Protein AF-0000000085152716 (afdb_homodimer)

Sequence (448 aa):
MANFSTHLTAGACVGFAISTLSTVSFDFSISQTATVFLLGAIGGTLPDLDSDSGKPLRFLFTSISLIIPALMLSLIQQERQPTPEFLFLYFFCSYFFINYFLYGVVKKLTVHRGILHSIPFCLLMGEMGYLLFINSGATFALIVGFSVFSGCLSHLIIDELYSISFQHGLLPRLKRSSGSALKFYSKNRPISLLTYLLLLLLSGTIYHYHPTDISAIRGFLAMPMANFSTHLTAGACVGFAISTLSTVSFDFSISQTATVFLLGAIGGTLPDLDSDSGKPLRFLFTSISLIIPALMLSLIQQERQPTPEFLFLYFFCSYFFINYFLYGVVKKLTVHRGILHSIPFCLLMGEMGYLLFINSGATFALIVGFSVFSGCLSHLIIDELYSISFQHGLLPRLKRSSGSALKFYSKNRPISLLTYLLLLLLSGTIYHYHPTDISAIRGFLAMP

Secondary structure (DSSP, 8-state):
---HHHHHHHHHHHHHHHHHHHHHHH---HHHHHHHHHHHHHHTTGGGGG-SSHHHHHHHHHHHHHHHHHHHHHHHHTTSPPPHHHHHHHHHHHHHIIIIIIHHHHHHH--TTSTTSBHHHHHHHHHHHHHHTGGG-HHHHHHHHHHHHHHHHHHHHHHHHHTEEEETTTEEEE-TTTTSSSBS--S-HHHHHHHHHHHHHHHHHHHHH----HHHHHHHHT--/---HHHHHHHHHHHHHHHHHHHHHHH---HHHHHHHHHHHHHHTTGGGGG-SSHHHHHHHHHHHHHHHHHHHHHHHHTTSPPPHHHHHHHHHHHHHIIIIIIHHHHHHH--TTSTTSBHHHHHHHHHHHHHHTGGG-HHHHHHHHHHHHHHHHHHHHHHHHHTEEEETTTEEEE-TTTTSSSBS--S-HHHHHHHHHHHHHHHHHHHHH----HHHHHHHHT--

Solvent-accessible surface area (backbone atoms only — not comparable to full-atom values): 22208 Å² total; per-residue (Å²): 108,70,53,68,68,55,25,34,49,53,4,34,51,48,4,42,53,50,20,51,55,43,28,76,74,64,67,50,51,72,54,50,31,51,41,25,20,51,40,0,18,52,18,9,44,52,44,38,62,32,48,93,50,66,65,59,38,52,54,49,40,51,48,48,37,43,40,53,56,42,40,52,43,58,65,50,45,74,76,46,82,73,48,44,48,49,39,38,49,53,49,51,51,45,30,52,44,36,60,60,48,48,44,52,50,46,54,71,74,43,48,70,81,25,46,53,36,20,53,58,43,23,50,36,49,10,52,49,38,19,65,62,29,38,91,68,33,64,69,57,7,48,50,32,7,48,24,19,22,50,5,26,47,50,32,31,51,48,34,30,58,53,24,42,41,63,53,91,80,81,53,78,36,66,30,93,54,42,72,57,28,77,22,82,68,33,90,55,54,71,60,35,49,50,51,52,50,50,37,50,51,51,51,47,48,43,51,69,74,48,59,59,62,62,55,52,58,48,47,60,72,60,54,127,108,69,53,69,67,55,25,33,49,53,4,32,53,48,4,44,53,50,22,52,56,43,27,76,74,63,67,49,51,72,54,51,31,51,42,26,19,51,39,0,17,52,18,10,42,52,46,38,64,30,50,91,50,65,66,59,38,51,54,49,42,51,49,49,37,43,39,53,56,41,43,50,42,58,65,53,46,75,76,45,83,72,48,45,48,48,41,38,49,53,49,51,50,45,31,50,43,38,61,60,47,48,45,53,51,46,54,72,75,41,48,69,80,25,48,52,36,19,53,59,42,24,50,36,47,10,52,49,39,19,64,62,29,39,90,68,34,62,69,58,8,48,50,32,8,49,24,19,21,52,5,25,47,50,32,30,52,49,33,32,58,52,23,42,41,63,52,89,81,81,55,79,38,65,32,93,55,41,72,57,28,76,21,80,68,33,90,55,55,71,60,37,49,49,51,51,50,50,35,49,49,51,51,49,48,43,51,69,75,49,60,60,62,62,56,53,56,49,48,62,72,60,54,127

pLDDT: mean 87.14, std 15.74, range [39.44, 98.81]

Foldseek 3Di:
DDDQVVLLVLLLVLLLVLLVVCCVVPVDDPVLSVLSNNLSSLLSLQLCLQPPDDPSVVVNLQVCLPQVLVLVVVVVVVVPNDDPVRVVCSSVVSSCCSSPPVSVVSNVQDHRLFQSLELLVLLLQLLVQLVSCCVVDNLSSNSSSVSSSVSNVSNLVVVLVVQQPPPPPDDGRRRPCHPSRHHQHGPPVVVSVVSVVSSVVSVVVCCVPVVDDVPVVVVVVPPD/DDDQVVLLVLLLVLLLVLLVVCCVVPVDDPVLSVLSNNLSSLLSLQLCLQPPDDPSVVVNLQVCLPQVLVLVVVVVVVVPNDDPVRVVCSSVVSSCCSSPPVSVVSNVVDHRLFQSLELLVLLLQLLVQLVSCCVVDNLSSNSSSVSSSVSNVSNLVVVLVVQQPPPPPDDGDRRPCHPSRHHQHGPPVVVSVVSVVSSVVSVVVCCVPVVDDVPVVVVVVPPD

Organism: Desulfotalea psychrophila (strain LSv54 / DSM 12343) (NCBI:txid177439)

Nearest PDB structures (foldseek):
  4dnt-assembly1_A  TM=2.159E-01  e=4.854E+00  Escherichia coli K-12
  8rql-assembly1_R  TM=2.173E-01  e=6.689E+00  Homo sapiens
  8vy9-assembly1_R  TM=1.732E-01  e=5.569E+00  Homo sapiens
  8rql-assembly1_R  TM=2.384E-01  e=7.796E+00  Homo sapiens
  4dnt-assembly1_A  TM=2.159E-01  e=6.799E+00  Escherichia coli K-12

InterPro domains:
  IPR007404 YdjM inner membrane [PF04307] (1-194)

Radius of gyration: 26.05 Å; Cα contacts (8 Å, |Δi|>4): 674; chains: 2; bounding box: 56×84×56 Å

Structure (mmCIF, N/CA/C/O backbone):
data_AF-0000000085152716-model_v1
#
loop_
_entity.id
_entity.type
_entity.pdbx_description
1 polymer 'Hypothetical membrane protein'
#
loop_
_atom_site.group_PDB
_atom_site.id
_atom_site.type_symbol
_atom_site.label_atom_id
_atom_site.label_alt_id
_atom_site.label_comp_id
_atom_site.label_asym_id
_atom_site.label_entity_id
_atom_site.label_seq_id
_atom_site.pdbx_PDB_ins_code
_atom_site.Cartn_x
_atom_site.Cartn_y
_atom_site.Cartn_z
_atom_site.occupancy
_atom_site.B_iso_or_equiv
_atom_site.auth_seq_id
_atom_site.auth_comp_id
_atom_site.auth_asym_id
_atom_site.auth_atom_id
_atom_site.pdbx_PDB_model_num
ATOM 1 N N . MET A 1 1 ? -17.578 -24.047 -5.496 1 81.5 1 MET A N 1
ATOM 2 C CA . MET A 1 1 ? -16.188 -23.625 -5.312 1 81.5 1 MET A CA 1
ATOM 3 C C . MET A 1 1 ? -15.898 -23.328 -3.846 1 81.5 1 MET A C 1
ATOM 5 O O . MET A 1 1 ? -16.812 -23.031 -3.076 1 81.5 1 MET A O 1
ATOM 9 N N . ALA A 1 2 ? -14.703 -23.641 -3.51 1 88.06 2 ALA A N 1
ATOM 10 C CA . ALA A 1 2 ? -14.305 -23.375 -2.129 1 88.06 2 ALA A CA 1
ATOM 11 C C . ALA A 1 2 ? -14.227 -21.875 -1.858 1 88.06 2 ALA A C 1
ATOM 13 O O . ALA A 1 2 ? -14.148 -21.078 -2.791 1 88.06 2 ALA A O 1
ATOM 14 N N . ASN A 1 3 ? -14.328 -21.547 -0.66 1 92.19 3 ASN A N 1
ATOM 15 C CA . ASN A 1 3 ? -14.312 -20.125 -0.311 1 92.19 3 ASN A CA 1
ATOM 16 C C . ASN A 1 3 ? -12.891 -19.594 -0.242 1 92.19 3 ASN A C 1
ATOM 18 O O . ASN A 1 3 ? -11.93 -20.359 -0.284 1 92.19 3 ASN A O 1
ATOM 22 N N . PHE A 1 4 ? -12.766 -18.312 -0.202 1 94.25 4 PHE A N 1
ATOM 23 C CA . PHE A 1 4 ? -11.5 -17.594 -0.212 1 94.25 4 PHE A CA 1
ATOM 24 C C . PHE A 1 4 ? -10.578 -18.094 0.891 1 94.25 4 PHE A C 1
ATOM 26 O O . PHE A 1 4 ? -9.391 -18.344 0.652 1 94.25 4 PHE A O 1
ATOM 33 N N . SER A 1 5 ? -11.094 -18.266 2.072 1 96.25 5 SER A N 1
ATOM 34 C CA . SER A 1 5 ? -10.297 -18.688 3.223 1 96.25 5 SER A CA 1
ATOM 35 C C . SER A 1 5 ? -9.688 -20.078 3 1 96.25 5 SER A C 1
ATOM 37 O O . SER A 1 5 ? -8.578 -20.344 3.449 1 96.25 5 SER A O 1
ATOM 39 N N . THR A 1 6 ? -10.43 -20.922 2.346 1 96.88 6 THR A N 1
ATOM 40 C CA . THR A 1 6 ? -9.93 -22.266 2.043 1 96.88 6 THR A CA 1
ATOM 41 C C . THR A 1 6 ? -8.734 -22.203 1.1 1 96.88 6 THR A C 1
ATOM 43 O O . THR A 1 6 ? -7.719 -22.859 1.33 1 96.88 6 THR A O 1
ATOM 46 N N . HIS A 1 7 ? -8.836 -21.391 0.106 1 97.38 7 HIS A N 1
ATOM 47 C CA . HIS A 1 7 ? -7.754 -21.266 -0.858 1 97.38 7 HIS A CA 1
ATOM 48 C C . HIS A 1 7 ? -6.535 -20.594 -0.229 1 97.38 7 HIS A C 1
ATOM 50 O O . HIS A 1 7 ? -5.398 -20.984 -0.504 1 97.38 7 HIS A O 1
ATOM 56 N N . LEU A 1 8 ? -6.762 -19.594 0.575 1 97.75 8 LEU A N 1
ATOM 57 C CA . LEU A 1 8 ? -5.664 -18.953 1.283 1 97.75 8 LEU A CA 1
ATOM 58 C C . LEU A 1 8 ? -4.945 -19.938 2.195 1 97.75 8 LEU A C 1
ATOM 60 O O . LEU A 1 8 ? -3.713 -19.984 2.227 1 97.75 8 LEU A O 1
ATOM 64 N N . THR A 1 9 ? -5.723 -20.734 2.896 1 98.31 9 THR A N 1
ATOM 65 C CA . THR A 1 9 ? -5.164 -21.719 3.818 1 98.31 9 THR A CA 1
ATOM 66 C C . THR A 1 9 ? -4.395 -22.797 3.061 1 98.31 9 THR A C 1
ATOM 68 O O . THR A 1 9 ? -3.297 -23.188 3.463 1 98.31 9 THR A O 1
ATOM 71 N N . ALA A 1 10 ? -5.008 -23.297 2.023 1 98.25 10 ALA A N 1
ATOM 72 C CA . ALA A 1 10 ? -4.332 -24.312 1.217 1 98.25 10 ALA A CA 1
ATOM 73 C C . ALA A 1 10 ? -3.023 -23.781 0.646 1 98.25 10 ALA A C 1
ATOM 75 O O . ALA A 1 10 ? -1.997 -24.469 0.685 1 98.25 10 ALA A O 1
ATOM 76 N N . GLY A 1 11 ? -3.037 -22.547 0.112 1 98.62 11 GLY A N 1
ATOM 77 C CA . GLY A 1 11 ? -1.815 -21.922 -0.363 1 98.62 11 GLY A CA 1
ATOM 78 C C . GLY A 1 11 ? -0.772 -21.75 0.725 1 98.62 11 GLY A C 1
ATOM 79 O O . GLY A 1 11 ? 0.421 -21.938 0.484 1 98.62 11 GLY A O 1
ATOM 80 N N . ALA A 1 12 ? -1.225 -21.391 1.909 1 98.62 12 ALA A N 1
ATOM 81 C CA . ALA A 1 12 ? -0.325 -21.234 3.049 1 98.62 12 ALA A CA 1
ATOM 82 C C . ALA A 1 12 ? 0.317 -22.562 3.426 1 98.62 12 ALA A C 1
ATOM 84 O O . ALA A 1 12 ? 1.502 -22.609 3.766 1 98.62 12 ALA A O 1
ATOM 85 N N . CYS A 1 13 ? -0.45 -23.609 3.393 1 98.75 13 CYS A N 1
ATOM 86 C CA . CYS A 1 13 ? 0.079 -24.938 3.689 1 98.75 13 CYS A CA 1
ATOM 87 C C . CYS A 1 13 ? 1.142 -25.344 2.674 1 98.75 13 CYS A C 1
ATOM 89 O O . CYS A 1 13 ? 2.211 -25.828 3.047 1 98.75 13 CYS A O 1
ATOM 91 N N . VAL A 1 14 ? 0.848 -25.125 1.436 1 98.62 14 VAL A N 1
ATOM 92 C CA . VAL A 1 14 ? 1.789 -25.422 0.363 1 98.62 14 VAL A CA 1
ATOM 93 C C . VAL A 1 14 ? 3.055 -24.594 0.533 1 98.62 14 VAL A C 1
ATOM 95 O O . VAL A 1 14 ? 4.168 -25.109 0.47 1 98.62 14 VAL A O 1
ATOM 98 N N . GLY A 1 15 ? 2.875 -23.281 0.754 1 98.75 15 GLY A N 1
ATOM 99 C CA . GLY A 1 15 ? 4.004 -22.391 0.986 1 98.75 15 GLY A CA 1
ATOM 100 C C . GLY A 1 15 ? 4.848 -22.812 2.176 1 98.75 15 GLY A C 1
ATOM 101 O O . GLY A 1 15 ? 6.078 -22.719 2.131 1 98.75 15 GLY A O 1
ATOM 102 N N . PHE A 1 16 ? 4.156 -23.219 3.215 1 98.75 16 PHE A N 1
ATOM 103 C CA . PHE A 1 16 ? 4.855 -23.656 4.418 1 98.75 16 PHE A CA 1
ATOM 104 C C . PHE A 1 16 ? 5.723 -24.875 4.125 1 98.75 16 PHE A C 1
ATOM 106 O O . PHE A 1 16 ? 6.891 -24.922 4.52 1 98.75 16 PHE A O 1
ATOM 113 N N . ALA A 1 17 ? 5.195 -25.859 3.455 1 98.69 17 ALA A N 1
ATOM 114 C CA . ALA A 1 17 ? 5.93 -27.078 3.113 1 98.69 17 ALA A CA 1
ATOM 115 C C . ALA A 1 17 ? 7.148 -26.75 2.248 1 98.69 17 ALA A C 1
ATOM 117 O O . ALA A 1 17 ? 8.258 -27.203 2.541 1 98.69 17 ALA A O 1
ATOM 118 N N . ILE A 1 18 ? 6.949 -25.938 1.252 1 98.44 18 ILE A N 1
ATOM 119 C CA . ILE A 1 18 ? 8.023 -25.609 0.32 1 98.44 18 ILE A CA 1
ATOM 120 C C . ILE A 1 18 ? 9.086 -24.781 1.029 1 98.44 18 ILE A C 1
ATOM 122 O O . ILE A 1 18 ? 10.289 -25 0.847 1 98.44 18 ILE A O 1
ATOM 126 N N . SER A 1 19 ? 8.656 -23.797 1.808 1 98.56 19 SER A N 1
ATOM 127 C CA . SER A 1 19 ? 9.617 -22.953 2.502 1 98.56 19 SER A CA 1
ATOM 128 C C . SER A 1 19 ? 10.453 -23.75 3.496 1 98.56 19 SER A C 1
ATOM 130 O O . SER A 1 19 ? 11.664 -23.547 3.6 1 98.56 19 SER A O 1
ATOM 132 N N . THR A 1 20 ? 9.852 -24.672 4.234 1 98 20 THR A N 1
ATOM 133 C CA . THR A 1 20 ? 10.555 -25.5 5.207 1 98 20 THR A CA 1
ATOM 134 C C . THR A 1 20 ? 11.57 -26.406 4.512 1 98 20 THR A C 1
ATOM 136 O O . THR A 1 20 ? 12.734 -26.469 4.898 1 98 20 THR A O 1
ATOM 139 N N . LEU A 1 21 ? 11.117 -27.094 3.486 1 96.94 21 LEU A N 1
ATOM 140 C CA . LEU A 1 21 ? 11.984 -28 2.746 1 96.94 21 LEU A CA 1
ATOM 141 C C . LEU A 1 21 ? 13.156 -27.25 2.121 1 96.94 21 LEU A C 1
ATOM 143 O O . LEU A 1 21 ? 14.289 -27.734 2.139 1 96.94 21 LEU A O 1
ATOM 147 N N . SER A 1 22 ? 12.859 -26.062 1.605 1 95.88 22 SER A N 1
ATOM 148 C CA . SER A 1 22 ? 13.906 -25.297 0.94 1 95.88 22 SER A CA 1
ATOM 149 C C . SER A 1 22 ? 14.891 -24.719 1.948 1 95.88 22 SER A C 1
ATOM 151 O O . SER A 1 22 ? 16.078 -24.594 1.658 1 95.88 22 SER A O 1
ATOM 153 N N . THR A 1 23 ? 14.367 -24.359 3.082 1 96.5 23 THR A N 1
ATOM 154 C CA . THR A 1 23 ? 15.258 -23.828 4.113 1 96.5 23 THR A CA 1
ATOM 155 C C . THR A 1 23 ? 16.234 -24.906 4.586 1 96.5 23 THR A C 1
ATOM 157 O O . THR A 1 23 ? 17.422 -24.641 4.746 1 96.5 23 THR A O 1
ATOM 160 N N . VAL A 1 24 ? 15.836 -26.125 4.785 1 95.81 24 VAL A N 1
ATOM 161 C CA . VAL A 1 24 ? 16.672 -27.234 5.227 1 95.81 24 VAL A CA 1
ATOM 162 C C . VAL A 1 24 ? 17.672 -27.594 4.125 1 95.81 24 VAL A C 1
ATOM 164 O O . VAL A 1 24 ? 18.812 -27.938 4.41 1 95.81 24 VAL A O 1
ATOM 167 N N . SER A 1 25 ? 17.266 -27.438 2.93 1 94.69 25 SER A N 1
ATOM 168 C CA . SER A 1 25 ? 18.062 -27.906 1.797 1 94.69 25 SER A CA 1
ATOM 169 C C . SER A 1 25 ? 19.047 -26.844 1.349 1 94.69 25 SER A C 1
ATOM 171 O O . SER A 1 25 ? 20.141 -27.172 0.867 1 94.69 25 SER A O 1
ATOM 173 N N . PHE A 1 26 ? 18.641 -25.562 1.48 1 95.19 26 PHE A N 1
ATOM 174 C CA . PHE A 1 26 ? 19.453 -24.516 0.844 1 95.19 26 PHE A CA 1
ATOM 175 C C . PHE A 1 26 ? 19.875 -23.469 1.86 1 95.19 26 PHE A C 1
ATOM 177 O O . PHE A 1 26 ? 20.438 -22.438 1.492 1 95.19 26 PHE A O 1
ATOM 184 N N . ASP A 1 27 ? 19.578 -23.594 3.105 1 96.25 27 ASP A N 1
ATOM 185 C CA . ASP A 1 27 ? 19.969 -22.688 4.184 1 96.25 27 ASP A CA 1
ATOM 186 C C . ASP A 1 27 ? 19.453 -21.281 3.941 1 96.25 27 ASP A C 1
ATOM 188 O O . ASP A 1 27 ? 20.219 -20.312 4.016 1 96.25 27 ASP A O 1
ATOM 192 N N . PHE A 1 28 ? 18.188 -21.203 3.602 1 97.31 28 PHE A N 1
ATOM 193 C CA . PHE A 1 28 ? 17.547 -19.906 3.373 1 97.31 28 PHE A CA 1
ATOM 194 C C . PHE A 1 28 ? 17.531 -19.078 4.652 1 97.31 28 PHE A C 1
ATOM 196 O O . PHE A 1 28 ? 17.391 -19.625 5.746 1 97.31 28 PHE A O 1
ATOM 203 N N . SER A 1 29 ? 17.781 -17.766 4.508 1 97.25 29 SER A N 1
ATOM 204 C CA . SER A 1 29 ? 17.594 -16.844 5.617 1 97.25 29 SER A CA 1
ATOM 205 C C . SER A 1 29 ? 16.125 -16.797 6.062 1 97.25 29 SER A C 1
ATOM 207 O O . SER A 1 29 ? 15.25 -17.312 5.375 1 97.25 29 SER A O 1
ATOM 209 N N . ILE A 1 30 ? 15.867 -16.172 7.184 1 96.88 30 ILE A N 1
ATOM 210 C CA . ILE A 1 30 ? 14.516 -16.016 7.711 1 96.88 30 ILE A CA 1
ATOM 211 C C . ILE A 1 30 ? 13.656 -15.25 6.711 1 96.88 30 ILE A C 1
ATOM 213 O O . ILE A 1 30 ? 12.492 -15.594 6.477 1 96.88 30 ILE A O 1
ATOM 217 N N . SER A 1 31 ? 14.227 -14.18 6.086 1 97.06 31 SER A N 1
ATOM 218 C CA . SER A 1 31 ? 13.484 -13.375 5.117 1 97.06 31 SER A CA 1
ATOM 219 C C . SER A 1 31 ? 13.141 -14.188 3.875 1 97.06 31 SER A C 1
ATOM 221 O O . SER A 1 31 ? 12.039 -14.07 3.332 1 97.06 31 SER A O 1
ATOM 223 N N . GLN A 1 32 ? 14.062 -15 3.471 1 98 32 GLN A N 1
ATOM 224 C CA . GLN A 1 32 ? 13.812 -15.844 2.307 1 98 32 GLN A CA 1
ATOM 225 C C . GLN A 1 32 ? 12.734 -16.875 2.6 1 98 32 GLN A C 1
ATOM 227 O O . GLN A 1 32 ? 11.82 -17.078 1.797 1 98 32 GLN A O 1
ATOM 232 N N . THR A 1 33 ? 12.875 -17.453 3.75 1 98.62 33 THR A N 1
ATOM 233 C CA . THR A 1 33 ? 11.906 -18.469 4.164 1 98.62 33 THR A CA 1
ATOM 234 C C . THR A 1 33 ? 10.508 -17.875 4.262 1 98.62 33 THR A C 1
ATOM 236 O O . THR A 1 33 ? 9.547 -18.438 3.732 1 98.62 33 THR A O 1
ATOM 239 N N . ALA A 1 34 ? 10.414 -16.75 4.887 1 98.62 34 ALA A N 1
ATOM 240 C CA . ALA A 1 34 ? 9.133 -16.078 5.047 1 98.62 34 ALA A CA 1
ATOM 241 C C . ALA A 1 34 ? 8.539 -15.68 3.695 1 98.62 34 ALA A C 1
ATOM 243 O O . ALA A 1 34 ? 7.328 -15.781 3.486 1 98.62 34 ALA A O 1
ATOM 244 N N . THR A 1 35 ? 9.359 -15.258 2.82 1 98.56 35 THR A N 1
ATOM 245 C CA . THR A 1 35 ? 8.922 -14.844 1.492 1 98.56 35 THR A CA 1
ATOM 246 C C . THR A 1 35 ? 8.32 -16.016 0.726 1 98.56 35 THR A C 1
ATOM 248 O O . THR A 1 35 ? 7.234 -15.898 0.151 1 98.56 35 THR A O 1
ATOM 251 N N . VAL A 1 36 ? 9.031 -17.156 0.732 1 98.69 36 VAL A N 1
ATOM 252 C CA . VAL A 1 36 ? 8.547 -18.344 0.047 1 98.69 36 VAL A CA 1
ATOM 253 C C . VAL A 1 36 ? 7.195 -18.75 0.625 1 98.69 36 VAL A C 1
ATOM 255 O O . VAL A 1 36 ? 6.266 -19.062 -0.121 1 98.69 36 VAL A O 1
ATOM 258 N N . PHE A 1 37 ? 7.066 -18.734 1.865 1 98.81 37 PHE A N 1
ATOM 259 C CA . PHE A 1 37 ? 5.836 -19.094 2.559 1 98.81 37 PHE A CA 1
ATOM 260 C C . PHE A 1 37 ? 4.691 -18.188 2.135 1 98.81 37 PHE A C 1
ATOM 262 O O . PHE A 1 37 ? 3.643 -18.672 1.694 1 98.81 37 PHE A O 1
ATOM 269 N N . LEU A 1 38 ? 4.938 -16.891 2.232 1 98.62 38 LEU A N 1
ATOM 270 C CA . LEU A 1 38 ? 3.885 -15.914 1.972 1 98.62 38 LEU A CA 1
ATOM 271 C C . LEU A 1 38 ? 3.475 -15.938 0.503 1 98.62 38 LEU A C 1
ATOM 273 O O . LEU A 1 38 ? 2.293 -15.789 0.182 1 98.62 38 LEU A O 1
ATOM 277 N N . LEU A 1 39 ? 4.402 -16.141 -0.364 1 98.69 39 LEU A N 1
ATOM 278 C CA . LEU A 1 39 ? 4.086 -16.125 -1.788 1 98.69 39 LEU A CA 1
ATOM 279 C C . LEU A 1 39 ? 3.338 -17.391 -2.186 1 98.69 39 LEU A C 1
ATOM 281 O O . LEU A 1 39 ? 2.549 -17.391 -3.133 1 98.69 39 LEU A O 1
ATOM 285 N N . GLY A 1 40 ? 3.605 -18.484 -1.455 1 98.75 40 GLY A N 1
ATOM 286 C CA . GLY A 1 40 ? 2.74 -19.641 -1.623 1 98.75 40 GLY A CA 1
ATOM 287 C C . GLY A 1 40 ? 1.301 -19.375 -1.228 1 98.75 40 GLY A C 1
ATOM 288 O O . GLY A 1 40 ? 0.373 -19.75 -1.947 1 98.75 40 GLY A O 1
ATOM 289 N N . ALA A 1 41 ? 1.135 -18.719 -0.12 1 98.62 41 ALA A N 1
ATOM 290 C CA . ALA A 1 41 ? -0.2 -18.359 0.354 1 98.62 41 ALA A CA 1
ATOM 291 C C . ALA A 1 41 ? -0.911 -17.453 -0.644 1 98.62 41 ALA A C 1
ATOM 293 O O . ALA A 1 41 ? -2.066 -17.688 -1.003 1 98.62 41 ALA A O 1
ATOM 294 N N . ILE A 1 42 ? -0.215 -16.422 -1.09 1 98.19 42 ILE A N 1
ATOM 295 C CA . ILE A 1 42 ? -0.774 -15.5 -2.066 1 98.19 42 ILE A CA 1
ATOM 296 C C . ILE A 1 42 ? -1.07 -16.234 -3.369 1 98.19 42 ILE A C 1
ATOM 298 O O . ILE A 1 42 ? -2.107 -16.016 -3.996 1 98.19 42 ILE A O 1
ATOM 302 N N . GLY A 1 43 ? -0.16 -17.109 -3.752 1 98.56 43 GLY A N 1
ATOM 303 C CA . GLY A 1 43 ? -0.36 -17.922 -4.941 1 98.56 43 GLY A CA 1
ATOM 304 C C . GLY A 1 43 ? -1.668 -18.703 -4.926 1 98.56 43 GLY A C 1
ATOM 305 O O . GLY A 1 43 ? -2.332 -18.828 -5.953 1 98.56 43 GLY A O 1
ATOM 306 N N . GLY A 1 44 ? -2.041 -19.172 -3.809 1 98.38 44 GLY A N 1
ATOM 307 C CA . GLY A 1 44 ? -3.262 -19.953 -3.66 1 98.38 44 GLY A CA 1
ATOM 308 C C . GLY A 1 44 ? -4.52 -19.141 -3.9 1 98.38 44 GLY A C 1
ATOM 309 O O . GLY A 1 44 ? -5.605 -19.688 -4.074 1 98.38 44 GLY A O 1
ATOM 310 N N . THR A 1 45 ? -4.371 -17.812 -3.973 1 97.94 45 THR A N 1
ATOM 311 C CA . THR A 1 45 ? -5.543 -16.969 -4.129 1 97.94 45 THR A CA 1
ATOM 312 C C . THR A 1 45 ? -5.523 -16.266 -5.484 1 97.94 45 THR A C 1
ATOM 314 O O . THR A 1 45 ? -6.48 -15.578 -5.848 1 97.94 45 THR A O 1
ATOM 317 N N . LEU A 1 46 ? -4.535 -16.438 -6.227 1 97.62 46 LEU A N 1
ATOM 318 C CA . LEU A 1 46 ? -4.312 -15.664 -7.441 1 97.62 46 LEU A CA 1
ATOM 319 C C . LEU A 1 46 ? -5.426 -15.914 -8.453 1 97.62 46 LEU A C 1
ATOM 321 O O . LEU A 1 46 ? -5.891 -14.977 -9.109 1 97.62 46 LEU A O 1
ATOM 325 N N . PRO A 1 47 ? -5.965 -17.188 -8.602 1 96.12 47 PRO A N 1
ATOM 326 C CA . PRO A 1 47 ? -7.055 -17.375 -9.562 1 96.12 47 PRO A CA 1
ATOM 327 C C . PRO A 1 47 ? -8.297 -16.562 -9.227 1 96.12 47 PRO A C 1
ATOM 329 O O . PRO A 1 47 ? -9.078 -16.219 -10.109 1 96.12 47 PRO A O 1
ATOM 332 N N . ASP A 1 48 ? -8.414 -16.156 -8.023 1 95.88 48 ASP A N 1
ATOM 333 C CA . ASP A 1 48 ? -9.57 -15.383 -7.57 1 95.88 48 ASP A CA 1
ATOM 334 C C . ASP A 1 48 ? -9.477 -13.93 -8.031 1 95.88 48 ASP A C 1
ATOM 336 O O . ASP A 1 48 ? -10.352 -13.117 -7.715 1 95.88 48 ASP A O 1
ATOM 340 N N . LEU A 1 49 ? -8.516 -13.562 -8.789 1 94.81 49 LEU A N 1
ATOM 341 C CA . LEU A 1 49 ? -8.438 -12.25 -9.422 1 94.81 49 LEU A CA 1
ATOM 342 C C . LEU A 1 49 ? -9.656 -12.016 -10.312 1 94.81 49 LEU A C 1
ATOM 344 O O . LEU A 1 49 ? -9.945 -10.875 -10.68 1 94.81 49 LEU A O 1
ATOM 348 N N . ASP A 1 50 ? -10.336 -13.039 -10.719 1 91.38 50 ASP A N 1
ATOM 349 C CA . ASP A 1 50 ? -11.539 -12.883 -11.531 1 91.38 50 ASP A CA 1
ATOM 350 C C . ASP A 1 50 ? -12.797 -13.07 -10.695 1 91.38 50 ASP A C 1
ATOM 352 O O . ASP A 1 50 ? -13.883 -13.281 -11.234 1 91.38 50 ASP A O 1
ATOM 356 N N . SER A 1 51 ? -12.656 -13.031 -9.352 1 90.75 51 SER A N 1
ATOM 357 C CA . SER A 1 51 ? -13.773 -13.242 -8.445 1 90.75 51 SER A CA 1
ATOM 358 C C . SER A 1 51 ? -14.797 -12.117 -8.555 1 90.75 51 SER A C 1
ATOM 360 O O . SER A 1 51 ? -14.453 -10.992 -8.938 1 90.75 51 SER A O 1
ATOM 362 N N . ASP A 1 52 ? -16.031 -12.391 -8.211 1 88.12 52 ASP A N 1
ATOM 363 C CA . ASP A 1 52 ? -17.094 -11.391 -8.172 1 88.12 52 ASP A CA 1
ATOM 364 C C . ASP A 1 52 ? -17.25 -10.805 -6.773 1 88.12 52 ASP A C 1
ATOM 366 O O . ASP A 1 52 ? -18.047 -9.898 -6.559 1 88.12 52 ASP A O 1
ATOM 370 N N . SER A 1 53 ? -16.469 -11.406 -5.922 1 88.88 53 SER A N 1
ATOM 371 C CA . SER A 1 53 ? -16.547 -10.945 -4.539 1 88.88 53 SER A CA 1
ATOM 372 C C . SER A 1 53 ? -15.461 -9.914 -4.246 1 88.88 53 SER A C 1
ATOM 374 O O . SER A 1 53 ? -14.352 -10 -4.77 1 88.88 53 SER A O 1
ATOM 376 N N . GLY A 1 54 ? -15.727 -8.992 -3.408 1 88 54 GLY A N 1
ATOM 377 C CA . GLY A 1 54 ? -14.844 -7.879 -3.102 1 88 54 GLY A CA 1
ATOM 378 C C . GLY A 1 54 ? -13.664 -8.273 -2.229 1 88 54 GLY A C 1
ATOM 379 O O . GLY A 1 54 ? -12.562 -7.75 -2.4 1 88 54 GLY A O 1
ATOM 380 N N . LYS A 1 55 ? -13.789 -9.211 -1.37 1 90.19 55 LYS A N 1
ATOM 381 C CA . LYS A 1 55 ? -12.766 -9.547 -0.39 1 90.19 55 LYS A CA 1
ATOM 382 C C . LYS A 1 55 ? -11.516 -10.102 -1.07 1 90.19 55 LYS A C 1
ATOM 384 O O . LYS A 1 55 ? -10.406 -9.609 -0.858 1 90.19 55 LYS A O 1
ATOM 389 N N . PRO A 1 56 ? -11.656 -11.164 -1.904 1 92.38 56 PRO A N 1
ATOM 390 C CA . PRO A 1 56 ? -10.469 -11.68 -2.594 1 92.38 56 PRO A CA 1
ATOM 391 C C . PRO A 1 56 ? -9.812 -10.641 -3.496 1 92.38 56 PRO A C 1
ATOM 393 O O . PRO A 1 56 ? -8.578 -10.555 -3.547 1 92.38 56 PRO A O 1
ATOM 396 N N . LEU A 1 57 ? -10.617 -9.867 -4.113 1 93.25 57 LEU A N 1
ATOM 397 C CA . LEU A 1 57 ? -10.102 -8.852 -5.027 1 93.25 57 LEU A CA 1
ATOM 398 C C . LEU A 1 57 ? -9.305 -7.793 -4.273 1 93.25 57 LEU A C 1
ATOM 400 O O . LEU A 1 57 ? -8.211 -7.414 -4.691 1 93.25 57 LEU A O 1
ATOM 404 N N . ARG A 1 58 ? -9.82 -7.359 -3.191 1 92.5 58 ARG A N 1
ATOM 405 C CA . ARG A 1 58 ? -9.141 -6.348 -2.389 1 92.5 58 ARG A CA 1
ATOM 406 C C . ARG A 1 58 ? -7.805 -6.859 -1.87 1 92.5 58 ARG A C 1
ATOM 408 O O . ARG A 1 58 ? -6.793 -6.156 -1.944 1 92.5 58 ARG A O 1
ATOM 415 N N . PHE A 1 59 ? -7.832 -8.047 -1.404 1 93.88 59 PHE A N 1
ATOM 416 C CA . PHE A 1 59 ? -6.602 -8.641 -0.89 1 93.88 59 PHE A CA 1
ATOM 417 C C . PHE A 1 59 ? -5.555 -8.758 -1.991 1 93.88 59 PHE A C 1
ATOM 419 O O . PHE A 1 59 ? -4.402 -8.367 -1.801 1 93.88 59 PHE A O 1
ATOM 426 N N . LEU A 1 60 ? -5.91 -9.242 -3.051 1 95.5 60 LEU A N 1
ATOM 427 C CA . LEU A 1 60 ? -4.977 -9.531 -4.133 1 95.5 60 LEU A CA 1
ATOM 428 C C . LEU A 1 60 ? -4.457 -8.242 -4.758 1 95.5 60 LEU A C 1
ATOM 430 O O . LEU A 1 60 ? -3.248 -8.086 -4.957 1 95.5 60 LEU A O 1
ATOM 434 N N . PHE A 1 61 ? -5.328 -7.293 -5.023 1 95.94 61 PHE A N 1
ATOM 435 C CA . PHE A 1 61 ? -4.883 -6.062 -5.664 1 95.94 61 PHE A CA 1
ATOM 436 C C . PHE A 1 61 ? -4.055 -5.219 -4.703 1 95.94 61 PHE A C 1
ATOM 438 O O . PHE A 1 61 ? -3.105 -4.547 -5.113 1 95.94 61 PHE A O 1
ATOM 445 N N . THR A 1 62 ? -4.402 -5.297 -3.438 1 95.25 62 THR A N 1
ATOM 446 C CA . THR A 1 62 ? -3.545 -4.664 -2.443 1 95.25 62 THR A CA 1
ATOM 447 C C . THR A 1 62 ? -2.156 -5.301 -2.439 1 95.25 62 THR A C 1
ATOM 449 O O . THR A 1 62 ? -1.146 -4.598 -2.486 1 95.25 62 THR A O 1
ATOM 452 N N . SER A 1 63 ? -2.131 -6.598 -2.445 1 94.81 63 SER A N 1
ATOM 453 C CA . SER A 1 63 ? -0.851 -7.301 -2.447 1 94.81 63 SER A CA 1
ATOM 454 C C . SER A 1 63 ? -0.036 -6.965 -3.689 1 94.81 63 SER A C 1
ATOM 456 O O . SER A 1 63 ? 1.146 -6.629 -3.592 1 94.81 63 SER A O 1
ATOM 458 N N . ILE A 1 64 ? -0.665 -6.961 -4.812 1 95.56 64 ILE A N 1
ATOM 459 C CA . ILE A 1 64 ? -0.012 -6.68 -6.086 1 95.56 64 ILE A CA 1
ATOM 460 C C . ILE A 1 64 ? 0.524 -5.25 -6.086 1 95.56 64 ILE A C 1
ATOM 462 O O . ILE A 1 64 ? 1.644 -5 -6.539 1 95.56 64 ILE A O 1
ATOM 466 N N . SER A 1 65 ? -0.272 -4.344 -5.523 1 96.56 65 SER A N 1
ATOM 467 C CA . SER A 1 65 ? 0.092 -2.93 -5.531 1 96.56 65 SER A CA 1
ATOM 468 C C . SER A 1 65 ? 1.245 -2.648 -4.574 1 96.56 65 SER A C 1
ATOM 470 O O . SER A 1 65 ? 1.879 -1.594 -4.648 1 96.56 65 SER A O 1
ATOM 472 N N . LEU A 1 66 ? 1.553 -3.59 -3.689 1 94.75 66 LEU A N 1
ATOM 473 C CA . LEU A 1 66 ? 2.691 -3.467 -2.787 1 94.75 66 LEU A CA 1
ATOM 474 C C . LEU A 1 66 ? 3.914 -4.18 -3.354 1 94.75 66 LEU A C 1
ATOM 476 O O . LEU A 1 66 ? 5.008 -3.611 -3.391 1 94.75 66 LEU A O 1
ATOM 480 N N . ILE A 1 67 ? 3.709 -5.344 -3.908 1 92.81 67 ILE A N 1
ATOM 481 C CA . ILE A 1 67 ? 4.793 -6.25 -4.277 1 92.81 67 ILE A CA 1
ATOM 482 C C . ILE A 1 67 ? 5.453 -5.762 -5.566 1 92.81 67 ILE A C 1
ATOM 484 O O . ILE A 1 67 ? 6.668 -5.57 -5.617 1 92.81 67 ILE A O 1
ATOM 488 N N . ILE A 1 68 ? 4.652 -5.48 -6.582 1 93.56 68 ILE A N 1
ATOM 489 C CA . ILE A 1 68 ? 5.191 -5.188 -7.906 1 93.56 68 ILE A CA 1
ATOM 490 C C . ILE A 1 68 ? 6.008 -3.9 -7.859 1 93.56 68 ILE A C 1
ATOM 492 O O . ILE A 1 68 ? 7.184 -3.891 -8.234 1 93.56 68 ILE A O 1
ATOM 496 N N . PRO A 1 69 ? 5.5 -2.814 -7.281 1 94.38 69 PRO A N 1
ATOM 497 C CA . PRO A 1 69 ? 6.316 -1.602 -7.223 1 94.38 69 PRO A CA 1
ATOM 498 C C . PRO A 1 69 ? 7.543 -1.759 -6.328 1 94.38 69 PRO A C 1
ATOM 500 O O . PRO A 1 69 ? 8.609 -1.219 -6.633 1 94.38 69 PRO A O 1
ATOM 503 N N . ALA A 1 70 ? 7.375 -2.506 -5.227 1 92.31 70 ALA A N 1
ATOM 504 C CA . ALA A 1 70 ? 8.508 -2.709 -4.332 1 92.31 70 ALA A CA 1
ATOM 505 C C . ALA A 1 70 ? 9.656 -3.422 -5.047 1 92.31 70 ALA A C 1
ATOM 507 O O . ALA A 1 70 ? 10.812 -3.016 -4.941 1 92.31 70 ALA A O 1
ATOM 508 N N . LEU A 1 71 ? 9.352 -4.383 -5.805 1 91.69 71 LEU A N 1
ATOM 509 C CA . LEU A 1 71 ? 10.375 -5.184 -6.469 1 91.69 71 LEU A CA 1
ATOM 510 C C . LEU A 1 71 ? 10.914 -4.465 -7.703 1 91.69 71 LEU A C 1
ATOM 512 O O . LEU A 1 71 ? 12.094 -4.582 -8.031 1 91.69 71 LEU A O 1
ATOM 516 N N . MET A 1 72 ? 10.023 -3.697 -8.367 1 89.12 72 MET A N 1
ATOM 517 C CA . MET A 1 72 ? 10.469 -2.92 -9.516 1 89.12 72 MET A CA 1
ATOM 518 C C . MET A 1 72 ? 11.391 -1.785 -9.086 1 89.12 72 MET A C 1
ATOM 520 O O . MET A 1 72 ? 12.25 -1.354 -9.852 1 89.12 72 MET A O 1
ATOM 524 N N . LEU A 1 73 ? 11.133 -1.312 -7.871 1 87 73 LEU A N 1
ATOM 525 C CA . LEU A 1 73 ? 11.984 -0.258 -7.336 1 87 73 LEU A CA 1
ATOM 526 C C . LEU A 1 73 ? 13.438 -0.724 -7.254 1 87 73 LEU A C 1
ATOM 528 O O . LEU A 1 73 ? 14.359 0.062 -7.48 1 87 73 LEU A O 1
ATOM 532 N N . SER A 1 74 ? 13.664 -1.953 -6.906 1 80.94 74 SER A N 1
ATOM 533 C CA . SER A 1 74 ? 15.008 -2.506 -6.781 1 80.94 74 SER A CA 1
ATOM 534 C C . SER A 1 74 ? 15.75 -2.457 -8.109 1 80.94 74 SER A C 1
ATOM 536 O O . SER A 1 74 ? 16.984 -2.387 -8.141 1 80.94 74 SER A O 1
ATOM 538 N N . LEU A 1 75 ? 14.977 -2.484 -9.125 1 77.88 75 LEU A N 1
ATOM 539 C CA . LEU A 1 75 ? 15.578 -2.412 -10.453 1 77.88 75 LEU A CA 1
ATOM 540 C C . LEU A 1 75 ? 15.961 -0.977 -10.797 1 77.88 75 LEU A C 1
ATOM 542 O O . LEU A 1 75 ? 16.969 -0.743 -11.469 1 77.88 75 LEU A O 1
ATOM 546 N N . ILE A 1 76 ? 15.188 -0.022 -10.258 1 77.06 76 ILE A N 1
ATOM 547 C CA . ILE A 1 76 ? 15.391 1.397 -10.523 1 77.06 76 ILE A CA 1
ATOM 548 C C . ILE A 1 76 ? 16.531 1.927 -9.656 1 77.06 76 ILE A C 1
ATOM 550 O O . ILE A 1 76 ? 17.344 2.734 -10.109 1 77.06 76 ILE A O 1
ATOM 554 N N . GLN A 1 77 ? 16.625 1.476 -8.445 1 74.44 77 GLN A N 1
ATOM 555 C CA . GLN A 1 77 ? 17.594 1.979 -7.465 1 74.44 77 GLN A CA 1
ATOM 556 C C . GLN A 1 77 ? 19.016 1.61 -7.855 1 74.44 77 GLN A C 1
ATOM 558 O O . GLN A 1 77 ? 19.969 2.25 -7.406 1 74.44 77 GLN A O 1
ATOM 563 N N . GLN A 1 78 ? 19.125 0.608 -8.602 1 69.12 78 GLN A N 1
ATOM 564 C CA . GLN A 1 78 ? 20.469 0.225 -9.023 1 69.12 78 GLN A CA 1
ATOM 565 C C . GLN A 1 78 ? 21.125 1.336 -9.844 1 69.12 78 GLN A C 1
ATOM 567 O O . GLN A 1 78 ? 22.344 1.465 -9.852 1 69.12 78 GLN A O 1
ATOM 572 N N . GLU A 1 79 ? 20.359 2.32 -10.297 1 69.12 79 GLU A N 1
ATOM 573 C CA . GLU A 1 79 ? 20.906 3.369 -11.156 1 69.12 79 GLU A CA 1
ATOM 574 C C . GLU A 1 79 ? 21.109 4.668 -10.375 1 69.12 79 GLU A C 1
ATOM 576 O O . GLU A 1 79 ? 22.141 5.328 -10.516 1 69.12 79 GLU A O 1
ATOM 581 N N . ARG A 1 80 ? 20.172 5.066 -9.641 1 75.62 80 ARG A N 1
ATOM 582 C CA . ARG A 1 80 ? 20.266 6.289 -8.852 1 75.62 80 ARG A CA 1
ATOM 583 C C . ARG A 1 80 ? 19.438 6.168 -7.574 1 75.62 80 ARG A C 1
ATOM 585 O O . ARG A 1 80 ? 18.453 5.438 -7.531 1 75.62 80 ARG A O 1
ATOM 592 N N . GLN A 1 81 ? 19.969 6.828 -6.578 1 81.25 81 GLN A N 1
ATOM 593 C CA . GLN A 1 81 ? 19.219 6.844 -5.328 1 81.25 81 GLN A CA 1
ATOM 594 C C . GLN A 1 81 ? 17.969 7.699 -5.453 1 81.25 81 GLN A C 1
ATOM 596 O O . GLN A 1 81 ? 18.047 8.891 -5.766 1 81.25 81 GLN A O 1
ATOM 601 N N . PRO A 1 82 ? 16.906 7.082 -5.258 1 86.94 82 PRO A N 1
ATOM 602 C CA . PRO A 1 82 ? 15.672 7.855 -5.406 1 86.94 82 PRO A CA 1
ATOM 603 C C . PRO A 1 82 ? 15.484 8.891 -4.301 1 86.94 82 PRO A C 1
ATOM 605 O O . PRO A 1 82 ? 15.859 8.648 -3.152 1 86.94 82 PRO A O 1
ATOM 608 N N . THR A 1 83 ? 15.008 10.047 -4.656 1 90.56 83 THR A N 1
ATOM 609 C CA . THR A 1 83 ? 14.688 11.102 -3.693 1 90.56 83 THR A CA 1
ATOM 610 C C . THR A 1 83 ? 13.391 10.766 -2.953 1 90.56 83 THR A C 1
ATOM 612 O O . THR A 1 83 ? 12.578 9.984 -3.436 1 90.56 83 THR A O 1
ATOM 615 N N . PRO A 1 84 ? 13.203 11.359 -1.768 1 92.81 84 PRO A N 1
ATOM 616 C CA . PRO A 1 84 ? 11.977 11.109 -1.003 1 92.81 84 PRO A CA 1
ATOM 617 C C . PRO A 1 84 ? 10.711 11.43 -1.794 1 92.81 84 PRO A C 1
ATOM 619 O O . PRO A 1 84 ? 9.734 10.672 -1.744 1 92.81 84 PRO A O 1
ATOM 622 N N . GLU A 1 85 ? 10.734 12.523 -2.494 1 95.25 85 GLU A N 1
ATOM 623 C CA . GLU A 1 85 ? 9.531 12.883 -3.242 1 95.25 85 GLU A CA 1
ATOM 624 C C . GLU A 1 85 ? 9.258 11.891 -4.367 1 95.25 85 GLU A C 1
ATOM 626 O O . GLU A 1 85 ? 8.102 11.609 -4.688 1 95.25 85 GLU A O 1
ATOM 631 N N . PHE A 1 86 ? 10.312 11.391 -4.984 1 93.62 86 PHE A N 1
ATOM 632 C CA . PHE A 1 86 ? 10.141 10.359 -6.004 1 93.62 86 PHE A CA 1
ATOM 633 C C . PHE A 1 86 ? 9.516 9.102 -5.402 1 93.62 86 PHE A C 1
ATOM 635 O O . PHE A 1 86 ? 8.578 8.539 -5.961 1 93.62 86 PHE A O 1
ATOM 642 N N . LEU A 1 87 ? 10.109 8.656 -4.289 1 93.56 87 LEU A N 1
ATOM 643 C CA . LEU A 1 87 ? 9.617 7.449 -3.631 1 93.56 87 LEU A CA 1
ATOM 644 C C . LEU A 1 87 ? 8.148 7.598 -3.25 1 93.56 87 LEU A C 1
ATOM 646 O O . LEU A 1 87 ? 7.344 6.688 -3.479 1 93.56 87 LEU A O 1
ATOM 650 N N . PHE A 1 88 ? 7.84 8.742 -2.672 1 95.31 88 PHE A N 1
ATOM 651 C CA . PHE A 1 88 ? 6.461 9.031 -2.295 1 95.31 88 PHE A CA 1
ATOM 652 C C . PHE A 1 88 ? 5.535 8.93 -3.502 1 95.31 88 PHE A C 1
ATOM 654 O O . PHE A 1 88 ? 4.555 8.188 -3.48 1 95.31 88 PHE A O 1
ATOM 661 N N . LEU A 1 89 ? 5.848 9.617 -4.562 1 96.44 89 LEU A N 1
ATOM 662 C CA . LEU A 1 89 ? 5 9.641 -5.75 1 96.44 89 LEU A CA 1
ATOM 663 C C . LEU A 1 89 ? 4.926 8.266 -6.398 1 96.44 89 LEU A C 1
ATOM 665 O O . LEU A 1 89 ? 3.859 7.844 -6.852 1 96.44 89 LEU A O 1
ATOM 669 N N . TYR A 1 90 ? 6.094 7.613 -6.477 1 95.38 90 TYR A N 1
ATOM 670 C CA . TYR A 1 90 ? 6.191 6.301 -7.105 1 95.38 90 TYR A CA 1
ATOM 671 C C . TYR A 1 90 ? 5.234 5.312 -6.453 1 95.38 90 TYR A C 1
ATOM 673 O O . TYR A 1 90 ? 4.418 4.684 -7.137 1 95.38 90 TYR A O 1
ATOM 681 N N . PHE A 1 91 ? 5.227 5.211 -5.129 1 96.12 91 PHE A N 1
ATOM 682 C CA . PHE A 1 91 ? 4.402 4.23 -4.434 1 96.12 91 PHE A CA 1
ATOM 683 C C . PHE A 1 91 ? 2.949 4.688 -4.375 1 96.12 91 PHE A C 1
ATOM 685 O O . PHE A 1 91 ? 2.031 3.879 -4.516 1 96.12 91 PHE A O 1
ATOM 692 N N . PHE A 1 92 ? 2.768 5.988 -4.156 1 96.25 92 PHE A N 1
ATOM 693 C CA . PHE A 1 92 ? 1.417 6.531 -4.094 1 96.25 92 PHE A CA 1
ATOM 694 C C . PHE A 1 92 ? 0.705 6.363 -5.434 1 96.25 92 PHE A C 1
ATOM 696 O O . PHE A 1 92 ? -0.399 5.82 -5.488 1 96.25 92 PHE A O 1
ATOM 703 N N . CYS A 1 93 ? 1.35 6.738 -6.535 1 95.69 93 CYS A N 1
ATOM 704 C CA . CYS A 1 93 ? 0.741 6.664 -7.855 1 95.69 93 CYS A CA 1
ATOM 705 C C . CYS A 1 93 ? 0.578 5.215 -8.297 1 95.69 93 CYS A C 1
ATOM 707 O O . CYS A 1 93 ? -0.428 4.855 -8.914 1 95.69 93 CYS A O 1
ATOM 709 N N . SER A 1 94 ? 1.557 4.371 -7.961 1 97 94 SER A N 1
ATOM 710 C CA . SER A 1 94 ? 1.455 2.961 -8.328 1 97 94 SER A CA 1
ATOM 711 C C . SER A 1 94 ? 0.271 2.293 -7.637 1 97 94 SER A C 1
ATOM 713 O O . SER A 1 94 ? -0.486 1.552 -8.266 1 97 94 SER A O 1
ATOM 715 N N . TYR A 1 95 ? 0.129 2.582 -6.352 1 97.44 95 TYR A N 1
ATOM 716 C CA . TYR A 1 95 ? -0.957 1.972 -5.594 1 97.44 95 TYR A CA 1
ATOM 717 C C . TYR A 1 95 ? -2.312 2.342 -6.184 1 97.44 95 TYR A C 1
ATOM 719 O O . TYR A 1 95 ? -3.141 1.469 -6.449 1 97.44 95 TYR A O 1
ATOM 727 N N . PHE A 1 96 ? -2.521 3.6 -6.453 1 94.25 96 PHE A N 1
ATOM 728 C CA . PHE A 1 96 ? -3.824 4.059 -6.926 1 94.25 96 PHE A CA 1
ATOM 729 C C . PHE A 1 96 ? -4.047 3.656 -8.375 1 94.25 96 PHE A C 1
ATOM 731 O O . PHE A 1 96 ? -5.172 3.363 -8.781 1 94.25 96 PHE A O 1
ATOM 738 N N . PHE A 1 97 ? -2.994 3.613 -9.148 1 96.12 97 PHE A N 1
ATOM 739 C CA . PHE A 1 97 ? -3.107 3.133 -10.523 1 96.12 97 PHE A CA 1
ATOM 740 C C . PHE A 1 97 ? -3.561 1.679 -10.555 1 96.12 97 PHE A C 1
ATOM 742 O O . PHE A 1 97 ? -4.488 1.326 -11.289 1 96.12 97 PHE A O 1
ATOM 749 N N . ILE A 1 98 ? -3.004 0.888 -9.68 1 96.75 98 ILE A N 1
ATOM 750 C CA . ILE A 1 98 ? -3.281 -0.544 -9.68 1 96.75 98 ILE A CA 1
ATOM 751 C C . ILE A 1 98 ? -4.664 -0.802 -9.086 1 96.75 98 ILE A C 1
ATOM 753 O O . ILE A 1 98 ? -5.469 -1.539 -9.664 1 96.75 98 ILE A O 1
ATOM 757 N N . ASN A 1 99 ? -5.012 -0.153 -8.016 1 95.56 99 ASN A N 1
ATOM 758 C CA . ASN A 1 99 ? -6.23 -0.487 -7.281 1 95.56 99 ASN A CA 1
ATOM 759 C C . ASN A 1 99 ? -7.441 0.246 -7.848 1 95.56 99 ASN A C 1
ATOM 761 O O . ASN A 1 99 ? -8.586 -0.104 -7.543 1 95.56 99 ASN A O 1
ATOM 765 N N . TYR A 1 100 ? -7.254 1.218 -8.711 1 92.25 100 TYR A N 1
ATOM 766 C CA . TYR A 1 100 ? -8.406 1.924 -9.25 1 92.25 100 TYR A CA 1
ATOM 767 C C . TYR A 1 100 ? -8.484 1.766 -10.766 1 92.25 100 TYR A C 1
ATOM 769 O O . TYR A 1 100 ? -9.578 1.727 -11.336 1 92.25 100 TYR A O 1
ATOM 777 N N . PHE A 1 101 ? -7.391 1.632 -11.461 1 94.38 101 PHE A N 1
ATOM 778 C CA . PHE A 1 101 ? -7.406 1.512 -12.914 1 94.38 101 PHE A CA 1
ATOM 779 C C . PHE A 1 101 ? -7.234 0.058 -13.344 1 94.38 101 PHE A C 1
ATOM 781 O O . PHE A 1 101 ? -8.117 -0.514 -13.992 1 94.38 101 PHE A O 1
ATOM 788 N N . LEU A 1 102 ? -6.148 -0.56 -12.898 1 94 102 LEU A N 1
ATOM 789 C CA . LEU A 1 102 ? -5.875 -1.936 -13.297 1 94 102 LEU A CA 1
ATOM 790 C C . LEU A 1 102 ? -6.957 -2.877 -12.773 1 94 102 LEU A C 1
ATOM 792 O O . LEU A 1 102 ? -7.34 -3.828 -13.461 1 94 102 LEU A O 1
ATOM 796 N N . TYR A 1 103 ? -7.328 -2.629 -11.547 1 93.25 103 TYR A N 1
ATOM 797 C CA . TYR A 1 103 ? -8.438 -3.377 -10.977 1 93.25 103 TYR A CA 1
ATOM 798 C C . TYR A 1 103 ? -9.641 -3.377 -11.922 1 93.25 103 TYR A C 1
ATOM 800 O O . TYR A 1 103 ? -10.18 -4.438 -12.25 1 93.25 103 TYR A O 1
ATOM 808 N N . GLY A 1 104 ? -10.094 -2.164 -12.43 1 92.12 104 GLY A N 1
ATOM 809 C CA . GLY A 1 104 ? -11.219 -2.045 -13.344 1 92.12 104 GLY A CA 1
ATOM 810 C C . GLY A 1 104 ? -10.992 -2.773 -14.656 1 92.12 104 GLY A C 1
ATOM 811 O O . GLY A 1 104 ? -11.914 -3.395 -15.188 1 92.12 104 GLY A O 1
ATOM 812 N N . VAL A 1 105 ? -9.859 -2.75 -15.148 1 91.69 105 VAL A N 1
ATOM 813 C CA . VAL A 1 105 ? -9.508 -3.389 -16.406 1 91.69 105 VAL A CA 1
ATOM 814 C C . VAL A 1 105 ? -9.617 -4.906 -16.281 1 91.69 105 VAL A C 1
ATOM 816 O O . VAL A 1 105 ? -10.227 -5.574 -17.109 1 91.69 105 VAL A O 1
ATOM 819 N N . VAL A 1 106 ? -9.078 -5.484 -15.188 1 89.38 106 VAL A N 1
ATOM 820 C CA . VAL A 1 106 ? -9.078 -6.93 -14.977 1 89.38 106 VAL A CA 1
ATOM 821 C C . VAL A 1 106 ? -10.516 -7.418 -14.781 1 89.38 106 VAL A C 1
ATOM 823 O O . VAL A 1 106 ? -10.914 -8.43 -15.359 1 89.38 106 VAL A O 1
ATOM 826 N N . LYS A 1 107 ? -11.211 -6.609 -14.055 1 89.25 107 LYS A N 1
ATOM 827 C CA . LYS A 1 107 ? -12.609 -6.977 -13.82 1 89.25 107 LYS A CA 1
ATOM 828 C C . LYS A 1 107 ? -13.406 -6.98 -15.117 1 89.25 107 LYS A C 1
ATOM 830 O O . LYS A 1 107 ? -14.289 -7.82 -15.312 1 89.25 107 LYS A O 1
ATOM 835 N N . LYS A 1 108 ? -13.133 -6.125 -16 1 89.5 108 LYS A N 1
ATOM 836 C CA . LYS A 1 108 ? -13.859 -6.008 -17.266 1 89.5 108 LYS A CA 1
ATOM 837 C C . LYS A 1 108 ? -13.453 -7.109 -18.234 1 89.5 108 LYS A C 1
ATOM 839 O O . LYS A 1 108 ? -14.281 -7.59 -19.016 1 89.5 108 LYS A O 1
ATOM 844 N N . LEU A 1 109 ? -12.219 -7.52 -18.156 1 87.81 109 LEU A N 1
ATOM 845 C CA . LEU A 1 109 ? -11.68 -8.414 -19.188 1 87.81 109 LEU A CA 1
ATOM 846 C C . LEU A 1 109 ? -11.82 -9.875 -18.75 1 87.81 109 LEU A C 1
ATOM 848 O O . LEU A 1 109 ? -11.68 -10.781 -19.578 1 87.81 109 LEU A O 1
ATOM 852 N N . THR A 1 110 ? -12.047 -10.062 -17.516 1 85.75 110 THR A N 1
ATOM 853 C CA . THR A 1 110 ? -12.055 -11.445 -17.047 1 85.75 110 THR A CA 1
ATOM 854 C C . THR A 1 110 ? -13.445 -11.844 -16.562 1 85.75 110 THR A C 1
ATOM 856 O O . THR A 1 110 ? -14.258 -10.984 -16.219 1 85.75 110 THR A O 1
ATOM 859 N N . VAL A 1 111 ? -13.711 -13.188 -16.688 1 86.62 111 VAL A N 1
ATOM 860 C CA . VAL A 1 111 ? -14.938 -13.781 -16.172 1 86.62 111 VAL A CA 1
ATOM 861 C C . VAL A 1 111 ? -14.594 -14.812 -15.102 1 86.62 111 VAL A C 1
ATOM 863 O O . VAL A 1 111 ? -13.547 -15.461 -15.164 1 86.62 111 VAL A O 1
ATOM 866 N N . HIS A 1 112 ? -15.562 -14.852 -14.156 1 87.25 112 HIS A N 1
ATOM 867 C CA . HIS A 1 112 ? -15.344 -15.82 -13.086 1 87.25 112 HIS A CA 1
ATOM 868 C C . HIS A 1 112 ? -15.133 -17.219 -13.648 1 87.25 112 HIS A C 1
ATOM 870 O O . HIS A 1 112 ? -15.891 -17.672 -14.516 1 87.25 112 HIS A O 1
ATOM 876 N N . ARG A 1 113 ? -14.102 -17.828 -13.258 1 86 113 ARG A N 1
ATOM 877 C CA . ARG A 1 113 ? -13.703 -19.172 -13.656 1 86 113 ARG A CA 1
ATOM 878 C C . ARG A 1 113 ? -13.273 -19.203 -15.125 1 86 113 ARG A C 1
ATOM 880 O O . ARG A 1 113 ? -13.438 -20.234 -15.797 1 86 113 ARG A O 1
ATOM 887 N N . GLY A 1 114 ? -12.797 -18.141 -15.516 1 89.69 114 GLY A N 1
ATOM 888 C CA . GLY A 1 114 ? -12.234 -18.047 -16.859 1 89.69 114 GLY A CA 1
ATOM 889 C C . GLY A 1 114 ? -10.781 -18.5 -16.922 1 89.69 114 GLY A C 1
ATOM 890 O O . GLY A 1 114 ? -10.414 -19.516 -16.328 1 89.69 114 GLY A O 1
ATOM 891 N N . ILE A 1 115 ? -9.953 -17.797 -17.625 1 91.88 115 ILE A N 1
ATOM 892 C CA . ILE A 1 115 ? -8.578 -18.172 -17.938 1 91.88 115 ILE A CA 1
ATOM 893 C C . ILE A 1 115 ? -7.727 -18.109 -16.672 1 91.88 115 ILE A C 1
ATOM 895 O O . ILE A 1 115 ? -6.699 -18.781 -16.578 1 91.88 115 ILE A O 1
ATOM 899 N N . LEU A 1 116 ? -8.164 -17.344 -15.719 1 93.94 116 LEU A N 1
ATOM 900 C CA . LEU A 1 116 ? -7.383 -17.219 -14.492 1 93.94 116 LEU A CA 1
ATOM 901 C C . LEU A 1 116 ? -7.5 -18.484 -13.648 1 93.94 116 LEU A C 1
ATOM 903 O O . LEU A 1 116 ? -6.715 -18.688 -12.719 1 93.94 116 LEU A O 1
ATOM 907 N N . HIS A 1 117 ? -8.461 -19.328 -13.961 1 94.06 117 HIS A N 1
ATOM 908 C CA . HIS A 1 117 ? -8.57 -20.672 -13.391 1 94.06 117 HIS A CA 1
ATOM 909 C C . HIS A 1 117 ? -8.039 -21.719 -14.352 1 94.06 117 HIS A C 1
ATOM 911 O O . HIS A 1 117 ? -8.773 -22.609 -14.781 1 94.06 117 HIS A O 1
ATOM 917 N N . SER A 1 118 ? -6.789 -21.609 -14.641 1 94.62 118 SER A N 1
ATOM 918 C CA . SER A 1 118 ? -6.199 -22.531 -15.617 1 94.62 118 SER A CA 1
ATOM 919 C C . SER A 1 118 ? -4.742 -22.828 -15.273 1 94.62 118 SER A C 1
ATOM 921 O O . SER A 1 118 ? -4.086 -22.047 -14.586 1 94.62 118 SER A O 1
ATOM 923 N N . ILE A 1 119 ? -4.227 -23.891 -15.812 1 95.94 119 ILE A N 1
ATOM 924 C CA . ILE A 1 119 ? -2.85 -24.312 -15.578 1 95.94 119 ILE A CA 1
ATOM 925 C C . ILE A 1 119 ? -1.887 -23.328 -16.219 1 95.94 119 ILE A C 1
ATOM 927 O O . ILE A 1 119 ? -0.9 -22.922 -15.609 1 95.94 119 ILE A O 1
ATOM 931 N N . PRO A 1 120 ? -2.17 -22.812 -17.422 1 96 120 PRO A N 1
ATOM 932 C CA . PRO A 1 120 ? -1.262 -21.812 -18.016 1 96 120 PRO A CA 1
ATOM 933 C C . PRO A 1 120 ? -1.149 -20.547 -17.172 1 96 120 PRO A C 1
ATOM 935 O O . PRO A 1 120 ? -0.08 -19.938 -17.125 1 96 120 PRO A O 1
ATOM 938 N N . PHE A 1 121 ? -2.23 -20.156 -16.594 1 96.69 121 PHE A N 1
ATOM 939 C CA . PHE A 1 121 ? -2.166 -18.984 -15.727 1 96.69 121 PHE A CA 1
ATOM 940 C C . PHE A 1 121 ? -1.274 -19.25 -14.523 1 96.69 121 PHE A C 1
ATOM 942 O O . PHE A 1 121 ? -0.485 -18.391 -14.125 1 96.69 121 PHE A O 1
ATOM 949 N N . CYS A 1 122 ? -1.395 -20.438 -13.938 1 97.94 122 CYS A N 1
ATOM 950 C CA . CYS A 1 122 ? -0.552 -20.797 -12.805 1 97.94 122 CYS A CA 1
ATOM 951 C C . CYS A 1 122 ? 0.922 -20.781 -13.195 1 97.94 122 CYS A C 1
ATOM 953 O O . CYS A 1 122 ? 1.762 -20.297 -12.438 1 97.94 122 CYS A O 1
ATOM 955 N N . LEU A 1 123 ? 1.188 -21.312 -14.352 1 97.56 123 LEU A N 1
ATOM 956 C CA . LEU A 1 123 ? 2.559 -21.328 -14.852 1 97.56 123 LEU A CA 1
ATOM 957 C C . LEU A 1 123 ? 3.066 -19.906 -15.062 1 97.56 123 LEU A C 1
ATOM 959 O O . LEU A 1 123 ? 4.207 -19.594 -14.711 1 97.56 123 LEU A O 1
ATOM 963 N N . LEU A 1 124 ? 2.254 -19.094 -15.641 1 97.81 124 LEU A N 1
ATOM 964 C CA . LEU A 1 124 ? 2.59 -17.688 -15.867 1 97.81 124 LEU A CA 1
ATOM 965 C C . LEU A 1 124 ? 2.941 -17 -14.555 1 97.81 124 LEU A C 1
ATOM 967 O O . LEU A 1 124 ? 3.932 -16.266 -14.477 1 97.81 124 LEU A O 1
ATOM 971 N N . MET A 1 125 ? 2.137 -17.266 -13.539 1 98.12 125 MET A N 1
ATOM 972 C CA . MET A 1 125 ? 2.369 -16.641 -12.234 1 98.12 125 MET A CA 1
ATOM 973 C C . MET A 1 125 ? 3.658 -17.172 -11.609 1 98.12 125 MET A C 1
ATOM 975 O O . MET A 1 125 ? 4.375 -16.422 -10.945 1 98.12 125 MET A O 1
ATOM 979 N N . GLY A 1 126 ? 3.896 -18.438 -11.766 1 98.06 126 GLY A N 1
ATOM 980 C CA . GLY A 1 126 ? 5.168 -18.984 -11.32 1 98.06 126 GLY A CA 1
ATOM 981 C C . GLY A 1 126 ? 6.363 -18.312 -11.969 1 98.06 126 GLY A C 1
ATOM 982 O O . GLY A 1 126 ? 7.34 -17.984 -11.297 1 98.06 126 GLY A O 1
ATOM 983 N N . GLU A 1 127 ? 6.293 -18.109 -13.281 1 96.88 127 GLU A N 1
ATOM 984 C CA . GLU A 1 127 ? 7.367 -17.453 -14.008 1 96.88 127 GLU A CA 1
ATOM 985 C C . GLU A 1 127 ? 7.539 -16 -13.547 1 96.88 127 GLU A C 1
ATOM 987 O O . GLU A 1 127 ? 8.664 -15.508 -13.445 1 96.88 127 GLU A O 1
ATOM 992 N N . MET A 1 128 ? 6.434 -15.359 -13.305 1 96.38 128 MET A N 1
ATOM 993 C CA . MET A 1 128 ? 6.496 -13.992 -12.781 1 96.38 128 MET A CA 1
ATOM 994 C C . MET A 1 128 ? 7.203 -13.961 -11.438 1 96.38 128 MET A C 1
ATOM 996 O O . MET A 1 128 ? 8.039 -13.094 -11.188 1 96.38 128 MET A O 1
ATOM 1000 N N . GLY A 1 129 ? 6.82 -14.898 -10.547 1 96.44 129 GLY A N 1
ATOM 1001 C CA . GLY A 1 129 ? 7.508 -15.008 -9.266 1 96.44 129 GLY A CA 1
ATOM 1002 C C . GLY A 1 129 ? 9.008 -15.195 -9.414 1 96.44 129 GLY A C 1
ATOM 1003 O O . GLY A 1 129 ? 9.789 -14.555 -8.711 1 96.44 129 GLY A O 1
ATOM 1004 N N . TYR A 1 130 ? 9.383 -16.047 -10.312 1 95.81 130 TYR A N 1
ATOM 1005 C CA . TYR A 1 130 ? 10.797 -16.281 -10.578 1 95.81 130 TYR A CA 1
ATOM 1006 C C . TYR A 1 130 ? 11.5 -15 -10.992 1 95.81 130 TYR A C 1
ATOM 1008 O O . TYR A 1 130 ? 12.531 -14.633 -10.422 1 95.81 130 TYR A O 1
ATOM 1016 N N . LEU A 1 131 ? 10.961 -14.289 -11.938 1 93.62 131 LEU A N 1
ATOM 1017 C CA . LEU A 1 131 ? 11.594 -13.109 -12.516 1 93.62 131 LEU A CA 1
ATOM 1018 C C . LEU A 1 131 ? 11.688 -11.984 -11.484 1 93.62 131 LEU A C 1
ATOM 1020 O O . LEU A 1 131 ? 12.68 -11.258 -11.453 1 93.62 131 LEU A O 1
ATOM 1024 N N . LEU A 1 132 ? 10.727 -11.852 -10.633 1 93.56 132 LEU A N 1
ATOM 1025 C CA . LEU A 1 132 ? 10.688 -10.773 -9.656 1 93.56 132 LEU A CA 1
ATOM 1026 C C . LEU A 1 132 ? 11.758 -10.969 -8.586 1 93.56 132 LEU A C 1
ATOM 1028 O O . LEU A 1 132 ? 12.18 -10 -7.941 1 93.56 132 LEU A O 1
ATOM 1032 N N . PHE A 1 133 ? 12.18 -12.227 -8.445 1 94.62 133 PHE A N 1
ATOM 1033 C CA . PHE A 1 133 ? 13.117 -12.477 -7.352 1 94.62 133 PHE A CA 1
ATOM 1034 C C . PHE A 1 133 ? 14.445 -12.992 -7.887 1 94.62 133 PHE A C 1
ATOM 1036 O O . PHE A 1 133 ? 15.266 -13.516 -7.129 1 94.62 133 PHE A O 1
ATOM 1043 N N . ILE A 1 134 ? 14.727 -12.852 -9.141 1 92.25 134 ILE A N 1
ATOM 1044 C CA . ILE A 1 134 ? 15.914 -13.383 -9.797 1 92.25 134 ILE A CA 1
ATOM 1045 C C . ILE A 1 134 ? 17.172 -12.727 -9.219 1 92.25 134 ILE A C 1
ATOM 1047 O O . ILE A 1 134 ? 18.219 -13.359 -9.117 1 92.25 134 ILE A O 1
ATOM 1051 N N . ASN A 1 135 ? 17.109 -11.523 -8.742 1 89.31 135 ASN A N 1
ATOM 1052 C CA . ASN A 1 135 ? 18.25 -10.781 -8.227 1 89.31 135 ASN A CA 1
ATOM 1053 C C . ASN A 1 135 ? 18.672 -11.297 -6.852 1 89.31 135 ASN A C 1
ATOM 1055 O O . ASN A 1 135 ? 19.75 -10.93 -6.355 1 89.31 135 ASN A O 1
ATOM 1059 N N . SER A 1 136 ? 17.922 -12.156 -6.277 1 92.69 136 SER A N 1
ATOM 1060 C CA . SER A 1 136 ? 18.297 -12.766 -5.008 1 92.69 136 SER A CA 1
ATOM 1061 C C . SER A 1 136 ? 18.969 -14.117 -5.223 1 92.69 136 SER A C 1
ATOM 1063 O O . SER A 1 136 ? 19.312 -14.805 -4.262 1 92.69 136 SER A O 1
ATOM 1065 N N . GLY A 1 137 ? 19.156 -14.484 -6.5 1 92 137 GLY A N 1
ATOM 1066 C CA . GLY A 1 137 ? 19.766 -15.758 -6.852 1 92 137 GLY A CA 1
ATOM 1067 C C . GLY A 1 137 ? 18.812 -16.703 -7.566 1 92 137 GLY A C 1
ATOM 1068 O O . GLY A 1 137 ? 17.625 -16.766 -7.23 1 92 137 GLY A O 1
ATOM 1069 N N . ALA A 1 138 ? 19.328 -17.453 -8.453 1 92.12 138 ALA A N 1
ATOM 1070 C CA . ALA A 1 138 ? 18.531 -18.297 -9.336 1 92.12 138 ALA A CA 1
ATOM 1071 C C . ALA A 1 138 ? 17.812 -19.375 -8.547 1 92.12 138 ALA A C 1
ATOM 1073 O O . ALA A 1 138 ? 16.641 -19.672 -8.805 1 92.12 138 ALA A O 1
ATOM 1074 N N . THR A 1 139 ? 18.516 -19.969 -7.59 1 93.88 139 THR A N 1
ATOM 1075 C CA . THR A 1 139 ? 17.922 -21.031 -6.793 1 93.88 139 THR A CA 1
ATOM 1076 C C . THR A 1 139 ? 16.734 -20.5 -5.996 1 93.88 139 THR A C 1
ATOM 1078 O O . THR A 1 139 ? 15.648 -21.094 -6.02 1 93.88 139 THR A O 1
ATOM 1081 N N . PHE A 1 140 ? 16.938 -19.406 -5.332 1 96.25 140 PHE A N 1
ATOM 1082 C CA . PHE A 1 140 ? 15.875 -18.781 -4.551 1 96.25 140 PHE A CA 1
ATOM 1083 C C . PHE A 1 140 ? 14.703 -18.391 -5.449 1 96.25 140 PHE A C 1
ATOM 1085 O O . PHE A 1 140 ? 13.547 -18.672 -5.125 1 96.25 140 PHE A O 1
ATOM 1092 N N . ALA A 1 141 ? 15.008 -17.812 -6.566 1 96.06 141 ALA A N 1
ATOM 1093 C CA . ALA A 1 141 ? 13.984 -17.359 -7.508 1 96.06 141 ALA A CA 1
ATOM 1094 C C . ALA A 1 141 ? 13.156 -18.531 -8.016 1 96.06 141 ALA A C 1
ATOM 1096 O O . ALA A 1 141 ? 11.938 -18.422 -8.172 1 96.06 141 ALA A O 1
ATOM 1097 N N . LEU A 1 142 ? 13.82 -19.625 -8.281 1 95.94 142 LEU A N 1
ATOM 1098 C CA . LEU A 1 142 ? 13.133 -20.828 -8.75 1 95.94 142 LEU A CA 1
ATOM 1099 C C . LEU A 1 142 ? 12.172 -21.359 -7.691 1 95.94 142 LEU A C 1
ATOM 1101 O O . LEU A 1 142 ? 11.047 -21.734 -8 1 95.94 142 LEU A O 1
ATOM 1105 N N . ILE A 1 143 ? 12.648 -21.344 -6.516 1 97.69 143 ILE A N 1
ATOM 1106 C CA . ILE A 1 143 ? 11.828 -21.844 -5.414 1 97.69 143 ILE A CA 1
ATOM 1107 C C . ILE A 1 143 ? 10.641 -20.922 -5.191 1 97.69 143 ILE A C 1
ATOM 1109 O O . ILE A 1 143 ? 9.523 -21.391 -4.938 1 97.69 143 ILE A O 1
ATOM 1113 N N . VAL A 1 144 ? 10.836 -19.625 -5.297 1 98 144 VAL A N 1
ATOM 1114 C CA . VAL A 1 144 ? 9.742 -18.672 -5.203 1 98 144 VAL A CA 1
ATOM 1115 C C . VAL A 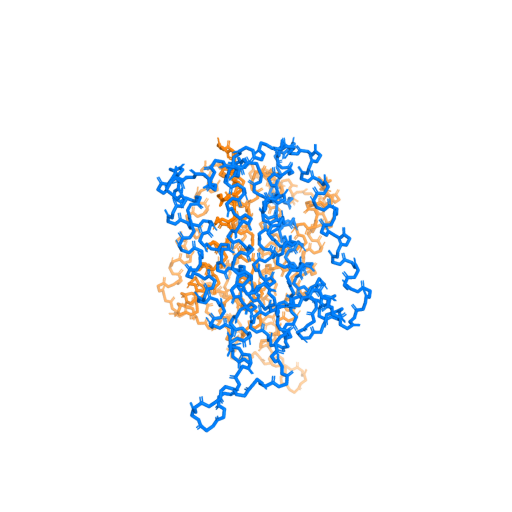1 144 ? 8.719 -18.938 -6.301 1 98 144 VAL A C 1
ATOM 1117 O O . VAL A 1 144 ? 7.52 -19.031 -6.031 1 98 144 VAL A O 1
ATOM 1120 N N . GLY A 1 145 ? 9.211 -19.016 -7.523 1 98 145 GLY A N 1
ATOM 1121 C CA . GLY A 1 145 ? 8.32 -19.312 -8.633 1 98 145 GLY A CA 1
ATOM 1122 C C . GLY A 1 145 ? 7.543 -20.609 -8.438 1 98 145 GLY A C 1
ATOM 1123 O O . GLY A 1 145 ? 6.348 -20.672 -8.734 1 98 145 GLY A O 1
ATOM 1124 N N . PHE A 1 146 ? 8.242 -21.609 -7.953 1 98.19 146 PHE A N 1
ATOM 1125 C CA . PHE A 1 146 ? 7.621 -22.891 -7.699 1 98.19 146 PHE A CA 1
ATOM 1126 C C . PHE A 1 146 ? 6.559 -22.781 -6.613 1 98.19 146 PHE A C 1
ATOM 1128 O O . PHE A 1 146 ? 5.5 -23.406 -6.703 1 98.19 146 PHE A O 1
ATOM 1135 N N . SER A 1 147 ? 6.836 -22.047 -5.598 1 98.75 147 SER A N 1
ATOM 1136 C CA . SER A 1 147 ? 5.875 -21.844 -4.516 1 98.75 147 SER A CA 1
ATOM 1137 C C . SER A 1 147 ? 4.613 -21.156 -5.016 1 98.75 147 SER A C 1
ATOM 1139 O O . SER A 1 147 ? 3.5 -21.562 -4.684 1 98.75 147 SER A O 1
ATOM 1141 N N . VAL A 1 148 ? 4.766 -20.094 -5.793 1 98.75 148 VAL A N 1
ATOM 1142 C CA . VAL A 1 148 ? 3.629 -19.375 -6.363 1 98.75 148 VAL A CA 1
ATOM 1143 C C . VAL A 1 148 ? 2.814 -20.312 -7.246 1 98.75 148 VAL A C 1
ATOM 1145 O O . VAL A 1 148 ? 1.591 -20.391 -7.121 1 98.75 148 VAL A O 1
ATOM 1148 N N . PHE A 1 149 ? 3.496 -21.062 -8.094 1 98.56 149 PHE A N 1
ATOM 1149 C CA . PHE A 1 149 ? 2.857 -22.016 -9 1 98.56 149 PHE A CA 1
ATOM 1150 C C . PHE A 1 149 ? 2.092 -23.078 -8.219 1 98.56 149 PHE A C 1
ATOM 1152 O O . PHE A 1 149 ? 0.928 -23.344 -8.523 1 98.56 149 PHE A O 1
ATOM 1159 N N . SER A 1 150 ? 2.748 -23.641 -7.258 1 98.69 150 SER A N 1
ATOM 1160 C CA . SER A 1 150 ? 2.146 -24.719 -6.473 1 98.69 150 SER A CA 1
ATOM 1161 C C . SER A 1 150 ? 0.944 -24.219 -5.68 1 98.69 150 SER A C 1
ATOM 1163 O O . SER A 1 150 ? -0.054 -24.922 -5.539 1 98.69 150 SER A O 1
ATOM 1165 N N . GLY A 1 151 ? 1.092 -23.016 -5.109 1 98.69 151 GLY A N 1
ATOM 1166 C CA . GLY A 1 151 ? -0.074 -22.406 -4.484 1 98.69 151 GLY A CA 1
ATOM 1167 C C . GLY A 1 151 ? -1.244 -22.25 -5.434 1 98.69 151 GLY A C 1
ATOM 1168 O O . GLY A 1 151 ? -2.373 -22.625 -5.109 1 98.69 151 GLY A O 1
ATOM 1169 N N . CYS A 1 152 ? -0.983 -21.703 -6.559 1 98.25 152 CYS A N 1
ATOM 1170 C CA . CYS A 1 152 ? -1.997 -21.531 -7.59 1 98.25 152 CYS A CA 1
ATOM 1171 C C . CYS A 1 152 ? -2.611 -22.859 -7.988 1 98.25 152 CYS A C 1
ATOM 1173 O O . CYS A 1 152 ? -3.832 -22.984 -8.117 1 98.25 152 CYS A O 1
ATOM 1175 N N . LEU A 1 153 ? -1.806 -23.891 -8.156 1 97.75 153 LEU A N 1
ATOM 1176 C CA . LEU A 1 153 ? -2.264 -25.219 -8.547 1 97.75 153 LEU A CA 1
ATOM 1177 C C . LEU A 1 153 ? -3.162 -25.812 -7.469 1 97.75 153 LEU A C 1
ATOM 1179 O O . LEU A 1 153 ? -4.141 -26.5 -7.781 1 97.75 153 LEU A O 1
ATOM 1183 N N . SER A 1 154 ? -2.793 -25.609 -6.238 1 97.88 154 SER A N 1
ATOM 1184 C CA . SER A 1 154 ? -3.629 -26.109 -5.152 1 97.88 154 SER A CA 1
ATOM 1185 C C . SER A 1 154 ? -5.039 -25.547 -5.23 1 97.88 154 SER A C 1
ATOM 1187 O O . SER A 1 154 ? -6.012 -26.219 -4.891 1 97.88 154 SER A O 1
ATOM 1189 N N . HIS A 1 155 ? -5.176 -24.328 -5.66 1 97.44 155 HIS A N 1
ATOM 1190 C CA . HIS A 1 155 ? -6.477 -23.703 -5.871 1 97.44 155 HIS A CA 1
ATOM 1191 C C . HIS A 1 155 ? -7.312 -24.484 -6.875 1 97.44 155 HIS A C 1
ATOM 1193 O O . HIS A 1 155 ? -8.469 -24.812 -6.605 1 97.44 155 HIS A O 1
ATOM 1199 N N . LEU A 1 156 ? -6.75 -24.781 -7.984 1 95.5 156 LEU A N 1
ATOM 1200 C CA . LEU A 1 156 ? -7.441 -25.516 -9.039 1 95.5 156 LEU A CA 1
ATOM 1201 C C . LEU A 1 156 ? -7.844 -26.906 -8.555 1 95.5 156 LEU A C 1
ATOM 1203 O O . LEU A 1 156 ? -8.953 -27.375 -8.844 1 95.5 156 LEU A O 1
ATOM 1207 N N . ILE A 1 157 ? -6.957 -27.516 -7.887 1 95.12 157 ILE A N 1
ATOM 1208 C CA . ILE A 1 157 ? -7.203 -28.859 -7.387 1 95.12 157 ILE A CA 1
ATOM 1209 C C . ILE A 1 157 ? -8.375 -28.844 -6.406 1 95.12 157 ILE A C 1
ATOM 1211 O O . ILE A 1 157 ? -9.273 -29.688 -6.488 1 95.12 157 ILE A O 1
ATOM 1215 N N . ILE A 1 158 ? -8.375 -27.906 -5.508 1 95.44 158 ILE A N 1
ATOM 1216 C CA . ILE A 1 158 ? -9.438 -27.797 -4.508 1 95.44 158 ILE A CA 1
ATOM 1217 C C . ILE A 1 158 ? -10.766 -27.5 -5.199 1 95.44 158 ILE A C 1
ATOM 1219 O O . ILE A 1 158 ? -11.797 -28.078 -4.848 1 95.44 158 ILE A O 1
ATOM 1223 N N . ASP A 1 159 ? -10.758 -26.594 -6.152 1 91.88 159 ASP A N 1
ATOM 1224 C CA . ASP A 1 159 ? -11.969 -26.312 -6.91 1 91.88 159 ASP A CA 1
ATOM 1225 C C . ASP A 1 159 ? -12.5 -27.562 -7.586 1 91.88 159 ASP A C 1
ATOM 1227 O O . ASP A 1 159 ? -13.711 -27.781 -7.645 1 91.88 159 ASP A O 1
ATOM 1231 N N . GLU A 1 160 ? -11.609 -28.391 -8.133 1 89.19 160 GLU A N 1
ATOM 1232 C CA . GLU A 1 160 ? -12 -29.641 -8.766 1 89.19 160 GLU A CA 1
ATOM 1233 C C . GLU A 1 160 ? -12.602 -30.609 -7.746 1 89.19 160 GLU A C 1
ATOM 1235 O O . GLU A 1 160 ? -13.609 -31.266 -8.016 1 89.19 160 GLU A O 1
ATOM 1240 N N . LEU A 1 161 ? -12.023 -30.656 -6.621 1 88.25 161 LEU A N 1
ATOM 1241 C CA . LEU A 1 161 ? -12.5 -31.547 -5.566 1 88.25 161 LEU A CA 1
ATOM 1242 C C . LEU A 1 161 ? -13.875 -31.109 -5.062 1 88.25 161 LEU A C 1
ATOM 1244 O O . LEU A 1 161 ? -14.711 -31.953 -4.738 1 88.25 161 LEU A O 1
ATOM 1248 N N . TYR A 1 162 ? -14.055 -29.859 -4.977 1 87.12 162 TYR A N 1
ATOM 1249 C CA . TYR A 1 162 ? -15.328 -29.328 -4.496 1 87.12 162 TYR A CA 1
ATOM 1250 C C . TYR A 1 162 ? -16.391 -29.422 -5.582 1 87.12 162 TYR A C 1
ATOM 1252 O O . TYR A 1 162 ? -17.578 -29.234 -5.305 1 87.12 162 TYR A O 1
ATOM 1260 N N . SER A 1 163 ? -16.016 -29.578 -6.738 1 79.25 163 SER A N 1
ATOM 1261 C CA . SER A 1 163 ? -16.984 -29.703 -7.828 1 79.25 163 SER A CA 1
ATOM 1262 C C . SER A 1 163 ? -17.547 -31.125 -7.898 1 79.25 163 SER A C 1
ATOM 1264 O O . SER A 1 163 ? -18.516 -31.375 -8.602 1 79.25 163 SER A O 1
ATOM 1266 N N . ILE A 1 164 ? -16.953 -31.938 -7.23 1 69.19 164 ILE A N 1
ATOM 1267 C CA . ILE A 1 164 ? -17.422 -33.312 -7.191 1 69.19 164 ILE A CA 1
ATOM 1268 C C . ILE A 1 164 ? -18.531 -33.469 -6.141 1 69.19 164 ILE A C 1
ATOM 1270 O O . ILE A 1 164 ? -18.344 -33.094 -4.98 1 69.19 164 ILE A O 1
ATOM 1274 N N . SER A 1 165 ? -19.906 -33.188 -6.551 1 60.72 165 SER A N 1
ATOM 1275 C CA . SER A 1 165 ? -21.047 -33.375 -5.656 1 60.72 165 SER A CA 1
ATOM 1276 C C . SER A 1 165 ? -21.25 -34.844 -5.312 1 60.72 165 SER A C 1
ATOM 1278 O O . SER A 1 165 ? -21.156 -35.719 -6.188 1 60.72 165 SER A O 1
ATOM 1280 N N . PHE A 1 166 ? -20.859 -35.188 -4.172 1 50.88 166 PHE A N 1
ATOM 1281 C CA . PHE A 1 166 ? -21.172 -36.531 -3.719 1 50.88 166 PHE A CA 1
ATOM 1282 C C . PHE A 1 166 ? -22.656 -36.688 -3.451 1 50.88 166 PHE A C 1
ATOM 1284 O O . PHE A 1 166 ? -23.203 -36.031 -2.561 1 50.88 166 PHE A O 1
ATOM 1291 N N . GLN A 1 167 ? -23.406 -36.688 -4.43 1 43.09 167 GLN A N 1
ATOM 1292 C CA . GLN A 1 167 ? -24.781 -37.094 -4.176 1 43.09 167 GLN A CA 1
ATOM 1293 C C . GLN A 1 167 ? -24.844 -38.469 -3.529 1 43.09 167 GLN A C 1
ATOM 1295 O O . GLN A 1 167 ? -24.156 -39.406 -3.967 1 43.09 167 GLN A O 1
ATOM 1300 N N . HIS A 1 168 ? -25.812 -38.688 -2.625 1 47.81 168 HIS A N 1
ATOM 1301 C CA . HIS A 1 168 ? -26.312 -39.719 -1.718 1 47.81 168 HIS A CA 1
ATOM 1302 C C . HIS A 1 168 ? -25.172 -40.562 -1.17 1 47.81 168 HIS A C 1
ATOM 1304 O O . HIS A 1 168 ? -25.328 -41.781 -1.021 1 47.81 168 HIS A O 1
ATOM 1310 N N . GLY A 1 169 ? -24.156 -40.219 -0.805 1 48.44 169 GLY A N 1
ATOM 1311 C CA . GLY A 1 169 ? -23.141 -40.875 -0.005 1 48.44 169 GLY A CA 1
ATOM 1312 C C . GLY A 1 169 ? -22.047 -41.531 -0.839 1 48.44 169 GLY A C 1
ATOM 1313 O O . GLY A 1 169 ? -20.859 -41.438 -0.492 1 48.44 169 GLY A O 1
ATOM 1314 N N . LEU A 1 170 ? -22.359 -42.625 -1.69 1 50.22 170 LEU A N 1
ATOM 1315 C CA . LEU A 1 170 ? -21.422 -43.656 -2.121 1 50.22 170 LEU A CA 1
ATOM 1316 C C . LEU A 1 170 ? -20.781 -43.281 -3.459 1 50.22 170 LEU A C 1
ATOM 1318 O O . LEU A 1 170 ? -19.688 -43.781 -3.785 1 50.22 170 LEU A O 1
ATOM 1322 N N . LEU A 1 171 ? -21.641 -42.719 -4.461 1 49.72 171 LEU A N 1
ATOM 1323 C CA . LEU A 1 171 ? -21.031 -42.656 -5.781 1 49.72 171 LEU A CA 1
ATOM 1324 C C . LEU A 1 171 ? -20.719 -41.219 -6.148 1 49.72 171 LEU A C 1
ATOM 1326 O O . LEU A 1 171 ? -21.562 -40.344 -6.035 1 49.72 171 LEU A O 1
ATOM 1330 N N . PRO A 1 172 ? -19.5 -40.875 -6.336 1 55.66 172 PRO A N 1
ATOM 1331 C CA . PRO A 1 172 ? -19.062 -39.531 -6.711 1 55.66 172 PRO A CA 1
ATOM 1332 C C . PRO A 1 172 ? -19.75 -39.031 -7.984 1 55.66 172 PRO A C 1
ATOM 1334 O O . PRO A 1 172 ? -19.812 -39.75 -8.984 1 55.66 172 PRO A O 1
ATOM 1337 N N . ARG A 1 173 ? -20.828 -38.188 -7.879 1 52.53 173 ARG A N 1
ATOM 1338 C CA . ARG A 1 173 ? -21.344 -37.594 -9.117 1 52.53 173 ARG A CA 1
ATOM 1339 C C . ARG A 1 173 ? -20.594 -36.312 -9.453 1 52.53 173 ARG A C 1
ATOM 1341 O O . ARG A 1 173 ? -20.406 -35.438 -8.594 1 52.53 173 ARG A O 1
ATOM 1348 N N . LEU A 1 174 ? -19.812 -36.469 -10.484 1 55.22 174 LEU A N 1
ATOM 1349 C CA . LEU A 1 174 ? -19.094 -35.312 -11.023 1 55.22 174 LEU A CA 1
ATOM 1350 C C . LEU A 1 174 ? -20.062 -34.188 -11.336 1 55.22 174 LEU A C 1
ATOM 1352 O O . LEU A 1 174 ? -21.078 -34.375 -11.992 1 55.22 174 LEU A O 1
ATOM 1356 N N . LYS A 1 175 ? -20.156 -33.25 -10.539 1 57.69 175 LYS A N 1
ATOM 1357 C CA . LYS A 1 175 ? -20.969 -32.094 -10.93 1 57.69 175 LYS A CA 1
ATOM 1358 C C . LYS A 1 175 ? -20.531 -31.562 -12.281 1 57.69 175 LYS A C 1
ATOM 1360 O O . LYS A 1 175 ? -19.422 -31.844 -12.742 1 57.69 175 LYS A O 1
ATOM 1365 N N . ARG A 1 176 ? -21.438 -31.281 -13.141 1 50.12 176 ARG A N 1
ATOM 1366 C CA . ARG A 1 176 ? -21.203 -30.719 -14.469 1 50.12 176 ARG A CA 1
ATOM 1367 C C . ARG A 1 176 ? -19.938 -29.859 -14.492 1 50.12 176 ARG A C 1
ATOM 1369 O O . ARG A 1 176 ? -19.344 -29.656 -15.555 1 50.12 176 ARG A O 1
ATOM 1376 N N . SER A 1 177 ? -19.469 -29.453 -13.391 1 51.06 177 SER A N 1
ATOM 1377 C CA . SER A 1 177 ? -18.328 -28.547 -13.312 1 51.06 177 SER A CA 1
ATOM 1378 C C . SER A 1 177 ? -17.031 -29.297 -13.086 1 51.06 177 SER A C 1
ATOM 1380 O O . SER A 1 177 ? -15.953 -28.688 -13 1 51.06 177 SER A O 1
ATOM 1382 N N . SER A 1 178 ? -17.047 -30.594 -13.008 1 52.22 178 SER A N 1
ATOM 1383 C CA . SER A 1 178 ? -15.898 -31.484 -12.875 1 52.22 178 SER A CA 1
ATOM 1384 C C . SER A 1 178 ? -15.016 -31.453 -14.117 1 52.22 178 SER A C 1
ATOM 1386 O O . SER A 1 178 ? -15.516 -31.406 -15.234 1 52.22 178 SER A O 1
ATOM 1388 N N . GLY A 1 179 ? -13.703 -31.406 -14 1 54.38 179 GLY A N 1
ATOM 1389 C CA . GLY A 1 179 ? -12.727 -31.297 -15.07 1 54.38 179 GLY A CA 1
ATOM 1390 C C . GLY A 1 179 ? -12.523 -29.875 -15.547 1 54.38 179 GLY A C 1
ATOM 1391 O O . GLY A 1 179 ? -11.617 -29.609 -16.344 1 54.38 179 GLY A O 1
ATOM 1392 N N . SER A 1 180 ? -13.352 -28.891 -15.023 1 61.16 180 SER A N 1
ATOM 1393 C CA . SER A 1 180 ? -13.359 -27.531 -15.547 1 61.16 180 SER A CA 1
ATOM 1394 C C . SER A 1 180 ? -12.328 -26.656 -14.836 1 61.16 180 SER A C 1
ATOM 1396 O O . SER A 1 180 ? -11.938 -25.609 -15.344 1 61.16 180 SER A O 1
ATOM 1398 N N . ALA A 1 181 ? -11.82 -27.281 -13.703 1 62.84 181 ALA A N 1
ATOM 1399 C CA . ALA A 1 181 ? -10.93 -26.375 -12.969 1 62.84 181 ALA A CA 1
ATOM 1400 C C . ALA A 1 181 ? -9.484 -26.547 -13.422 1 62.84 181 ALA A C 1
ATOM 1402 O O . ALA A 1 181 ? -8.719 -25.578 -13.453 1 62.84 181 ALA A O 1
ATOM 1403 N N . LEU A 1 182 ? -9.07 -27.859 -13.844 1 78.12 182 LEU A N 1
ATOM 1404 C CA . LEU A 1 182 ? -7.734 -28.094 -14.383 1 78.12 182 LEU A CA 1
ATOM 1405 C C . LEU A 1 182 ? -7.727 -27.953 -15.906 1 78.12 182 LEU A C 1
ATOM 1407 O O . LEU A 1 182 ? -7.477 -28.922 -16.625 1 78.12 182 LEU A O 1
ATOM 1411 N N . LYS A 1 183 ? -7.98 -26.734 -16.312 1 84.31 183 LYS A N 1
ATOM 1412 C CA . LYS A 1 183 ? -8.148 -26.484 -17.75 1 84.31 183 LYS A CA 1
ATOM 1413 C C . LYS A 1 183 ? -6.957 -25.719 -18.312 1 84.31 183 LYS A C 1
ATOM 1415 O O . LYS A 1 183 ? -6.141 -25.188 -17.562 1 84.31 183 LYS A O 1
ATOM 1420 N N . PHE A 1 184 ? -6.898 -25.797 -19.656 1 88.88 184 PHE A N 1
ATOM 1421 C CA . PHE A 1 184 ? -5.789 -25.156 -20.344 1 88.88 184 PHE A CA 1
ATOM 1422 C C . PHE A 1 184 ? -6.281 -23.953 -21.141 1 88.88 184 PHE A C 1
ATOM 1424 O O . PHE A 1 184 ? -5.48 -23.188 -21.672 1 88.88 184 PHE A O 1
ATOM 1431 N N . TYR A 1 185 ? -7.527 -23.766 -21.281 1 81.19 185 TYR A N 1
ATOM 1432 C CA . TYR A 1 185 ? -8.086 -22.641 -22.031 1 81.19 185 TYR A CA 1
ATOM 1433 C C . TYR A 1 185 ? -9.43 -22.219 -21.453 1 81.19 185 TYR A C 1
ATOM 1435 O O . TYR A 1 185 ? -9.969 -22.875 -20.562 1 81.19 185 TYR A O 1
ATOM 1443 N N . SER A 1 186 ? -9.836 -20.969 -21.828 1 84.19 186 SER A N 1
ATOM 1444 C CA . SER A 1 186 ? -11.164 -20.469 -21.469 1 84.19 186 SER A CA 1
ATOM 1445 C C . SER A 1 186 ? -11.969 -20.109 -22.719 1 84.19 186 SER A C 1
ATOM 1447 O O . SER A 1 186 ? -11.43 -20.094 -23.828 1 84.19 186 SER A O 1
ATOM 1449 N N . LYS A 1 187 ? -13.273 -19.906 -22.453 1 82.44 187 LYS A N 1
ATOM 1450 C CA . LYS A 1 187 ? -14.188 -19.609 -23.547 1 82.44 187 LYS A CA 1
ATOM 1451 C C . LYS A 1 187 ? -13.805 -18.297 -24.234 1 82.44 187 LYS A C 1
ATOM 1453 O O . LYS A 1 187 ? -14.047 -18.125 -25.438 1 82.44 187 LYS A O 1
ATOM 1458 N N . ASN A 1 188 ? -13.273 -17.469 -23.5 1 87.69 188 ASN A N 1
ATOM 1459 C CA . ASN A 1 188 ? -12.789 -16.219 -24.062 1 87.69 188 ASN A CA 1
ATOM 1460 C C . ASN A 1 188 ? -11.453 -16.406 -24.766 1 87.69 188 ASN A C 1
ATOM 1462 O O . ASN A 1 188 ? -10.398 -16.359 -24.141 1 87.69 188 ASN A O 1
ATOM 1466 N N . ARG A 1 189 ? -11.438 -16.453 -26.062 1 89.31 189 ARG A N 1
ATOM 1467 C CA . ARG A 1 189 ? -10.273 -16.859 -26.859 1 89.31 189 ARG A CA 1
ATOM 1468 C C . ARG A 1 189 ? -9.211 -15.758 -26.875 1 89.31 189 ARG A C 1
ATOM 1470 O O . ARG A 1 189 ? -8.023 -16.047 -26.703 1 89.31 189 ARG A O 1
ATOM 1477 N N . PRO A 1 190 ? -9.617 -14.547 -27 1 90.62 190 PRO A N 1
ATOM 1478 C CA . PRO A 1 190 ? -8.594 -13.5 -27.031 1 90.62 190 PRO A CA 1
ATOM 1479 C C . PRO A 1 190 ? -7.793 -13.422 -25.734 1 90.62 190 PRO A C 1
ATOM 1481 O O . PRO A 1 190 ? -6.574 -13.234 -25.766 1 90.62 190 PRO A O 1
ATOM 1484 N N . ILE A 1 191 ? -8.391 -13.609 -24.688 1 89.38 191 ILE A N 1
ATOM 1485 C CA . ILE A 1 191 ? -7.695 -13.492 -23.406 1 89.38 191 ILE A CA 1
ATOM 1486 C C . ILE A 1 191 ? -6.852 -14.734 -23.156 1 89.38 191 ILE A C 1
ATOM 1488 O O . ILE A 1 191 ? -5.777 -14.656 -22.562 1 89.38 191 ILE A O 1
ATOM 1492 N N . SER A 1 192 ? -7.324 -15.898 -23.609 1 91.56 192 SER A N 1
ATOM 1493 C CA . SER A 1 192 ? -6.523 -17.109 -23.547 1 91.56 192 SER A CA 1
ATOM 1494 C C . SER A 1 192 ? -5.246 -16.984 -24.359 1 91.56 192 SER A C 1
ATOM 1496 O O . SER A 1 192 ? -4.164 -17.359 -23.906 1 91.56 192 SER A O 1
ATOM 1498 N N . LEU A 1 193 ? -5.43 -16.406 -25.5 1 93.5 193 LEU A N 1
ATOM 1499 C CA . LEU A 1 193 ? -4.27 -16.203 -26.359 1 93.5 193 LEU A CA 1
ATOM 1500 C C . LEU A 1 193 ? -3.275 -15.234 -25.719 1 93.5 193 LEU A C 1
ATOM 1502 O O . LEU A 1 193 ? -2.062 -15.461 -25.781 1 93.5 193 LEU A O 1
ATOM 1506 N N . LEU A 1 194 ? -3.791 -14.227 -25.141 1 93.38 194 LEU A N 1
ATOM 1507 C CA . LEU A 1 194 ? -2.934 -13.266 -24.453 1 93.38 194 LEU A CA 1
ATOM 1508 C C . LEU A 1 194 ? -2.156 -13.938 -23.328 1 93.38 194 LEU A C 1
ATOM 1510 O O . LEU A 1 194 ? -0.967 -13.664 -23.141 1 93.38 194 LEU A O 1
ATOM 1514 N N . THR A 1 195 ? -2.811 -14.805 -22.609 1 93.94 195 THR A N 1
ATOM 1515 C CA . THR A 1 195 ? -2.164 -15.516 -21.516 1 93.94 195 THR A CA 1
ATOM 1516 C C . THR A 1 195 ? -1.012 -16.375 -22.047 1 93.94 195 THR A C 1
ATOM 1518 O O . THR A 1 195 ? 0.084 -16.359 -21.484 1 93.94 195 THR A O 1
ATOM 1521 N N . TYR A 1 196 ? -1.229 -17.031 -23.125 1 95.62 196 TYR A N 1
ATOM 1522 C CA . TYR A 1 196 ? -0.198 -17.891 -23.703 1 95.62 196 TYR A CA 1
ATOM 1523 C C . TYR A 1 196 ? 0.938 -17.062 -24.281 1 95.62 196 TYR A C 1
ATOM 1525 O O . TYR A 1 196 ? 2.105 -17.453 -24.203 1 95.62 196 TYR A O 1
ATOM 1533 N N . LEU A 1 197 ? 0.603 -15.922 -24.875 1 96.44 197 LEU A N 1
ATOM 1534 C CA . LEU A 1 197 ? 1.632 -15.031 -25.406 1 96.44 197 LEU A CA 1
ATOM 1535 C C . LEU A 1 197 ? 2.518 -14.508 -24.281 1 96.44 197 LEU A C 1
ATOM 1537 O O . LEU A 1 197 ? 3.742 -14.469 -24.422 1 96.44 197 LEU A O 1
ATOM 1541 N N . LEU A 1 198 ? 1.914 -14.117 -23.203 1 96.25 198 LEU A N 1
ATOM 1542 C CA . LEU A 1 198 ? 2.67 -13.633 -22.047 1 96.25 198 LEU A CA 1
ATOM 1543 C C . LEU A 1 198 ? 3.541 -14.742 -21.469 1 96.25 198 LEU A C 1
ATOM 1545 O O . LEU A 1 198 ? 4.676 -14.5 -21.062 1 96.25 198 LEU A O 1
ATOM 1549 N N . LEU A 1 199 ? 2.957 -15.945 -21.422 1 96.25 199 LEU A N 1
ATOM 1550 C CA . LEU A 1 199 ? 3.701 -17.109 -20.953 1 96.25 199 LEU A CA 1
ATOM 1551 C C . LEU A 1 199 ? 4.941 -17.344 -21.797 1 96.25 199 LEU A C 1
ATOM 1553 O O . LEU A 1 199 ? 6.035 -17.547 -21.281 1 96.25 199 LEU A O 1
ATOM 1557 N N . LEU A 1 200 ? 4.758 -17.266 -23.078 1 95.56 200 LEU A N 1
ATOM 1558 C CA . LEU A 1 200 ? 5.867 -17.469 -24.016 1 95.56 200 LEU A CA 1
ATOM 1559 C C . LEU A 1 200 ? 6.902 -16.359 -23.875 1 95.56 200 LEU A C 1
ATOM 1561 O O . LEU A 1 200 ? 8.109 -16.625 -23.906 1 95.56 200 LEU A O 1
ATOM 1565 N N . LEU A 1 201 ? 6.434 -15.18 -23.75 1 95.25 201 LEU A N 1
ATOM 1566 C CA . LEU A 1 201 ? 7.328 -14.031 -23.609 1 95.25 201 LEU A CA 1
ATOM 1567 C C . LEU A 1 201 ? 8.18 -14.172 -22.344 1 95.25 201 LEU A C 1
ATOM 1569 O O . LEU A 1 201 ? 9.391 -13.961 -22.391 1 95.25 201 LEU A O 1
ATOM 1573 N N . LEU A 1 202 ? 7.535 -14.516 -21.25 1 94.94 202 LEU A N 1
ATOM 1574 C CA . LEU A 1 202 ? 8.273 -14.656 -20 1 94.94 202 LEU A CA 1
ATOM 1575 C C . LEU A 1 202 ? 9.242 -15.836 -20.078 1 94.94 202 LEU A C 1
ATOM 1577 O O . LEU A 1 202 ? 10.375 -15.742 -19.609 1 94.94 202 LEU A O 1
ATOM 1581 N N . SER A 1 203 ? 8.781 -16.922 -20.672 1 93.88 203 SER A N 1
ATOM 1582 C CA . SER A 1 203 ? 9.656 -18.094 -20.859 1 93.88 203 SER A CA 1
ATOM 1583 C C . SER A 1 203 ? 10.867 -17.734 -21.719 1 93.88 203 SER A C 1
ATOM 1585 O O . SER A 1 203 ? 11.984 -18.156 -21.406 1 93.88 203 SER A O 1
ATOM 1587 N N . GLY A 1 204 ? 10.602 -16.969 -22.734 1 91.56 204 GLY A N 1
ATOM 1588 C CA . GLY A 1 204 ? 11.695 -16.516 -23.578 1 91.56 204 GLY A CA 1
ATOM 1589 C C . GLY A 1 204 ? 12.688 -15.633 -22.844 1 91.56 204 GLY A C 1
ATOM 1590 O O . GLY A 1 204 ? 13.898 -15.766 -23.031 1 91.56 204 GLY A O 1
ATOM 1591 N N . THR A 1 205 ? 12.164 -14.734 -22.062 1 90.44 205 THR A N 1
ATOM 1592 C CA . THR A 1 205 ? 13.023 -13.852 -21.266 1 90.44 205 THR A CA 1
ATOM 1593 C C . THR A 1 205 ? 13.875 -14.656 -20.297 1 90.44 205 THR A C 1
ATOM 1595 O O . THR A 1 205 ? 15.07 -14.391 -20.141 1 90.44 205 THR A O 1
ATOM 1598 N N . ILE A 1 206 ? 13.266 -15.57 -19.609 1 90.44 206 ILE A N 1
ATOM 1599 C CA . ILE A 1 206 ? 13.977 -16.406 -18.656 1 90.44 206 ILE A CA 1
ATOM 1600 C C . ILE A 1 206 ? 15.047 -17.219 -19.375 1 90.44 206 ILE A C 1
ATOM 1602 O O . ILE A 1 206 ? 16.172 -17.312 -18.891 1 90.44 206 ILE A O 1
ATOM 1606 N N . TYR A 1 207 ? 14.742 -17.719 -20.5 1 86.5 207 TYR A N 1
ATOM 1607 C CA . TYR A 1 207 ? 15.672 -18.531 -21.281 1 86.5 207 TYR A CA 1
ATOM 1608 C C . TYR A 1 207 ? 16.844 -17.688 -21.781 1 86.5 207 TYR A C 1
ATOM 1610 O O . TYR A 1 207 ? 17.984 -18.125 -21.75 1 86.5 207 TYR A O 1
ATOM 1618 N N . HIS A 1 208 ? 16.547 -16.469 -22.219 1 84 208 HIS A N 1
ATOM 1619 C CA . HIS A 1 208 ? 17.562 -15.609 -22.844 1 84 208 HIS A CA 1
ATOM 1620 C C . HIS A 1 208 ? 18.453 -14.969 -21.781 1 84 208 HIS A C 1
ATOM 1622 O O . HIS A 1 208 ? 19.672 -14.914 -21.969 1 84 208 HIS A O 1
ATOM 1628 N N . TYR A 1 209 ? 17.906 -14.453 -20.797 1 78.25 209 TYR A N 1
ATOM 1629 C CA . TYR A 1 209 ? 18.688 -13.641 -19.875 1 78.25 209 TYR A CA 1
ATOM 1630 C C . TYR A 1 209 ? 19.141 -14.461 -18.672 1 78.25 209 TYR A C 1
ATOM 1632 O O . TYR A 1 209 ? 20.094 -14.078 -17.984 1 78.25 209 TYR A O 1
ATOM 1640 N N . HIS A 1 210 ? 18.578 -15.375 -18.422 1 71.81 210 HIS A N 1
ATOM 1641 C CA . HIS A 1 210 ? 18.922 -16.188 -17.266 1 71.81 210 HIS A CA 1
ATOM 1642 C C . HIS A 1 210 ? 19.031 -17.672 -17.641 1 71.81 210 HIS A C 1
ATOM 1644 O O . HIS A 1 210 ? 18.297 -18.5 -17.109 1 71.81 210 HIS A O 1
ATOM 1650 N N . PRO A 1 211 ? 19.719 -17.766 -18.797 1 56.97 211 PRO A N 1
ATOM 1651 C CA . PRO A 1 211 ? 19.828 -19.141 -19.266 1 56.97 211 PRO A CA 1
ATOM 1652 C C . PRO A 1 211 ? 20.234 -20.109 -18.172 1 56.97 211 PRO A C 1
ATOM 1654 O O . PRO A 1 211 ? 21.375 -20.062 -17.688 1 56.97 211 PRO A O 1
ATOM 1657 N N . THR A 1 212 ? 19.844 -19.766 -17.094 1 51.88 212 THR A N 1
ATOM 1658 C CA . THR A 1 212 ? 20.328 -20.531 -15.961 1 51.88 212 THR A CA 1
ATOM 1659 C C . THR A 1 212 ? 20.312 -22.031 -16.281 1 51.88 212 THR A C 1
ATOM 1661 O O . THR A 1 212 ? 19.578 -22.469 -17.172 1 51.88 212 THR A O 1
ATOM 1664 N N . ASP A 1 213 ? 21.188 -22.609 -15.414 1 48.16 213 ASP A N 1
ATOM 1665 C CA . ASP A 1 213 ? 21.594 -23.969 -15.078 1 48.16 213 ASP A CA 1
ATOM 1666 C C . ASP A 1 213 ? 20.391 -24.844 -14.773 1 48.16 213 ASP A C 1
ATOM 1668 O O . ASP A 1 213 ? 19.828 -24.781 -13.68 1 48.16 213 ASP A O 1
ATOM 1672 N N . ILE A 1 214 ? 19.469 -24.922 -15.594 1 48.62 214 ILE A N 1
ATOM 1673 C CA . ILE A 1 214 ? 18.594 -26.094 -15.469 1 48.62 214 ILE A CA 1
ATOM 1674 C C . ILE A 1 214 ? 19.25 -27.141 -14.57 1 48.62 214 ILE A C 1
ATOM 1676 O O . ILE A 1 214 ? 18.609 -28.094 -14.148 1 48.62 214 ILE A O 1
ATOM 1680 N N . SER A 1 215 ? 20.469 -26.938 -14.492 1 49.22 215 SER A N 1
ATOM 1681 C CA . SER A 1 215 ? 21.203 -27.875 -13.641 1 49.22 215 SER A CA 1
ATOM 1682 C C . SER A 1 215 ? 20.75 -27.766 -12.188 1 49.22 215 SER A C 1
ATOM 1684 O O . SER A 1 215 ? 20.766 -28.75 -11.453 1 49.22 215 SER A O 1
ATOM 1686 N N . ALA A 1 216 ? 20.406 -26.625 -11.812 1 48.28 216 ALA A N 1
ATOM 1687 C CA . ALA A 1 216 ? 19.938 -26.469 -10.438 1 48.28 216 ALA A CA 1
ATOM 1688 C C . ALA A 1 216 ? 18.594 -27.125 -10.227 1 48.28 216 ALA A C 1
ATOM 1690 O O . ALA A 1 216 ? 18.344 -27.734 -9.188 1 48.28 216 ALA A O 1
ATOM 1691 N N . ILE A 1 217 ? 17.703 -26.938 -11.164 1 51.16 217 ILE A N 1
ATOM 1692 C CA . ILE A 1 217 ? 16.453 -27.672 -11.109 1 51.16 217 ILE A CA 1
ATOM 1693 C C . ILE A 1 217 ? 16.734 -29.172 -11.055 1 51.16 217 ILE A C 1
ATOM 1695 O O . ILE A 1 217 ? 16.125 -29.906 -10.281 1 51.16 217 ILE A O 1
ATOM 1699 N N . ARG A 1 218 ? 17.719 -29.594 -11.906 1 49.84 218 ARG A N 1
ATOM 1700 C CA . ARG A 1 218 ? 18.141 -30.984 -11.891 1 49.84 218 ARG A CA 1
ATOM 1701 C C . ARG A 1 218 ? 18.703 -31.375 -10.531 1 49.84 218 ARG A C 1
ATOM 1703 O O . ARG A 1 218 ? 18.469 -32.469 -10.047 1 49.84 218 ARG A O 1
ATOM 1710 N N . GLY A 1 219 ? 19.375 -30.469 -9.945 1 47.88 219 GLY A N 1
ATOM 1711 C CA . GLY A 1 219 ? 19.875 -30.734 -8.609 1 47.88 219 GLY A CA 1
ATOM 1712 C C . GLY A 1 219 ? 18.797 -30.781 -7.555 1 47.88 219 GLY A C 1
ATOM 1713 O O . GLY A 1 219 ? 18.828 -31.625 -6.664 1 47.88 219 GLY A O 1
ATOM 1714 N N . PHE A 1 220 ? 17.875 -29.859 -7.672 1 50.16 220 PHE A N 1
ATOM 1715 C CA . PHE A 1 220 ? 16.766 -29.828 -6.734 1 50.16 220 PHE A CA 1
ATOM 1716 C C . PHE A 1 220 ? 15.906 -31.094 -6.875 1 50.16 220 PHE A C 1
ATOM 1718 O O . PHE A 1 220 ? 15.492 -31.672 -5.879 1 50.16 220 PHE A O 1
ATOM 1725 N N . LEU A 1 221 ? 15.586 -31.422 -8.094 1 49.22 221 LEU A N 1
ATOM 1726 C CA . LEU A 1 221 ? 14.789 -32.625 -8.359 1 49.22 221 LEU A CA 1
ATOM 1727 C C . LEU A 1 221 ? 15.594 -33.875 -8.062 1 49.22 221 LEU A C 1
ATOM 1729 O O . LEU A 1 221 ? 15.023 -34.938 -7.855 1 49.22 221 LEU A O 1
ATOM 1733 N N . ALA A 1 222 ? 16.906 -33.844 -8.094 1 45.69 222 ALA A N 1
ATOM 1734 C CA . ALA A 1 222 ? 17.812 -34.969 -7.828 1 45.69 222 ALA A CA 1
ATOM 1735 C C . ALA A 1 222 ? 18.125 -35.062 -6.34 1 45.69 222 ALA A C 1
ATOM 1737 O O . ALA A 1 222 ? 18.953 -35.906 -5.93 1 45.69 222 ALA A O 1
ATOM 1738 N N . MET A 1 223 ? 17.609 -34.125 -5.523 1 40.22 223 MET A N 1
ATOM 1739 C CA . MET A 1 223 ? 17.844 -34.312 -4.09 1 40.22 223 MET A CA 1
ATOM 1740 C C . MET A 1 223 ? 17.188 -35.594 -3.596 1 40.22 223 MET A C 1
ATOM 1742 O O . MET A 1 223 ? 16.031 -35.875 -3.926 1 40.22 223 MET A O 1
ATOM 1746 N N . PRO A 1 224 ? 18.047 -36.5 -3.039 1 42.22 224 PRO A N 1
ATOM 1747 C CA . PRO A 1 224 ? 17.5 -37.781 -2.58 1 42.22 224 PRO A CA 1
ATOM 1748 C C . PRO A 1 224 ? 16.406 -37.625 -1.523 1 42.22 224 PRO A C 1
ATOM 1750 O O . PRO A 1 224 ? 16.391 -36.625 -0.79 1 42.22 224 PRO A O 1
ATOM 1753 N N . MET B 1 1 ? -20.328 19.391 10.617 1 81 1 MET B N 1
ATOM 1754 C CA . MET B 1 1 ? -19 19.281 10.047 1 81 1 MET B CA 1
ATOM 1755 C C . MET B 1 1 ? -19.062 19 8.555 1 81 1 MET B C 1
ATOM 1757 O O . MET B 1 1 ? -20.062 18.469 8.055 1 81 1 MET B O 1
ATOM 1761 N N . ALA B 1 2 ? -18.094 19.562 7.906 1 87.88 2 ALA B N 1
ATOM 1762 C CA . ALA B 1 2 ? -18.047 19.344 6.465 1 87.88 2 ALA B CA 1
ATOM 1763 C C . ALA B 1 2 ? -17.719 17.891 6.141 1 87.88 2 ALA B C 1
ATOM 1765 O O . ALA B 1 2 ? -17.203 17.156 6.988 1 87.88 2 ALA B O 1
ATOM 1766 N N . ASN B 1 3 ? -18.078 17.516 5.012 1 92.12 3 ASN B N 1
ATOM 1767 C CA . ASN B 1 3 ? -17.844 16.125 4.633 1 92.12 3 ASN B CA 1
ATOM 1768 C C . ASN B 1 3 ? -16.406 15.906 4.141 1 92.12 3 ASN B C 1
ATOM 1770 O O . ASN B 1 3 ? -15.672 16.875 3.932 1 92.12 3 ASN B O 1
ATOM 1774 N N . PHE B 1 4 ? -16.016 14.695 4.02 1 94.12 4 PHE B N 1
ATOM 1775 C CA . PHE B 1 4 ? -14.672 14.273 3.646 1 94.12 4 PHE B CA 1
ATOM 1776 C C . PHE B 1 4 ? -14.242 14.93 2.344 1 94.12 4 PHE B C 1
ATOM 1778 O O . PHE B 1 4 ? -13.125 15.453 2.246 1 94.12 4 PHE B O 1
ATOM 1785 N N . SER B 1 5 ? -15.102 14.953 1.362 1 96.19 5 SER B N 1
ATOM 1786 C CA . SER B 1 5 ? -14.781 15.5 0.049 1 96.19 5 SER B CA 1
ATOM 1787 C C . SER B 1 5 ? -14.461 16.984 0.135 1 96.19 5 SER B C 1
ATOM 1789 O O . SER B 1 5 ? -13.617 17.484 -0.604 1 96.19 5 SER B O 1
ATOM 1791 N N . THR B 1 6 ? -15.156 17.672 0.994 1 96.81 6 THR B N 1
ATOM 1792 C CA . THR B 1 6 ? -14.914 19.094 1.188 1 96.81 6 THR B CA 1
ATOM 1793 C C . THR B 1 6 ? -13.516 19.328 1.75 1 96.81 6 THR B C 1
ATOM 1795 O O . THR B 1 6 ? -12.781 20.203 1.266 1 96.81 6 THR B O 1
ATOM 1798 N N . HIS B 1 7 ? -13.148 18.562 2.709 1 97.38 7 HIS B N 1
ATOM 1799 C CA . HIS B 1 7 ? -11.828 18.703 3.32 1 97.38 7 HIS B CA 1
ATOM 1800 C C . HIS B 1 7 ? -10.727 18.312 2.352 1 97.38 7 HIS B C 1
ATOM 1802 O O . HIS B 1 7 ? -9.672 18.953 2.305 1 97.38 7 HIS B O 1
ATOM 1808 N N . LEU B 1 8 ? -10.938 17.266 1.615 1 97.75 8 LEU B N 1
ATOM 1809 C CA . LEU B 1 8 ? -9.969 16.859 0.603 1 97.75 8 LEU B CA 1
ATOM 1810 C C . LEU B 1 8 ? -9.781 17.953 -0.442 1 97.75 8 LEU B C 1
ATOM 1812 O O . LEU B 1 8 ? -8.656 18.266 -0.819 1 97.75 8 LEU B O 1
ATOM 1816 N N . THR B 1 9 ? -10.891 18.531 -0.874 1 98.31 9 THR B N 1
ATOM 1817 C CA . THR B 1 9 ? -10.852 19.594 -1.883 1 98.31 9 THR B CA 1
ATOM 1818 C C . THR B 1 9 ? -10.164 20.844 -1.338 1 98.31 9 THR B C 1
ATOM 1820 O O . THR B 1 9 ? -9.344 21.453 -2.023 1 98.31 9 THR B O 1
ATOM 1823 N N . ALA B 1 10 ? -10.555 21.219 -0.15 1 98.25 10 ALA B N 1
ATOM 1824 C CA . ALA B 1 10 ? -9.93 22.391 0.465 1 98.25 10 ALA B CA 1
ATOM 1825 C C . ALA B 1 10 ? -8.43 22.188 0.623 1 98.25 10 ALA B C 1
ATOM 1827 O O . ALA B 1 10 ? -7.637 23.078 0.319 1 98.25 10 ALA B O 1
ATOM 1828 N N . GLY B 1 11 ? -8.016 21 1.101 1 98.62 11 GLY B N 1
ATOM 1829 C CA . GLY B 1 11 ? -6.598 20.672 1.188 1 98.62 11 GLY B CA 1
ATOM 1830 C C . GLY B 1 11 ? -5.895 20.703 -0.155 1 98.62 11 GLY B C 1
ATOM 1831 O O . GLY B 1 11 ? -4.758 21.188 -0.256 1 98.62 11 GLY B O 1
ATOM 1832 N N . ALA B 1 12 ? -6.562 20.219 -1.176 1 98.62 12 ALA B N 1
ATOM 1833 C CA . ALA B 1 12 ? -6.016 20.234 -2.529 1 98.62 12 ALA B CA 1
ATOM 1834 C C . ALA B 1 12 ? -5.824 21.672 -3.029 1 98.62 12 ALA B C 1
ATOM 1836 O O . ALA B 1 12 ? -4.828 21.969 -3.689 1 98.62 12 ALA B O 1
ATOM 1837 N N . CYS B 1 13 ? -6.766 22.516 -2.758 1 98.75 13 CYS B N 1
ATOM 1838 C CA . CYS B 1 13 ? -6.656 23.922 -3.146 1 98.75 13 CYS B CA 1
ATOM 1839 C C . CYS B 1 13 ? -5.469 24.594 -2.461 1 98.75 13 CYS B C 1
ATOM 1841 O O . CYS B 1 13 ? -4.688 25.281 -3.105 1 98.75 13 CYS B O 1
ATOM 1843 N N . VAL B 1 14 ? -5.344 24.344 -1.196 1 98.62 14 VAL B N 1
ATOM 1844 C CA . VAL B 1 14 ? -4.23 24.891 -0.424 1 98.62 14 VAL B CA 1
ATOM 1845 C C . VAL B 1 14 ? -2.91 24.359 -0.972 1 98.62 14 VAL B C 1
ATOM 1847 O O . VAL B 1 14 ? -1.974 25.125 -1.211 1 98.62 14 VAL B O 1
ATOM 1850 N N . GLY B 1 15 ? -2.85 23.031 -1.173 1 98.75 15 GLY B N 1
ATOM 1851 C CA . GLY B 1 15 ? -1.662 22.422 -1.742 1 98.75 15 GLY B CA 1
ATOM 1852 C C . GLY B 1 15 ? -1.302 22.969 -3.109 1 98.75 15 GLY B C 1
ATOM 1853 O O . GLY B 1 15 ? -0.124 23.156 -3.416 1 98.75 15 GLY B O 1
ATOM 1854 N N . PHE B 1 16 ? -2.33 23.172 -3.898 1 98.75 16 PHE B N 1
ATOM 1855 C CA . PHE B 1 16 ? -2.117 23.719 -5.234 1 98.75 16 PHE B CA 1
ATOM 1856 C C . PHE B 1 16 ? -1.504 25.109 -5.16 1 98.75 16 PHE B C 1
ATOM 1858 O O . PHE B 1 16 ? -0.536 25.406 -5.863 1 98.75 16 PHE B O 1
ATOM 1865 N N . ALA B 1 17 ? -2.025 25.984 -4.34 1 98.69 17 ALA B N 1
ATOM 1866 C CA . ALA B 1 17 ? -1.521 27.344 -4.18 1 98.69 17 ALA B CA 1
ATOM 1867 C C . ALA B 1 17 ? -0.07 27.344 -3.705 1 98.69 17 ALA B C 1
ATOM 1869 O O . ALA B 1 17 ? 0.782 28.016 -4.285 1 98.69 17 ALA B O 1
ATOM 1870 N N . ILE B 1 18 ? 0.209 26.531 -2.719 1 98.44 18 ILE B N 1
ATOM 1871 C CA . ILE B 1 18 ? 1.548 26.484 -2.139 1 98.44 18 ILE B CA 1
ATOM 1872 C C . ILE B 1 18 ? 2.531 25.906 -3.146 1 98.44 18 ILE B C 1
ATOM 1874 O O . ILE B 1 18 ? 3.646 26.406 -3.303 1 98.44 18 ILE B O 1
ATOM 1878 N N . SER B 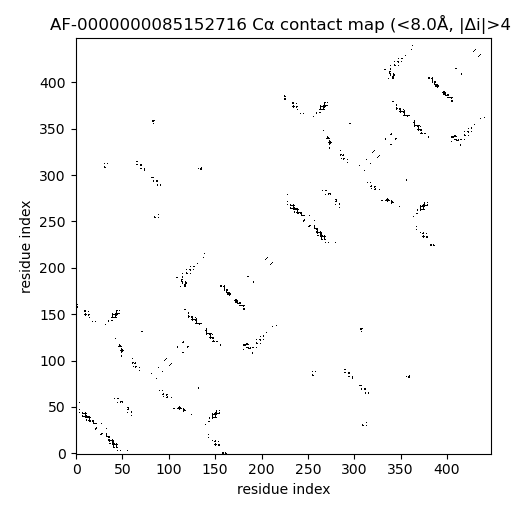1 19 ? 2.127 24.828 -3.807 1 98.56 19 SER B N 1
ATOM 1879 C CA . SER B 1 19 ? 3.018 24.188 -4.77 1 98.56 19 SER B CA 1
ATOM 1880 C C . SER B 1 19 ? 3.332 25.125 -5.934 1 98.56 19 SER B C 1
ATOM 1882 O O . SER B 1 19 ? 4.477 25.188 -6.387 1 98.56 19 SER B O 1
ATOM 1884 N N . THR B 1 20 ? 2.357 25.859 -6.441 1 98 20 THR B N 1
ATOM 1885 C CA . THR B 1 20 ? 2.549 26.797 -7.547 1 98 20 THR B CA 1
ATOM 1886 C C . THR B 1 20 ? 3.477 27.938 -7.141 1 98 20 THR B C 1
ATOM 1888 O O . THR B 1 20 ? 4.445 28.234 -7.84 1 98 20 THR B O 1
ATOM 1891 N N . LEU B 1 21 ? 3.201 28.516 -6.004 1 96.94 21 LEU B N 1
ATOM 1892 C CA . LEU B 1 21 ? 4.012 29.625 -5.512 1 96.94 21 LEU B CA 1
ATOM 1893 C C . LEU B 1 21 ? 5.449 29.172 -5.266 1 96.94 21 LEU B C 1
ATOM 1895 O O . LEU B 1 21 ? 6.395 29.906 -5.586 1 96.94 21 LEU B O 1
ATOM 1899 N N . SER B 1 22 ? 5.59 27.969 -4.73 1 95.88 22 SER B N 1
ATOM 1900 C CA . SER B 1 22 ? 6.926 27.484 -4.41 1 95.88 22 SER B CA 1
ATOM 1901 C C . SER B 1 22 ? 7.691 27.109 -5.676 1 95.88 22 SER B C 1
ATOM 1903 O O . SER B 1 22 ? 8.914 27.281 -5.738 1 95.88 22 SER B O 1
ATOM 1905 N N . THR B 1 23 ? 6.965 26.594 -6.613 1 96.44 23 THR B N 1
ATOM 1906 C CA . THR B 1 23 ? 7.617 26.25 -7.871 1 96.44 23 THR B CA 1
ATOM 1907 C C . THR B 1 23 ? 8.148 27.5 -8.562 1 96.44 23 THR B C 1
ATOM 1909 O O . THR B 1 23 ? 9.273 27.516 -9.062 1 96.44 23 THR B O 1
ATOM 1912 N N . VAL B 1 24 ? 7.449 28.594 -8.617 1 95.81 24 VAL B N 1
ATOM 1913 C CA . VAL B 1 24 ? 7.855 29.844 -9.242 1 95.81 24 VAL B CA 1
ATOM 1914 C C . VAL B 1 24 ? 9.008 30.469 -8.461 1 95.81 24 VAL B C 1
ATOM 1916 O O . VAL B 1 24 ? 9.922 31.047 -9.047 1 95.81 24 VAL B O 1
ATOM 1919 N N . SER B 1 25 ? 9.008 30.266 -7.195 1 94.69 25 SER B N 1
ATOM 1920 C CA . SER B 1 25 ? 9.961 30.938 -6.32 1 94.69 25 SER B CA 1
ATOM 1921 C C . SER B 1 25 ? 11.258 30.141 -6.203 1 94.69 25 SER B C 1
ATOM 1923 O O . SER B 1 25 ? 12.336 30.719 -6.039 1 94.69 25 SER B O 1
ATOM 1925 N N . PHE B 1 26 ? 11.141 28.797 -6.266 1 95.12 26 PHE B N 1
ATOM 1926 C CA . PHE B 1 26 ? 12.305 27.984 -5.914 1 95.12 26 PHE B CA 1
ATOM 1927 C C . PHE B 1 26 ? 12.648 27.016 -7.043 1 95.12 26 PHE B C 1
ATOM 1929 O O . PHE B 1 26 ? 13.508 26.156 -6.879 1 95.12 26 PHE B O 1
ATOM 1936 N N . ASP B 1 27 ? 11.992 27.047 -8.133 1 96.25 27 ASP B N 1
ATOM 1937 C CA . ASP B 1 27 ? 12.266 26.219 -9.312 1 96.25 27 ASP B CA 1
ATOM 1938 C C . ASP B 1 27 ? 12.172 24.734 -8.977 1 96.25 27 ASP B C 1
ATOM 1940 O O . ASP B 1 27 ? 13.078 23.969 -9.297 1 96.25 27 ASP B O 1
ATOM 1944 N N . PHE B 1 28 ? 11.086 24.375 -8.312 1 97.31 28 PHE B N 1
ATOM 1945 C CA . PHE B 1 28 ? 10.852 22.984 -7.957 1 97.31 28 PHE B CA 1
ATOM 1946 C C . PHE B 1 28 ? 10.656 22.125 -9.203 1 97.31 28 PHE B C 1
ATOM 1948 O O . PHE B 1 28 ? 10.094 22.594 -10.195 1 97.31 28 PHE B O 1
ATOM 1955 N N . SER B 1 29 ? 11.227 20.922 -9.172 1 97.19 29 SER B N 1
ATOM 1956 C CA . SER B 1 29 ? 10.953 19.938 -10.219 1 97.19 29 SER B CA 1
ATOM 1957 C C . SER B 1 29 ? 9.477 19.547 -10.234 1 97.19 29 SER B C 1
ATOM 1959 O O . SER B 1 29 ? 8.734 19.891 -9.312 1 97.19 29 SER B O 1
ATOM 1961 N N . ILE B 1 30 ? 9.055 18.844 -11.25 1 96.81 30 ILE B N 1
ATOM 1962 C CA . ILE B 1 30 ? 7.684 18.359 -11.383 1 96.81 30 ILE B CA 1
ATOM 1963 C C . ILE B 1 30 ? 7.34 17.453 -10.203 1 96.81 30 ILE B C 1
ATOM 1965 O O . ILE B 1 30 ? 6.246 17.547 -9.641 1 96.81 30 ILE B O 1
ATOM 1969 N N . SER B 1 31 ? 8.289 16.562 -9.797 1 97.06 31 SER B N 1
ATOM 1970 C CA . SER B 1 31 ? 8.055 15.656 -8.68 1 97.06 31 SER B CA 1
ATOM 1971 C C . SER B 1 31 ? 7.898 16.406 -7.367 1 97.06 31 SER B C 1
ATOM 1973 O O . SER B 1 31 ? 7.051 16.062 -6.543 1 97.06 31 SER B O 1
ATOM 1975 N N . GLN B 1 32 ? 8.695 17.422 -7.211 1 98 32 GLN B N 1
ATOM 1976 C CA . GLN B 1 32 ? 8.602 18.234 -6 1 98 32 GLN B CA 1
ATOM 1977 C C . GLN B 1 32 ? 7.277 18.984 -5.941 1 98 32 GLN B C 1
ATOM 1979 O O . GLN B 1 32 ? 6.609 19 -4.906 1 98 32 GLN B O 1
ATOM 1984 N N . THR B 1 33 ? 6.945 19.531 -7.066 1 98.62 33 THR B N 1
ATOM 1985 C CA . THR B 1 33 ? 5.699 20.281 -7.156 1 98.62 33 THR B CA 1
ATOM 1986 C C . THR B 1 33 ? 4.5 19.391 -6.875 1 98.62 33 THR B C 1
ATOM 1988 O O . THR B 1 33 ? 3.631 19.734 -6.074 1 98.62 33 THR B O 1
ATOM 1991 N N . ALA B 1 34 ? 4.492 18.25 -7.488 1 98.62 34 ALA B N 1
ATOM 1992 C CA . ALA B 1 34 ? 3.404 17.297 -7.301 1 98.62 34 ALA B CA 1
ATOM 1993 C C . ALA B 1 34 ? 3.326 16.828 -5.852 1 98.62 34 ALA B C 1
ATOM 1995 O O . ALA B 1 34 ? 2.234 16.656 -5.305 1 98.62 34 ALA B O 1
ATOM 1996 N N . THR B 1 35 ? 4.426 16.641 -5.25 1 98.56 35 THR B N 1
ATOM 1997 C CA . THR B 1 35 ? 4.492 16.172 -3.869 1 98.56 35 THR B CA 1
ATOM 1998 C C . THR B 1 35 ? 3.881 17.203 -2.924 1 98.56 35 THR B C 1
ATOM 2000 O O . THR B 1 35 ? 3.059 16.859 -2.07 1 98.56 35 THR B O 1
ATOM 2003 N N . VAL B 1 36 ? 4.285 18.469 -3.098 1 98.69 36 VAL B N 1
ATOM 2004 C CA . VAL B 1 36 ? 3.756 19.547 -2.264 1 98.69 36 VAL B CA 1
ATOM 2005 C C . VAL B 1 36 ? 2.24 19.609 -2.42 1 98.69 36 VAL B C 1
ATOM 2007 O O . VAL B 1 36 ? 1.512 19.734 -1.432 1 98.69 36 VAL B O 1
ATOM 2010 N N . PHE B 1 37 ? 1.779 19.531 -3.572 1 98.81 37 PHE B N 1
ATOM 2011 C CA . PHE B 1 37 ? 0.354 19.578 -3.877 1 98.81 37 PHE B CA 1
ATOM 2012 C C . PHE B 1 37 ? -0.389 18.453 -3.178 1 98.81 37 PHE B C 1
ATOM 2014 O O . PHE B 1 37 ? -1.351 18.688 -2.445 1 98.81 37 PHE B O 1
ATOM 2021 N N . LEU B 1 38 ? 0.11 17.234 -3.383 1 98.62 38 LEU B N 1
ATOM 2022 C CA . LEU B 1 38 ? -0.577 16.062 -2.869 1 98.62 38 LEU B CA 1
ATOM 2023 C C . LEU B 1 38 ? -0.55 16.031 -1.344 1 98.62 38 LEU B C 1
ATOM 2025 O O . LEU B 1 38 ? -1.526 15.633 -0.708 1 98.62 38 LEU B O 1
ATOM 2029 N N . LEU B 1 39 ? 0.522 16.469 -0.777 1 98.69 39 LEU B N 1
ATOM 2030 C CA . LEU B 1 39 ? 0.631 16.438 0.678 1 98.69 39 LEU B CA 1
ATOM 2031 C C . LEU B 1 39 ? -0.241 17.516 1.314 1 98.69 39 LEU B C 1
ATOM 2033 O O . LEU B 1 39 ? -0.708 17.344 2.445 1 98.69 39 LEU B O 1
ATOM 2037 N N . GLY B 1 40 ? -0.445 18.609 0.58 1 98.75 40 GLY B N 1
ATOM 2038 C CA . GLY B 1 40 ? -1.465 19.531 1.026 1 98.75 40 GLY B CA 1
ATOM 2039 C C . GLY B 1 40 ? -2.857 18.938 1.043 1 98.75 40 GLY B C 1
ATOM 2040 O O . GLY B 1 40 ? -3.605 19.109 2.008 1 98.75 40 GLY B O 1
ATOM 2041 N N . ALA B 1 41 ? -3.182 18.234 0.009 1 98.62 41 ALA B N 1
ATOM 2042 C CA . ALA B 1 41 ? -4.48 17.562 -0.081 1 98.62 41 ALA B CA 1
ATOM 2043 C C . ALA B 1 41 ? -4.656 16.547 1.044 1 98.62 41 ALA B C 1
ATOM 2045 O O . ALA B 1 41 ? -5.684 16.547 1.726 1 98.62 41 ALA B O 1
ATOM 2046 N N . ILE B 1 42 ? -3.648 15.727 1.24 1 98.19 42 ILE B N 1
ATOM 2047 C CA . ILE B 1 42 ? -3.684 14.727 2.301 1 98.19 42 ILE B CA 1
ATOM 2048 C C . ILE B 1 42 ? -3.756 15.414 3.66 1 98.19 42 ILE B C 1
ATOM 2050 O O . ILE B 1 42 ? -4.496 14.977 4.547 1 98.19 42 ILE B O 1
ATOM 2054 N N . GLY B 1 43 ? -3.004 16.484 3.799 1 98.56 43 GLY B N 1
ATOM 2055 C CA . GLY B 1 43 ? -3.035 17.266 5.027 1 98.56 43 GLY B CA 1
ATOM 2056 C C . GLY B 1 43 ? -4.43 17.719 5.406 1 98.56 43 GLY B C 1
ATOM 2057 O O . GLY B 1 43 ? -4.785 17.734 6.59 1 98.56 43 GLY B O 1
ATOM 2058 N N . GLY B 1 44 ? -5.207 18.062 4.457 1 98.38 44 GLY B N 1
ATOM 2059 C CA . GLY B 1 44 ? -6.562 18.547 4.688 1 98.38 44 GLY B CA 1
ATOM 2060 C C . GLY B 1 44 ? -7.48 17.469 5.25 1 98.38 44 GLY B C 1
ATOM 2061 O O . GLY B 1 44 ? -8.57 17.781 5.746 1 98.38 44 GLY B O 1
ATOM 2062 N N . THR B 1 45 ? -7.02 16.234 5.242 1 97.94 45 THR B N 1
ATOM 2063 C CA . THR B 1 45 ? -7.875 15.141 5.699 1 97.94 45 THR B CA 1
ATOM 2064 C C . THR B 1 45 ? -7.312 14.5 6.965 1 97.94 45 THR B C 1
ATOM 2066 O O . THR B 1 45 ? -7.953 13.641 7.57 1 97.94 45 THR B O 1
ATOM 2069 N N . LEU B 1 46 ? -6.223 14.922 7.402 1 97.69 46 LEU B N 1
ATOM 2070 C CA . LEU B 1 46 ? -5.496 14.258 8.477 1 97.69 46 LEU B CA 1
ATOM 2071 C C . LEU B 1 46 ? -6.301 14.281 9.773 1 97.69 46 LEU B C 1
ATOM 2073 O O . LEU B 1 46 ? -6.34 13.289 10.508 1 97.69 46 LEU B O 1
ATOM 2077 N N . PRO B 1 47 ? -7.039 15.414 10.109 1 96.19 47 PRO B N 1
ATOM 2078 C CA . PRO B 1 47 ? -7.828 15.391 11.344 1 96.19 47 PRO B CA 1
ATOM 2079 C C . PRO B 1 47 ? -8.898 14.297 11.336 1 96.19 47 PRO B C 1
ATOM 2081 O O . PRO B 1 47 ? -9.305 13.82 12.406 1 96.19 47 PRO B O 1
ATOM 2084 N N . ASP B 1 48 ? -9.266 13.836 10.203 1 95.88 48 ASP B N 1
ATOM 2085 C CA . ASP B 1 48 ? -10.297 12.812 10.078 1 95.88 48 ASP B CA 1
ATOM 2086 C C . ASP B 1 48 ? -9.758 11.438 10.453 1 95.88 48 ASP B C 1
ATOM 2088 O O . ASP B 1 48 ? -10.477 10.438 10.375 1 95.88 48 ASP B O 1
ATOM 2092 N N . LEU B 1 49 ? -8.57 11.32 10.891 1 94.81 49 LEU B N 1
ATOM 2093 C CA . LEU B 1 49 ? -8.023 10.086 11.438 1 94.81 49 LEU B CA 1
ATOM 2094 C C . LEU B 1 49 ? -8.852 9.609 12.625 1 94.81 49 LEU B C 1
ATOM 2096 O O . LEU B 1 49 ? -8.773 8.438 13.016 1 94.81 49 LEU B O 1
ATOM 2100 N N . ASP B 1 50 ? -9.594 10.469 13.234 1 91.38 50 ASP B N 1
ATOM 2101 C CA . ASP B 1 50 ? -10.445 10.078 14.352 1 91.38 50 ASP B CA 1
ATOM 2102 C C . ASP B 1 50 ? -11.898 9.938 13.914 1 91.38 50 ASP B C 1
ATOM 2104 O O . ASP B 1 50 ? -12.805 9.914 14.742 1 91.38 50 ASP B O 1
ATOM 2108 N N . SER B 1 51 ? -12.141 9.883 12.586 1 90.75 51 SER B N 1
ATOM 2109 C CA . SER B 1 51 ? -13.492 9.805 12.039 1 90.75 51 SER B CA 1
ATOM 2110 C C . SER B 1 51 ? -14.156 8.484 12.398 1 90.75 51 SER B C 1
ATOM 2112 O O . SER B 1 51 ? -13.477 7.484 12.633 1 90.75 51 SER B O 1
ATOM 2114 N N . ASP B 1 52 ? -15.461 8.461 12.414 1 88 52 ASP B N 1
ATOM 2115 C CA . ASP B 1 52 ? -16.234 7.246 12.648 1 88 52 ASP B CA 1
ATOM 2116 C C . ASP B 1 52 ? -16.641 6.594 11.328 1 88 52 ASP B C 1
ATOM 2118 O O . ASP B 1 52 ? -17.25 5.523 11.32 1 88 52 ASP B O 1
ATOM 2122 N N . SER B 1 53 ? -16.281 7.316 10.32 1 88.75 53 SER B N 1
ATOM 2123 C CA . SER B 1 53 ? -16.641 6.805 9 1 88.75 53 SER B CA 1
ATOM 2124 C C . SER B 1 53 ? -15.484 6.031 8.375 1 88.75 53 SER B C 1
ATOM 2126 O O . SER B 1 53 ? -14.32 6.391 8.562 1 88.75 53 SER B O 1
ATOM 2128 N N . GLY B 1 54 ? -15.773 5.055 7.625 1 87.81 54 GLY B N 1
ATOM 2129 C CA . GLY B 1 54 ? -14.789 4.156 7.043 1 87.81 54 GLY B CA 1
ATOM 2130 C C . GLY B 1 54 ? -14.023 4.773 5.891 1 87.81 54 GLY B C 1
ATOM 2131 O O . GLY B 1 54 ? -12.828 4.523 5.723 1 87.81 54 GLY B O 1
ATOM 2132 N N . LYS B 1 55 ? -14.594 5.637 5.137 1 90 55 LYS B N 1
ATOM 2133 C CA . LYS B 1 55 ? -13.984 6.16 3.918 1 90 55 LYS B CA 1
ATOM 2134 C C . LYS B 1 55 ? -12.758 7.008 4.238 1 90 55 LYS B C 1
ATOM 2136 O O . LYS B 1 55 ? -11.672 6.77 3.701 1 90 55 LYS B O 1
ATOM 2141 N N . PRO B 1 56 ? -12.883 8.039 5.105 1 92.31 56 PRO B N 1
ATOM 2142 C CA . PRO B 1 56 ? -11.703 8.828 5.449 1 92.31 56 PRO B CA 1
ATOM 2143 C C . PRO B 1 56 ? -10.602 7.996 6.09 1 92.31 56 PRO B C 1
ATOM 2145 O O . PRO B 1 56 ? -9.422 8.195 5.785 1 92.31 56 PRO B O 1
ATOM 2148 N N . LEU B 1 57 ? -11 7.074 6.883 1 93.25 57 LEU B N 1
ATOM 2149 C CA . LEU B 1 57 ? -10.031 6.238 7.582 1 93.25 57 LEU B CA 1
ATOM 2150 C C . LEU B 1 57 ? -9.266 5.355 6.598 1 93.25 57 LEU B C 1
ATOM 2152 O O . LEU B 1 57 ? -8.047 5.246 6.676 1 93.25 57 LEU B O 1
ATOM 2156 N N . ARG B 1 58 ? -9.961 4.789 5.695 1 92.5 58 ARG B N 1
ATOM 2157 C CA . ARG B 1 58 ? -9.336 3.928 4.699 1 92.5 58 ARG B CA 1
ATOM 2158 C C . ARG B 1 58 ? -8.352 4.711 3.842 1 92.5 58 ARG B C 1
ATOM 2160 O O . ARG B 1 58 ? -7.23 4.258 3.602 1 92.5 58 ARG B O 1
ATOM 2167 N N . PHE B 1 59 ? -8.773 5.844 3.439 1 93.81 59 PHE B N 1
ATOM 2168 C CA . PHE B 1 59 ? -7.906 6.684 2.617 1 93.81 59 PHE B CA 1
ATOM 2169 C C . PHE B 1 59 ? -6.645 7.066 3.379 1 93.81 59 PHE B C 1
ATOM 2171 O O . PHE B 1 59 ? -5.535 6.938 2.859 1 93.81 59 PHE B O 1
ATOM 2178 N N . LEU B 1 60 ? -6.777 7.504 4.516 1 95.5 60 LEU B N 1
ATOM 2179 C CA . LEU B 1 60 ? -5.66 8.031 5.297 1 95.5 60 LEU B CA 1
ATOM 2180 C C . LEU B 1 60 ? -4.711 6.91 5.707 1 95.5 60 LEU B C 1
ATOM 2182 O O . LEU B 1 60 ? -3.494 7.039 5.555 1 95.5 60 LEU B O 1
ATOM 2186 N N . PHE B 1 61 ? -5.238 5.805 6.168 1 95.94 61 PHE B N 1
ATOM 2187 C CA . PHE B 1 61 ? -4.363 4.727 6.613 1 95.94 61 PHE B CA 1
ATOM 2188 C C . PHE B 1 61 ? -3.676 4.059 5.43 1 95.94 61 PHE B C 1
ATOM 2190 O O . PHE B 1 61 ? -2.523 3.631 5.535 1 95.94 61 PHE B O 1
ATOM 2197 N N . THR B 1 62 ? -4.375 4.012 4.32 1 95.31 62 THR B N 1
ATOM 2198 C CA . THR B 1 62 ? -3.713 3.553 3.104 1 95.31 62 THR B CA 1
ATOM 2199 C C . THR B 1 62 ? -2.566 4.484 2.727 1 95.31 62 THR B C 1
ATOM 2201 O O . THR B 1 62 ? -1.451 4.031 2.463 1 95.31 62 THR B O 1
ATOM 2204 N N . SER B 1 63 ? -2.832 5.766 2.77 1 94.81 63 SER B N 1
ATOM 2205 C CA . SER B 1 63 ? -1.8 6.738 2.43 1 94.81 63 SER B CA 1
ATOM 2206 C C . SER B 1 63 ? -0.61 6.637 3.379 1 94.81 63 SER B C 1
ATOM 2208 O O . SER B 1 63 ? 0.539 6.574 2.938 1 94.81 63 SER B O 1
ATOM 2210 N N . ILE B 1 64 ? -0.874 6.527 4.637 1 95.56 64 ILE B N 1
ATOM 2211 C CA . ILE B 1 64 ? 0.161 6.445 5.66 1 95.56 64 ILE B CA 1
ATOM 2212 C C . ILE B 1 64 ? 0.983 5.172 5.461 1 95.56 64 ILE B C 1
ATOM 2214 O O . ILE B 1 64 ? 2.211 5.195 5.574 1 95.56 64 ILE B O 1
ATOM 2218 N N . SER B 1 65 ? 0.275 4.09 5.117 1 96.56 65 SER B N 1
ATOM 2219 C CA . SER B 1 65 ? 0.937 2.797 4.98 1 96.56 65 SER B CA 1
ATOM 2220 C C . SER B 1 65 ? 1.802 2.752 3.725 1 96.56 65 SER B C 1
ATOM 2222 O O . SER B 1 65 ? 2.65 1.868 3.58 1 96.56 65 SER B O 1
ATOM 2224 N N . LEU B 1 66 ? 1.633 3.707 2.822 1 94.88 66 LEU B N 1
ATOM 2225 C CA . LEU B 1 66 ? 2.469 3.816 1.632 1 94.88 66 LEU B CA 1
ATOM 2226 C C . LEU B 1 66 ? 3.607 4.805 1.856 1 94.88 66 LEU B C 1
ATOM 2228 O O . LEU B 1 66 ? 4.766 4.5 1.569 1 94.88 66 LEU B O 1
ATOM 2232 N N . ILE B 1 67 ? 3.309 5.914 2.473 1 92.88 67 ILE B N 1
ATOM 2233 C CA . ILE B 1 67 ? 4.219 7.055 2.553 1 92.88 67 ILE B CA 1
ATOM 2234 C C . ILE B 1 67 ? 5.305 6.773 3.586 1 92.88 67 ILE B C 1
ATOM 2236 O O . ILE B 1 67 ? 6.496 6.867 3.283 1 92.88 67 ILE B O 1
ATOM 2240 N N . ILE B 1 68 ? 4.918 6.348 4.777 1 93.62 68 ILE B N 1
ATOM 2241 C CA . ILE B 1 68 ? 5.859 6.23 5.883 1 93.62 68 ILE B CA 1
ATOM 2242 C C . ILE B 1 68 ? 6.902 5.164 5.562 1 93.62 68 ILE B C 1
ATOM 2244 O O . ILE B 1 68 ? 8.109 5.438 5.59 1 93.62 68 ILE B O 1
ATOM 2248 N N . PRO B 1 69 ? 6.504 3.971 5.109 1 94.44 69 PRO B N 1
ATOM 2249 C CA . PRO B 1 69 ? 7.527 2.977 4.781 1 94.44 69 PRO B CA 1
ATOM 2250 C C . PRO B 1 69 ? 8.383 3.379 3.58 1 94.44 69 PRO B C 1
ATOM 2252 O O . PRO B 1 69 ? 9.586 3.111 3.555 1 94.44 69 PRO B O 1
ATOM 2255 N N . ALA B 1 70 ? 7.742 4.023 2.604 1 92.44 70 ALA B N 1
ATOM 2256 C CA . ALA B 1 70 ? 8.5 4.449 1.429 1 92.44 70 ALA B CA 1
ATOM 2257 C C . ALA B 1 70 ? 9.602 5.43 1.812 1 92.44 70 ALA B C 1
ATOM 2259 O O . ALA B 1 70 ? 10.75 5.293 1.365 1 92.44 70 ALA B O 1
ATOM 2260 N N . LEU B 1 71 ? 9.32 6.336 2.656 1 91.69 71 LEU B N 1
ATOM 2261 C CA . LEU B 1 71 ? 10.289 7.367 3.025 1 91.69 71 LEU B CA 1
ATOM 2262 C C . LEU B 1 71 ? 11.297 6.828 4.031 1 91.69 71 LEU B C 1
ATOM 2264 O O . LEU B 1 71 ? 12.469 7.23 4.016 1 91.69 71 LEU B O 1
ATOM 2268 N N . MET B 1 72 ? 10.828 5.895 4.891 1 89.19 72 MET B N 1
ATOM 2269 C CA . MET B 1 72 ? 11.75 5.281 5.844 1 89.19 72 MET B CA 1
ATOM 2270 C C . MET B 1 72 ? 12.742 4.367 5.129 1 89.19 72 MET B C 1
ATOM 2272 O O . MET B 1 72 ? 13.859 4.164 5.609 1 89.19 72 MET B O 1
ATOM 2276 N N . LEU B 1 73 ? 12.266 3.812 4.02 1 87.19 73 LEU B N 1
ATOM 2277 C CA . LEU B 1 73 ? 13.148 2.965 3.229 1 87.19 73 LEU B CA 1
ATOM 2278 C C . LEU B 1 73 ? 14.383 3.742 2.768 1 87.19 73 LEU B C 1
ATOM 2280 O O . LEU B 1 73 ? 15.477 3.188 2.699 1 87.19 73 LEU B O 1
ATOM 2284 N N . SER B 1 74 ? 14.219 4.988 2.408 1 80.94 74 SER B N 1
ATOM 2285 C CA . SER B 1 74 ? 15.32 5.828 1.938 1 80.94 74 SER B CA 1
ATOM 2286 C C . SER B 1 74 ? 16.406 5.977 3.006 1 80.94 74 SER B C 1
ATOM 2288 O O . SER B 1 74 ? 17.578 6.168 2.686 1 80.94 74 SER B O 1
ATOM 2290 N N . LEU B 1 75 ? 15.961 5.855 4.195 1 78 75 LEU B N 1
ATOM 2291 C CA . LEU B 1 75 ? 16.906 5.953 5.301 1 78 75 LEU B CA 1
ATOM 2292 C C . LEU B 1 75 ? 17.672 4.648 5.469 1 78 75 LEU B C 1
ATOM 2294 O O . LEU B 1 75 ? 18.859 4.664 5.816 1 78 75 LEU B O 1
ATOM 2298 N N . ILE B 1 76 ? 17 3.535 5.141 1 77.75 76 ILE B N 1
ATOM 2299 C CA . ILE B 1 76 ? 17.578 2.205 5.285 1 77.75 76 ILE B CA 1
ATOM 2300 C C . ILE B 1 76 ? 18.531 1.92 4.117 1 77.75 76 ILE B C 1
ATOM 2302 O O . ILE B 1 76 ? 19.594 1.325 4.297 1 77.75 76 ILE B O 1
ATOM 2306 N N . GLN B 1 77 ? 18.188 2.354 2.947 1 74.88 77 GLN B N 1
ATOM 2307 C CA . GLN B 1 77 ? 18.922 2.055 1.724 1 74.88 77 GLN B CA 1
ATOM 2308 C C . GLN B 1 77 ? 20.281 2.754 1.713 1 74.88 77 GLN B C 1
ATOM 2310 O O . GLN B 1 77 ? 21.188 2.338 0.997 1 74.88 77 GLN B O 1
ATOM 2315 N N . GLN B 1 78 ? 20.359 3.787 2.43 1 69.5 78 GLN B N 1
ATOM 2316 C CA . GLN B 1 78 ? 21.641 4.48 2.486 1 69.5 78 GLN B CA 1
ATOM 2317 C C . GLN B 1 78 ? 22.734 3.572 3.053 1 69.5 78 GLN B C 1
ATOM 2319 O O . GLN B 1 78 ? 23.906 3.727 2.721 1 69.5 78 GLN B O 1
ATOM 2324 N N . GLU B 1 79 ? 22.359 2.445 3.668 1 70.12 79 GLU B N 1
ATOM 2325 C CA . GLU B 1 79 ? 23.344 1.572 4.305 1 70.12 79 GLU B CA 1
ATOM 2326 C C . GLU B 1 79 ? 23.609 0.329 3.461 1 70.12 79 GLU B C 1
ATOM 2328 O O . GLU B 1 79 ? 24.75 -0.079 3.289 1 70.12 79 GLU B O 1
ATOM 2333 N N . ARG B 1 80 ? 22.625 -0.283 2.996 1 76.12 80 ARG B N 1
ATOM 2334 C CA . ARG B 1 80 ? 22.75 -1.479 2.172 1 76.12 80 ARG B CA 1
ATOM 2335 C C . ARG B 1 80 ? 21.609 -1.589 1.176 1 76.12 80 ARG B C 1
ATOM 2337 O O . ARG B 1 80 ? 20.5 -1.098 1.434 1 76.12 80 ARG B O 1
ATOM 2344 N N . GLN B 1 81 ? 21.969 -2.141 0.054 1 81.75 81 GLN B N 1
ATOM 2345 C CA . GLN B 1 81 ? 20.922 -2.367 -0.938 1 81.75 81 GLN B CA 1
ATOM 2346 C C . GLN B 1 81 ? 19.984 -3.48 -0.497 1 81.75 81 GLN B C 1
ATOM 2348 O O . GLN B 1 81 ? 20.406 -4.609 -0.259 1 81.75 81 GLN B O 1
ATOM 2353 N N . PRO B 1 82 ? 18.797 -3.121 -0.36 1 87.12 82 PRO B N 1
ATOM 2354 C CA . PRO B 1 82 ? 17.875 -4.148 0.1 1 87.12 82 PRO B CA 1
ATOM 2355 C C . PRO B 1 82 ? 17.625 -5.238 -0.945 1 87.12 82 PRO B C 1
ATOM 2357 O O . PRO B 1 82 ? 17.594 -4.949 -2.145 1 87.12 82 PRO B O 1
ATOM 2360 N N . THR B 1 83 ? 17.547 -6.469 -0.509 1 90.69 83 THR B N 1
ATOM 2361 C CA . THR B 1 83 ? 17.219 -7.594 -1.375 1 90.69 83 THR B CA 1
ATOM 2362 C C . THR B 1 83 ? 15.727 -7.594 -1.711 1 90.69 83 THR B C 1
ATOM 2364 O O . THR B 1 83 ? 14.93 -6.996 -0.992 1 90.69 83 THR B O 1
ATOM 2367 N N . PRO B 1 84 ? 15.344 -8.25 -2.82 1 92.88 84 PRO B N 1
ATOM 2368 C CA . PRO B 1 84 ? 13.938 -8.312 -3.199 1 92.88 84 PRO B CA 1
ATOM 2369 C C . PRO B 1 84 ? 13.055 -8.883 -2.096 1 92.88 84 PRO B C 1
ATOM 2371 O O . PRO B 1 84 ? 11.961 -8.375 -1.843 1 92.88 84 PRO B O 1
ATOM 2374 N N . GLU B 1 85 ? 13.523 -9.922 -1.468 1 95.31 85 GLU B N 1
ATOM 2375 C CA . GLU B 1 85 ? 12.695 -10.523 -0.424 1 95.31 85 GLU B CA 1
ATOM 2376 C C . GLU B 1 85 ? 12.531 -9.578 0.764 1 95.31 85 GLU B C 1
ATOM 2378 O O . GLU B 1 85 ? 11.484 -9.555 1.406 1 95.31 85 GLU B O 1
ATOM 2383 N N . PHE B 1 86 ? 13.562 -8.828 1.078 1 93.75 86 PHE B N 1
ATOM 2384 C CA . PHE B 1 86 ? 13.461 -7.832 2.137 1 93.75 86 PHE B CA 1
ATOM 2385 C C . PHE B 1 86 ? 12.43 -6.773 1.779 1 93.75 86 PHE B C 1
ATOM 2387 O O . PHE B 1 86 ? 11.578 -6.422 2.602 1 93.75 86 PHE B O 1
ATOM 2394 N N . LEU B 1 87 ? 12.555 -6.234 0.564 1 93.69 87 LEU B N 1
ATOM 2395 C CA . LEU B 1 87 ? 11.641 -5.195 0.115 1 93.69 87 LEU B CA 1
ATOM 2396 C C . LEU B 1 87 ? 10.195 -5.688 0.159 1 93.69 87 LEU B C 1
ATOM 2398 O O . LEU B 1 87 ? 9.305 -4.973 0.632 1 93.69 87 LEU B O 1
ATOM 2402 N N . PHE B 1 88 ? 10.008 -6.887 -0.34 1 95.31 88 PHE B N 1
ATOM 2403 C CA . PHE B 1 88 ? 8.68 -7.492 -0.324 1 95.31 88 PHE B CA 1
ATOM 2404 C C . PHE B 1 88 ? 8.133 -7.566 1.098 1 95.31 88 PHE B C 1
ATOM 2406 O O . PHE B 1 88 ? 7.047 -7.062 1.38 1 95.31 88 PHE B O 1
ATOM 2413 N N . LEU B 1 89 ? 8.883 -8.133 2.002 1 96.56 89 LEU B N 1
ATOM 2414 C CA . LEU B 1 89 ? 8.438 -8.312 3.379 1 96.56 89 LEU B CA 1
ATOM 2415 C C . LEU B 1 89 ? 8.234 -6.965 4.066 1 96.56 89 LEU B C 1
ATOM 2417 O O . LEU B 1 89 ? 7.273 -6.781 4.816 1 96.56 89 LEU B O 1
ATOM 2421 N N . TYR B 1 90 ? 9.195 -6.059 3.838 1 95.5 90 TYR B N 1
ATOM 2422 C CA . TYR B 1 90 ? 9.172 -4.742 4.461 1 95.5 90 TYR B CA 1
ATOM 2423 C C . TYR B 1 90 ? 7.867 -4.016 4.137 1 95.5 90 TYR B C 1
ATOM 2425 O O . TYR B 1 90 ? 7.16 -3.564 5.039 1 95.5 90 TYR B O 1
ATOM 2433 N N . PHE B 1 91 ? 7.469 -3.961 2.865 1 96.25 91 PHE B N 1
ATOM 2434 C CA . PHE B 1 91 ? 6.281 -3.219 2.461 1 96.25 91 PHE B CA 1
ATOM 2435 C C . PHE B 1 91 ? 5.016 -3.996 2.799 1 96.25 91 PHE B C 1
ATOM 2437 O O . PHE B 1 91 ? 4.016 -3.412 3.227 1 96.25 91 PHE B O 1
ATOM 2444 N N . PHE B 1 92 ? 5.066 -5.301 2.6 1 96.38 92 PHE B N 1
ATOM 2445 C CA . PHE B 1 92 ? 3.912 -6.141 2.9 1 96.38 92 PHE B CA 1
ATOM 2446 C C . PHE B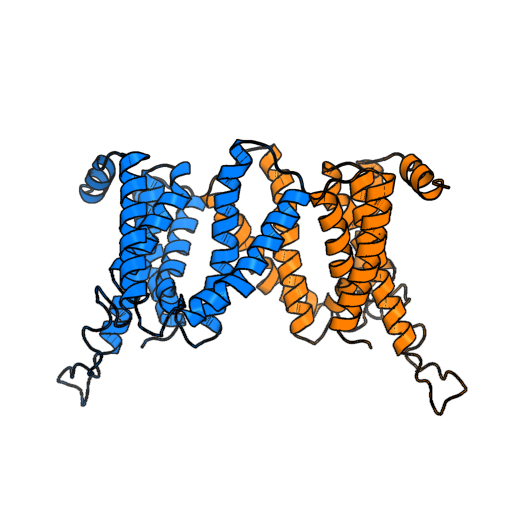 1 92 ? 3.588 -6.098 4.387 1 96.38 92 PHE B C 1
ATOM 2448 O O . PHE B 1 92 ? 2.451 -5.816 4.773 1 96.38 92 PHE B O 1
ATOM 2455 N N . CYS B 1 93 ? 4.586 -6.285 5.254 1 95.75 93 CYS B N 1
ATOM 2456 C CA . CYS B 1 93 ? 4.371 -6.312 6.695 1 95.75 93 CYS B CA 1
ATOM 2457 C C . CYS B 1 93 ? 4.016 -4.926 7.219 1 95.75 93 CYS B C 1
ATOM 2459 O O . CYS B 1 93 ? 3.172 -4.789 8.109 1 95.75 93 CYS B O 1
A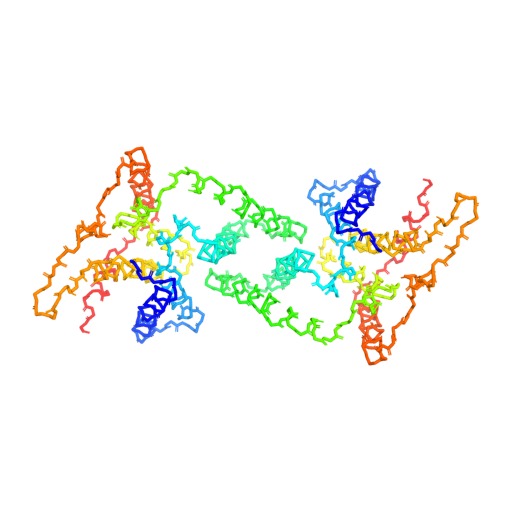TOM 2461 N N . SER B 1 94 ? 4.648 -3.895 6.648 1 97.06 94 SER B N 1
ATOM 2462 C CA . SER B 1 94 ? 4.34 -2.535 7.078 1 97.06 94 SER B CA 1
ATOM 2463 C C . SER B 1 94 ? 2.893 -2.174 6.77 1 97.06 94 SER B C 1
ATOM 2465 O O . SER B 1 94 ? 2.195 -1.605 7.613 1 97.06 94 SER B O 1
ATOM 2467 N N . TYR B 1 95 ? 2.465 -2.527 5.57 1 97.44 95 TYR B N 1
ATOM 2468 C CA . TYR B 1 95 ? 1.102 -2.203 5.168 1 97.44 95 TYR B CA 1
ATOM 2469 C C . TYR B 1 95 ? 0.088 -2.855 6.102 1 97.44 95 TYR B C 1
ATOM 2471 O O . TYR B 1 95 ? -0.809 -2.186 6.617 1 97.44 95 TYR B O 1
ATOM 2479 N N . PHE B 1 96 ? 0.25 -4.113 6.367 1 94.38 96 PHE B N 1
ATOM 2480 C CA . PHE B 1 96 ? -0.728 -4.84 7.168 1 94.38 96 PHE B CA 1
ATOM 2481 C C . PHE B 1 96 ? -0.618 -4.457 8.641 1 94.38 96 PHE B C 1
ATOM 2483 O O . PHE B 1 96 ? -1.623 -4.418 9.352 1 94.38 96 PHE B O 1
ATOM 2490 N N . PHE B 1 97 ? 0.572 -4.152 9.094 1 96.25 97 PHE B N 1
ATOM 2491 C CA . PHE B 1 97 ? 0.744 -3.672 10.461 1 96.25 97 PHE B CA 1
ATOM 2492 C C . PHE B 1 97 ? -0.001 -2.359 10.664 1 96.25 97 PHE B C 1
ATOM 2494 O O . PHE B 1 97 ? -0.736 -2.205 11.641 1 96.25 97 PHE B O 1
ATOM 2501 N N . ILE B 1 98 ? 0.099 -1.489 9.695 1 96.81 98 ILE B N 1
ATOM 2502 C CA . ILE B 1 98 ? -0.485 -0.159 9.828 1 96.81 98 ILE B CA 1
ATOM 2503 C C . ILE B 1 98 ? -2.002 -0.243 9.664 1 96.81 98 ILE B C 1
ATOM 2505 O O . ILE B 1 98 ? -2.752 0.302 10.477 1 96.81 98 ILE B O 1
ATOM 2509 N N . ASN B 1 99 ? -2.479 -0.974 8.711 1 95.56 99 ASN B N 1
ATOM 2510 C CA . ASN B 1 99 ? -3.896 -0.949 8.367 1 95.56 99 ASN B CA 1
ATOM 2511 C C . ASN B 1 99 ? -4.699 -1.92 9.227 1 95.56 99 ASN B C 1
ATOM 2513 O O . ASN B 1 99 ? -5.93 -1.845 9.273 1 95.56 99 ASN B O 1
ATOM 2517 N N . TYR B 1 100 ? -4.055 -2.809 9.961 1 92.31 100 TYR B N 1
ATOM 2518 C CA . TYR B 1 100 ? -4.82 -3.744 10.781 1 92.31 100 TYR B CA 1
ATOM 2519 C C . TYR B 1 100 ? -4.496 -3.566 12.258 1 92.31 100 TYR B C 1
ATOM 2521 O O . TYR B 1 100 ? -5.352 -3.791 13.117 1 92.31 100 TYR B O 1
ATOM 2529 N N . PHE B 1 101 ? -3.318 -3.143 12.625 1 94.38 101 PHE B N 1
ATOM 2530 C CA . PHE B 1 101 ? -2.951 -2.982 14.023 1 94.38 101 PHE B CA 1
ATOM 2531 C C . PHE B 1 101 ? -3 -1.516 14.438 1 94.38 101 PHE B C 1
ATOM 2533 O O . PHE B 1 101 ? -3.77 -1.139 15.32 1 94.38 101 PHE B O 1
ATOM 2540 N N . LEU B 1 102 ? -2.248 -0.672 13.719 1 93.88 102 LEU B N 1
ATOM 2541 C CA . LEU B 1 102 ? -2.193 0.741 14.078 1 93.88 102 LEU B CA 1
ATOM 2542 C C . LEU B 1 102 ? -3.561 1.396 13.914 1 93.88 102 LEU B C 1
ATOM 2544 O O . LEU B 1 102 ? -3.938 2.262 14.703 1 93.88 102 LEU B O 1
ATOM 2548 N N . TYR B 1 103 ? -4.199 1.029 12.844 1 93.25 103 TYR B N 1
ATOM 2549 C CA . TYR B 1 103 ? -5.57 1.484 12.633 1 93.25 103 TYR B CA 1
ATOM 2550 C C . TYR B 1 103 ? -6.418 1.245 13.875 1 93.25 103 TYR B C 1
ATOM 2552 O O . TYR B 1 103 ? -7.07 2.164 14.375 1 93.25 103 TYR B O 1
ATOM 2560 N N . GLY B 1 104 ? -6.422 -0.016 14.453 1 92.06 104 GLY B N 1
ATOM 2561 C CA . GLY B 1 104 ? -7.18 -0.354 15.641 1 92.06 104 GLY B CA 1
ATOM 2562 C C . GLY B 1 104 ? -6.77 0.449 16.859 1 92.06 104 GLY B C 1
ATOM 2563 O O . GLY B 1 104 ? -7.617 0.862 17.656 1 92.06 104 GLY B O 1
ATOM 2564 N N . VAL B 1 105 ? -5.559 0.71 17.016 1 91.62 105 VAL B N 1
ATOM 2565 C CA . VAL B 1 105 ? -5.02 1.452 18.141 1 91.62 105 VAL B CA 1
ATOM 2566 C C . VAL B 1 105 ? -5.5 2.9 18.094 1 91.62 105 VAL B C 1
ATOM 2568 O O . VAL B 1 105 ? -5.98 3.439 19.094 1 91.62 105 VAL B O 1
ATOM 2571 N N . VAL B 1 106 ? -5.434 3.543 16.906 1 89.44 106 VAL B N 1
ATOM 2572 C CA . VAL B 1 106 ? -5.828 4.938 16.75 1 89.44 106 VAL B CA 1
ATOM 2573 C C . VAL B 1 106 ? -7.332 5.082 17 1 89.44 106 VAL B C 1
ATOM 2575 O O . VAL B 1 106 ? -7.77 6 17.688 1 89.44 106 VAL B O 1
ATOM 2578 N N . LYS B 1 107 ? -8.008 4.117 16.469 1 89.38 107 LYS B N 1
ATOM 2579 C CA . LYS B 1 107 ? -9.461 4.148 16.656 1 89.38 107 LYS B CA 1
ATOM 2580 C C . LYS B 1 107 ? -9.836 4.016 18.125 1 89.38 107 LYS B C 1
ATOM 2582 O O . LYS B 1 107 ? -10.789 4.637 18.578 1 89.38 107 LYS B O 1
ATOM 2587 N N . LYS B 1 108 ? -9.133 3.273 18.859 1 89.44 108 LYS B N 1
ATOM 2588 C CA . LYS B 1 108 ? -9.43 3.039 20.266 1 89.44 108 LYS B CA 1
ATOM 2589 C C . LYS B 1 108 ? -9.016 4.238 21.125 1 89.44 108 LYS B C 1
ATOM 2591 O O . LYS B 1 108 ? -9.672 4.543 22.125 1 89.44 108 LYS B O 1
ATOM 2596 N N . LEU B 1 109 ? -7.98 4.914 20.719 1 87.94 109 LEU B N 1
ATOM 2597 C CA . LEU B 1 109 ? -7.395 5.941 21.562 1 87.94 109 LEU B CA 1
ATOM 2598 C C . LEU B 1 109 ? -7.98 7.312 21.25 1 87.94 109 LEU B C 1
ATOM 2600 O O . LEU B 1 109 ? -7.816 8.258 22.031 1 87.94 109 LEU B O 1
ATOM 2604 N N . THR B 1 110 ? -8.602 7.398 20.125 1 85.81 110 THR B N 1
ATOM 2605 C CA . THR B 1 110 ? -9.055 8.727 19.734 1 85.81 110 THR B CA 1
ATOM 2606 C C . THR B 1 110 ? -10.578 8.781 19.672 1 85.81 110 THR B C 1
ATOM 2608 O O . THR B 1 110 ? -11.242 7.75 19.547 1 85.81 110 THR B O 1
ATOM 2611 N N . VAL B 1 111 ? -11.094 10.031 19.922 1 86.75 111 VAL B N 1
ATOM 2612 C CA . VAL B 1 111 ? -12.516 10.32 19.797 1 86.75 111 VAL B CA 1
ATOM 2613 C C . VAL B 1 111 ? -12.734 11.359 18.703 1 86.75 111 VAL B C 1
ATOM 2615 O O . VAL B 1 111 ? -11.875 12.219 18.469 1 86.75 111 VAL B O 1
ATOM 2618 N N . HIS B 1 112 ? -13.906 11.156 18.062 1 87.25 112 HIS B N 1
ATOM 2619 C CA . HIS B 1 112 ? -14.227 12.109 17 1 87.25 112 HIS B CA 1
ATOM 2620 C C . HIS B 1 112 ? -14.18 13.539 17.531 1 87.25 112 HIS B C 1
ATOM 2622 O O . HIS B 1 112 ? -14.742 13.844 18.578 1 87.25 112 HIS B O 1
ATOM 2628 N N . ARG B 1 113 ? -13.469 14.352 16.891 1 86.19 113 ARG B N 1
ATOM 2629 C CA . ARG B 1 113 ? -13.281 15.766 17.203 1 86.19 113 ARG B CA 1
ATOM 2630 C C . ARG B 1 113 ? -12.484 15.945 18.484 1 86.19 113 ARG B C 1
ATOM 2632 O O . ARG B 1 113 ? -12.68 16.922 19.219 1 86.19 113 ARG B O 1
ATOM 2639 N N . GLY B 1 114 ? -11.672 15.008 18.688 1 89.69 114 GLY B N 1
ATOM 2640 C CA . GLY B 1 114 ? -10.75 15.109 19.812 1 89.69 114 GLY B CA 1
ATOM 2641 C C . GLY B 1 114 ? -9.484 15.875 19.484 1 89.69 114 GLY B C 1
ATOM 2642 O O . GLY B 1 114 ? -9.539 16.938 18.844 1 89.69 114 GLY B O 1
ATOM 2643 N N . ILE B 1 115 ? -8.359 15.406 19.906 1 91.88 115 ILE B N 1
ATOM 2644 C CA . ILE B 1 115 ? -7.078 16.109 19.828 1 91.88 115 ILE B CA 1
ATOM 2645 C C . ILE B 1 115 ? -6.621 16.188 18.375 1 91.88 115 ILE B C 1
ATOM 2647 O O . ILE B 1 115 ? -5.852 17.078 18.016 1 91.88 115 ILE B O 1
ATOM 2651 N N . LEU B 1 116 ? -7.129 15.32 17.562 1 93.88 116 LEU B N 1
ATOM 2652 C CA . LEU B 1 116 ? -6.719 15.336 16.156 1 93.88 116 LEU B CA 1
ATOM 2653 C C . LEU B 1 116 ? -7.352 16.516 15.422 1 93.88 116 LEU B C 1
ATOM 2655 O O . LEU B 1 116 ? -6.93 16.859 14.312 1 93.88 116 LEU B O 1
ATOM 2659 N N . HIS B 1 117 ? -8.352 17.109 16.016 1 94 117 HIS B N 1
ATOM 2660 C CA . HIS B 1 117 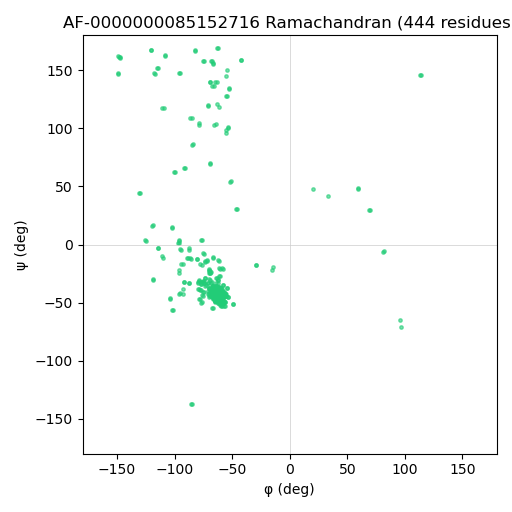? -8.922 18.375 15.547 1 94 117 HIS B CA 1
ATOM 2661 C C . HIS B 1 117 ? -8.383 19.547 16.359 1 94 117 HIS B C 1
ATOM 2663 O O . HIS B 1 117 ? -9.156 20.266 17 1 94 117 HIS B O 1
ATOM 2669 N N . SER B 1 118 ? -7.113 19.75 16.281 1 94.62 118 SER B N 1
ATOM 2670 C CA . SER B 1 118 ? -6.492 20.797 17.062 1 94.62 118 SER B CA 1
ATOM 2671 C C . SER B 1 118 ? -5.297 21.406 16.344 1 94.62 118 SER B C 1
ATOM 2673 O O . SER B 1 118 ? -4.707 20.781 15.461 1 94.62 118 SER B O 1
ATOM 2675 N N . ILE B 1 119 ? -4.906 22.578 16.734 1 95.88 119 ILE B N 1
ATOM 2676 C CA . ILE B 1 119 ? -3.785 23.297 16.141 1 95.88 119 ILE B CA 1
ATOM 2677 C C . ILE B 1 119 ? -2.48 22.578 16.453 1 95.88 119 ILE B C 1
ATOM 2679 O O . ILE B 1 119 ? -1.644 22.375 15.57 1 95.88 119 ILE B O 1
ATOM 2683 N N . PRO B 1 120 ? -2.289 22.047 17.672 1 95.94 120 PRO B N 1
ATOM 2684 C CA . PRO B 1 120 ? -1.053 21.297 17.938 1 95.94 120 PRO B CA 1
ATOM 2685 C C . PRO B 1 120 ? -0.901 20.062 17.062 1 95.94 120 PRO B C 1
ATOM 2687 O O . PRO B 1 120 ? 0.217 19.703 16.688 1 95.94 120 PRO B O 1
ATOM 2690 N N . PHE B 1 121 ? -1.974 19.422 16.797 1 96.69 121 PHE B N 1
ATOM 2691 C CA . PHE B 1 121 ? -1.897 18.266 15.914 1 96.69 121 PHE B CA 1
ATOM 2692 C C . PHE B 1 121 ? -1.471 18.688 14.516 1 96.69 121 PHE B C 1
ATOM 2694 O O . PHE B 1 121 ? -0.657 18.016 13.875 1 96.69 121 PHE B O 1
ATOM 2701 N N . CYS B 1 122 ? -2.02 19.797 14.031 1 97.94 122 CYS B N 1
ATOM 2702 C CA . CYS B 1 122 ? -1.637 20.312 12.719 1 97.94 122 CYS B CA 1
ATOM 2703 C C . CYS B 1 122 ? -0.148 20.625 12.672 1 97.94 122 CYS B C 1
ATOM 2705 O O . CYS B 1 122 ? 0.528 20.312 11.695 1 97.94 122 CYS B O 1
ATOM 2707 N N . LEU B 1 123 ? 0.311 21.25 13.727 1 97.56 123 LEU B N 1
ATOM 2708 C CA . LEU B 1 123 ? 1.729 21.578 13.82 1 97.56 123 LEU B CA 1
ATOM 2709 C C . LEU B 1 123 ? 2.58 20.312 13.828 1 97.56 123 LEU B C 1
ATOM 2711 O O . LEU B 1 123 ? 3.615 20.25 13.156 1 97.56 123 LEU B O 1
ATOM 2715 N N . LEU B 1 124 ? 2.162 19.359 14.578 1 97.81 124 LEU B N 1
ATOM 2716 C CA . LEU B 1 124 ? 2.855 18.078 14.648 1 97.81 124 LEU B CA 1
ATOM 2717 C C . LEU B 1 124 ? 2.969 17.438 13.273 1 97.81 124 LEU B C 1
ATOM 2719 O O . LEU B 1 124 ? 4.035 16.953 12.898 1 97.81 124 LEU B O 1
ATOM 2723 N N . MET B 1 125 ? 1.877 17.484 12.539 1 98.12 125 MET B N 1
ATOM 2724 C CA . MET B 1 125 ? 1.865 16.906 11.203 1 98.12 125 MET B CA 1
ATOM 2725 C C . MET B 1 125 ? 2.773 17.672 10.25 1 98.12 125 MET B C 1
ATOM 2727 O O . MET B 1 125 ? 3.424 17.094 9.391 1 98.12 125 MET B O 1
ATOM 2731 N N . GLY B 1 126 ? 2.75 18.969 10.391 1 98.12 126 GLY B N 1
ATOM 2732 C CA . GLY B 1 126 ? 3.688 19.766 9.617 1 98.12 126 GLY B CA 1
ATOM 2733 C C . GLY B 1 126 ? 5.137 19.406 9.883 1 98.12 126 GLY B C 1
ATOM 2734 O O . GLY B 1 126 ? 5.93 19.281 8.945 1 98.12 126 GLY B O 1
ATOM 2735 N N . GLU B 1 127 ? 5.48 19.234 11.141 1 96.88 127 GLU B N 1
ATOM 2736 C CA . GLU B 1 127 ? 6.84 18.859 11.523 1 96.88 127 GLU B CA 1
ATOM 2737 C C . GLU B 1 127 ? 7.199 17.469 10.977 1 96.88 127 GLU B C 1
ATOM 2739 O O . GLU B 1 127 ? 8.328 17.25 10.539 1 96.88 127 GLU B O 1
ATOM 2744 N N . MET B 1 128 ? 6.246 16.594 11.031 1 96.44 128 MET B N 1
ATOM 2745 C CA . MET B 1 128 ? 6.469 15.266 10.477 1 96.44 128 MET B CA 1
ATOM 2746 C C . MET B 1 128 ? 6.75 15.344 8.977 1 96.44 128 MET B C 1
ATOM 2748 O O . MET B 1 128 ? 7.66 14.68 8.477 1 96.44 128 MET B O 1
ATOM 2752 N N . GLY B 1 129 ? 5.926 16.141 8.273 1 96.44 129 GLY B N 1
ATOM 2753 C CA . GLY B 1 129 ? 6.184 16.359 6.855 1 96.44 129 GLY B CA 1
ATOM 2754 C C . GLY B 1 129 ? 7.578 16.891 6.574 1 96.44 129 GLY B C 1
ATOM 2755 O O . GLY B 1 129 ? 8.258 16.406 5.664 1 96.44 129 GLY B O 1
ATOM 2756 N N . TYR B 1 130 ? 7.996 17.844 7.352 1 95.81 130 TYR B N 1
ATOM 2757 C CA . TYR B 1 130 ? 9.336 18.406 7.219 1 95.81 130 TYR B CA 1
ATOM 2758 C C . TYR B 1 130 ? 10.398 17.328 7.375 1 95.81 130 TYR B C 1
ATOM 2760 O O . TYR B 1 130 ? 11.281 17.172 6.523 1 95.81 130 TYR B O 1
ATOM 2768 N N . LEU B 1 131 ? 10.32 16.531 8.414 1 93.69 131 LEU B N 1
ATOM 2769 C CA . LEU B 1 131 ? 11.344 15.547 8.75 1 93.69 131 LEU B CA 1
ATOM 2770 C C . LEU B 1 131 ? 11.398 14.445 7.691 1 93.69 131 LEU B C 1
ATOM 2772 O O . LEU B 1 131 ? 12.477 13.961 7.355 1 93.69 131 LEU B O 1
ATOM 2776 N N . LEU B 1 132 ? 10.297 14.062 7.145 1 93.56 132 LEU B N 1
ATOM 2777 C CA . LEU B 1 132 ? 10.227 12.977 6.18 1 93.56 132 LEU B CA 1
ATOM 2778 C C . LEU B 1 132 ? 10.875 13.375 4.859 1 93.56 132 LEU B C 1
ATOM 2780 O O . LEU B 1 132 ? 11.305 12.508 4.086 1 93.56 132 LEU B O 1
ATOM 2784 N N . PHE B 1 133 ? 10.953 14.695 4.652 1 94.62 133 PHE B N 1
ATOM 2785 C CA . PHE B 1 133 ? 11.453 15.109 3.35 1 94.62 133 PHE B CA 1
ATOM 2786 C C . PHE B 1 133 ? 12.727 15.938 3.504 1 94.62 133 PHE B C 1
ATOM 2788 O O . PHE B 1 133 ? 13.164 16.609 2.562 1 94.62 133 PHE B O 1
ATOM 2795 N N . ILE B 1 134 ? 13.367 15.914 4.625 1 92.25 134 ILE B N 1
ATOM 2796 C CA . ILE B 1 134 ? 14.539 16.719 4.934 1 92.25 134 ILE B CA 1
ATOM 2797 C C . ILE B 1 134 ? 15.688 16.344 4.008 1 92.25 134 ILE B C 1
ATOM 2799 O O . ILE B 1 134 ? 16.5 17.188 3.631 1 92.25 134 ILE B O 1
ATOM 2803 N N . ASN B 1 135 ? 15.766 15.133 3.523 1 89.25 135 ASN B N 1
ATOM 2804 C CA . ASN B 1 135 ? 16.859 14.664 2.682 1 89.25 135 ASN B CA 1
ATOM 2805 C C . ASN B 1 135 ? 16.75 15.211 1.262 1 89.25 135 ASN B C 1
ATOM 2807 O O . ASN B 1 135 ? 17.688 15.094 0.472 1 89.25 135 ASN B O 1
ATOM 2811 N N . SER B 1 136 ? 15.688 15.859 0.961 1 92.62 136 SER B N 1
ATOM 2812 C CA . SER B 1 136 ? 15.539 16.5 -0.343 1 92.62 136 SER B CA 1
ATOM 2813 C C . SER B 1 136 ? 15.922 17.969 -0.283 1 92.62 136 SER B C 1
ATOM 2815 O O . SER B 1 136 ? 15.82 18.688 -1.283 1 92.62 136 SER B O 1
ATOM 2817 N N . GLY B 1 137 ? 16.391 18.406 0.894 1 92 137 GLY B N 1
ATOM 2818 C CA . GLY B 1 137 ? 16.766 19.797 1.101 1 92 137 GLY B CA 1
ATOM 2819 C C . GLY B 1 137 ? 15.859 20.531 2.084 1 92 137 GLY B C 1
ATOM 2820 O O . GLY B 1 137 ? 14.648 20.297 2.098 1 92 137 GLY B O 1
ATOM 2821 N N . ALA B 1 138 ? 16.406 21.406 2.811 1 92.12 138 ALA B N 1
ATOM 2822 C CA . ALA B 1 138 ? 15.719 22.078 3.908 1 92.12 138 ALA B CA 1
ATOM 2823 C C . ALA B 1 138 ? 14.57 22.938 3.387 1 92.12 138 ALA B C 1
ATOM 2825 O O . ALA B 1 138 ? 13.492 22.953 3.977 1 92.12 138 ALA B O 1
ATOM 2826 N N . THR B 1 139 ? 14.836 23.641 2.289 1 93.94 139 THR B N 1
ATOM 2827 C CA . THR B 1 139 ? 13.805 24.516 1.729 1 93.94 139 THR B CA 1
ATOM 2828 C C . THR B 1 139 ? 12.602 23.703 1.283 1 93.94 139 THR B C 1
ATOM 2830 O O . THR B 1 139 ? 11.461 24.031 1.629 1 93.94 139 THR B O 1
ATOM 2833 N N . PHE B 1 140 ? 12.859 22.656 0.562 1 96.25 140 PHE B N 1
ATOM 2834 C CA . PHE B 1 140 ? 11.789 21.781 0.095 1 96.25 140 PHE B CA 1
ATOM 2835 C C . PHE B 1 140 ? 11.047 21.172 1.272 1 96.25 140 PHE B C 1
ATOM 2837 O O . PHE B 1 140 ? 9.812 21.156 1.298 1 96.25 140 PHE B O 1
ATOM 2844 N N . ALA B 1 141 ? 11.773 20.703 2.229 1 96.12 141 ALA B N 1
ATOM 2845 C CA . ALA B 1 141 ? 11.188 20.062 3.404 1 96.12 141 ALA B CA 1
ATOM 2846 C C . ALA B 1 141 ? 10.289 21.047 4.164 1 96.12 141 ALA B C 1
ATOM 2848 O O . ALA B 1 141 ? 9.227 20.656 4.652 1 96.12 141 ALA B O 1
ATOM 2849 N N . LEU B 1 142 ? 10.734 22.25 4.281 1 96 142 LEU B N 1
ATOM 2850 C CA . LEU B 1 142 ? 9.961 23.281 4.961 1 96 142 LEU B CA 1
ATOM 2851 C C . LEU B 1 142 ? 8.648 23.547 4.234 1 96 142 LEU B C 1
ATOM 2853 O O . LEU B 1 142 ? 7.594 23.672 4.863 1 96 142 LEU B O 1
ATOM 2857 N N . ILE B 1 143 ? 8.758 23.609 2.973 1 97.75 143 ILE B N 1
ATOM 2858 C CA . ILE B 1 143 ? 7.57 23.875 2.162 1 97.75 143 ILE B CA 1
ATOM 2859 C C . ILE B 1 143 ? 6.605 22.703 2.256 1 97.75 143 ILE B C 1
ATOM 2861 O O . ILE B 1 143 ? 5.391 22.891 2.342 1 97.75 143 ILE B O 1
ATOM 2865 N N . VAL B 1 144 ? 7.105 21.5 2.256 1 98.06 144 VAL B N 1
ATOM 2866 C CA . VAL B 1 144 ? 6.281 20.312 2.438 1 98.06 144 VAL B CA 1
ATOM 2867 C C . VAL B 1 144 ? 5.578 20.359 3.789 1 98.06 144 VAL B C 1
ATOM 2869 O O . VAL B 1 144 ? 4.359 20.188 3.871 1 98.06 144 VAL B O 1
ATOM 2872 N N . GLY B 1 145 ? 6.367 20.594 4.824 1 98 145 GLY B N 1
ATOM 2873 C CA . GLY B 1 145 ? 5.781 20.719 6.148 1 98 145 GLY B CA 1
ATOM 2874 C C . GLY B 1 145 ? 4.711 21.797 6.227 1 98 145 GLY B C 1
ATOM 2875 O O . GLY B 1 145 ? 3.664 21.594 6.848 1 98 145 GLY B O 1
ATOM 2876 N N . PHE B 1 146 ? 5 22.906 5.598 1 98.19 146 PHE B N 1
ATOM 2877 C CA . PHE B 1 146 ? 4.051 24.016 5.574 1 98.19 146 PHE B CA 1
ATOM 2878 C C . PHE B 1 146 ? 2.779 23.625 4.828 1 98.19 146 PHE B C 1
ATOM 2880 O O . PHE B 1 146 ? 1.678 24 5.234 1 98.19 146 PHE B O 1
ATOM 2887 N N . SER B 1 147 ? 2.922 22.938 3.752 1 98.75 147 SER B N 1
ATOM 2888 C CA . SER B 1 147 ? 1.768 22.5 2.98 1 98.75 147 SER B CA 1
ATOM 2889 C C . SER B 1 147 ? 0.891 21.547 3.793 1 98.75 147 SER B C 1
ATOM 2891 O O . SER B 1 147 ? -0.334 21.688 3.803 1 98.75 147 SER B O 1
ATOM 2893 N N . VAL B 1 148 ? 1.49 20.578 4.461 1 98.75 148 VAL B N 1
ATOM 2894 C CA . VAL B 1 148 ? 0.758 19.641 5.305 1 98.75 148 VAL B CA 1
ATOM 2895 C C . VAL B 1 148 ? 0.036 20.391 6.414 1 98.75 148 VAL B C 1
ATOM 2897 O O . VAL B 1 148 ? -1.158 20.188 6.645 1 98.75 148 VAL B O 1
ATOM 2900 N N . PHE B 1 149 ? 0.742 21.297 7.059 1 98.56 149 PHE B N 1
ATOM 2901 C CA . PHE B 1 149 ? 0.19 22.109 8.141 1 98.56 149 PHE B CA 1
ATOM 2902 C C . PHE B 1 149 ? -0.988 22.938 7.652 1 98.56 149 PHE B C 1
ATOM 2904 O O . PHE B 1 149 ? -2.047 22.953 8.281 1 98.56 149 PHE B O 1
ATOM 2911 N N . SER B 1 150 ? -0.778 23.609 6.559 1 98.69 150 SER B N 1
ATOM 2912 C CA . SER B 1 150 ? -1.806 24.5 6.016 1 98.69 150 SER B CA 1
ATOM 2913 C C . SER B 1 150 ? -3.035 23.703 5.578 1 98.69 150 SER B C 1
ATOM 2915 O O . SER B 1 150 ? -4.168 24.172 5.75 1 98.69 150 SER B O 1
ATOM 2917 N N . GLY B 1 151 ? -2.791 22.562 4.945 1 98.69 151 GLY B N 1
ATOM 2918 C CA . GLY B 1 151 ? -3.918 21.688 4.656 1 98.69 151 GLY B CA 1
ATOM 2919 C C . GLY B 1 151 ? -4.699 21.297 5.895 1 98.69 151 GLY B C 1
ATOM 2920 O O . GLY B 1 151 ? -5.93 21.391 5.914 1 98.69 151 GLY B O 1
ATOM 2921 N N . CYS B 1 152 ? -4.012 20.875 6.875 1 98.25 152 CYS B N 1
ATOM 2922 C CA . CYS B 1 152 ? -4.621 20.5 8.148 1 98.25 152 CYS B CA 1
ATOM 2923 C C . CYS B 1 152 ? -5.383 21.672 8.75 1 98.25 152 CYS B C 1
ATOM 2925 O O . CYS B 1 152 ? -6.512 21.516 9.219 1 98.25 152 CYS B O 1
ATOM 2927 N N . LEU B 1 153 ? -4.82 22.859 8.727 1 97.75 153 LEU B N 1
ATOM 2928 C CA . LEU B 1 153 ? -5.438 24.062 9.266 1 97.75 153 LEU B CA 1
ATOM 2929 C C . LEU B 1 153 ? -6.715 24.406 8.508 1 97.75 153 LEU B C 1
ATOM 2931 O O . LEU B 1 153 ? -7.695 24.859 9.102 1 97.75 153 LEU B O 1
ATOM 2935 N N . SER B 1 154 ? -6.68 24.25 7.219 1 97.88 154 SER B N 1
ATOM 2936 C CA . SER B 1 154 ? -7.879 24.516 6.426 1 97.88 154 SER B CA 1
ATOM 2937 C C . SER B 1 154 ? -9.039 23.641 6.883 1 97.88 154 SER B C 1
ATOM 2939 O O . SER B 1 154 ? -10.195 24.062 6.855 1 97.88 154 SER B O 1
ATOM 2941 N N . HIS B 1 155 ? -8.766 22.438 7.293 1 97.44 155 HIS B N 1
ATOM 2942 C CA . HIS B 1 155 ? -9.773 21.547 7.84 1 97.44 155 HIS B CA 1
ATOM 2943 C C . HIS B 1 155 ? -10.453 22.156 9.062 1 97.44 155 HIS B C 1
ATOM 2945 O O . HIS B 1 155 ? -11.68 22.203 9.141 1 97.44 155 HIS B O 1
ATOM 2951 N N . LEU B 1 156 ? -9.688 22.609 9.977 1 95.5 156 LEU B N 1
ATOM 2952 C CA . LEU B 1 156 ? -10.195 23.203 11.211 1 95.5 156 LEU B CA 1
ATOM 2953 C C . LEU B 1 156 ? -11.023 24.453 10.906 1 95.5 156 LEU B C 1
ATOM 2955 O O . LEU B 1 156 ? -12.078 24.656 11.5 1 95.5 156 LEU B O 1
ATOM 2959 N N . ILE B 1 157 ? -10.523 25.219 10.031 1 95.19 157 ILE B N 1
ATOM 2960 C CA . ILE B 1 157 ? -11.195 26.453 9.664 1 95.19 157 ILE B CA 1
ATOM 2961 C C . ILE B 1 157 ? -12.562 26.141 9.055 1 95.19 157 ILE B C 1
ATOM 2963 O O . ILE B 1 157 ? -13.562 26.766 9.414 1 95.19 157 ILE B O 1
ATOM 2967 N N . ILE B 1 158 ? -12.602 25.203 8.148 1 95.44 158 ILE B N 1
ATOM 2968 C CA . ILE B 1 158 ? -13.844 24.812 7.488 1 95.44 158 ILE B CA 1
ATOM 2969 C C . ILE B 1 158 ? -14.82 24.266 8.523 1 95.44 158 ILE B C 1
ATOM 2971 O O . ILE B 1 158 ? -16.016 24.578 8.492 1 95.44 158 ILE B O 1
ATOM 2975 N N . ASP B 1 159 ? -14.344 23.406 9.406 1 91.94 159 ASP B N 1
ATOM 2976 C CA . ASP B 1 159 ? -15.195 22.875 10.469 1 91.94 159 ASP B CA 1
ATOM 2977 C C . ASP B 1 159 ? -15.789 24.016 11.305 1 91.94 159 ASP B C 1
ATOM 2979 O O . ASP B 1 159 ? -16.953 23.953 11.703 1 91.94 159 ASP B O 1
ATOM 2983 N N . GLU B 1 160 ? -14.992 25.031 11.602 1 89.12 160 GLU B N 1
ATOM 2984 C CA . GLU B 1 160 ? -15.461 26.188 12.352 1 89.12 160 GLU B CA 1
ATOM 2985 C C . GLU B 1 160 ? -16.531 26.953 11.578 1 89.12 160 GLU B C 1
ATOM 2987 O O . GLU B 1 160 ? -17.531 27.375 12.141 1 89.12 160 GLU B O 1
ATOM 2992 N N . LEU B 1 161 ? -16.312 27.094 10.344 1 88.25 161 LEU B N 1
ATOM 2993 C CA . LEU B 1 161 ? -17.25 27.812 9.492 1 88.25 161 LEU B CA 1
ATOM 2994 C C . LEU B 1 161 ? -18.578 27.062 9.383 1 88.25 161 LEU B C 1
ATOM 2996 O O . LEU B 1 161 ? -19.641 27.688 9.336 1 88.25 161 LEU B O 1
ATOM 3000 N N . TYR B 1 162 ? -18.484 25.797 9.32 1 87.06 162 TYR B N 1
ATOM 3001 C CA . TYR B 1 162 ? -19.688 24.984 9.203 1 87.06 162 TYR B CA 1
ATOM 3002 C C . TYR B 1 162 ? -20.391 24.859 10.547 1 87.06 162 TYR B C 1
ATOM 3004 O O . TYR B 1 162 ? -21.531 24.406 10.609 1 87.06 162 TYR B O 1
ATOM 3012 N N . SER B 1 163 ? -19.75 25.141 11.547 1 79.12 163 SER B N 1
ATOM 3013 C CA . SER B 1 163 ? -20.375 25.094 12.867 1 79.12 163 SER B CA 1
ATOM 3014 C C . SER B 1 163 ? -21.203 26.344 13.141 1 79.12 163 SER B C 1
ATOM 3016 O O . SER B 1 163 ? -21.984 26.391 14.102 1 79.12 163 SER B O 1
ATOM 3018 N N . ILE B 1 164 ? -21.031 27.25 12.359 1 68.81 164 ILE B N 1
ATOM 3019 C CA . ILE B 1 164 ? -21.797 28.484 12.5 1 68.81 164 ILE B CA 1
ATOM 3020 C C . ILE B 1 164 ? -23.156 28.328 11.805 1 68.81 164 ILE B C 1
ATOM 3022 O O . ILE B 1 164 ? -23.219 27.969 10.633 1 68.81 164 ILE B O 1
ATOM 3026 N N . SER B 1 165 ? -24.25 27.719 12.586 1 60.03 165 SER B N 1
ATOM 3027 C CA . SER B 1 165 ? -25.609 27.60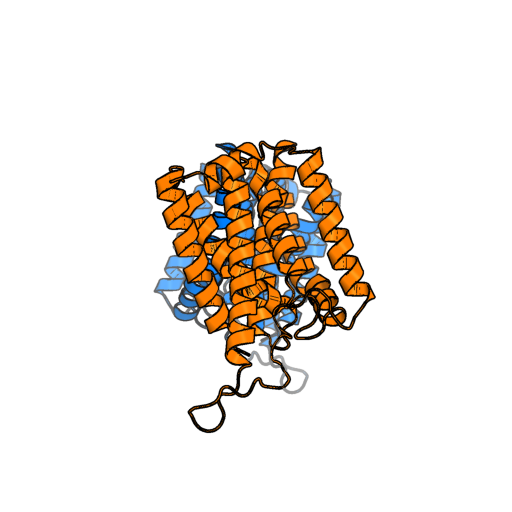9 12.062 1 60.03 165 SER B CA 1
ATOM 3028 C C . SER B 1 165 ? -26.234 28.984 11.828 1 60.03 165 SER B C 1
ATOM 3030 O O . SER B 1 165 ? -26.078 29.891 12.664 1 60.03 165 SER B O 1
ATOM 3032 N N . PHE B 1 166 ? -26.281 29.359 10.633 1 50.56 166 PHE B N 1
ATOM 3033 C CA . PHE B 1 166 ? -27.016 30.578 10.32 1 50.56 166 PHE B CA 1
ATOM 3034 C C . PHE B 1 166 ? -28.516 30.375 10.508 1 50.56 166 PHE B C 1
ATOM 3036 O O . PHE B 1 166 ? -29.125 29.562 9.797 1 50.56 166 PHE B O 1
ATOM 3043 N N . GLN B 1 167 ? -28.938 30.234 11.656 1 43.28 167 GLN B N 1
ATOM 3044 C CA . GLN B 1 167 ? -30.391 30.312 11.812 1 43.28 167 GLN B CA 1
ATOM 3045 C C . GLN B 1 167 ? -30.938 31.609 11.234 1 43.28 167 GLN B C 1
ATOM 3047 O O . GLN B 1 167 ? -30.328 32.688 11.406 1 43.28 167 GLN B O 1
ATOM 3052 N N . HIS B 1 168 ? -32.188 31.641 10.734 1 44.91 168 HIS B N 1
ATOM 3053 C CA . HIS B 1 168 ? -33.125 32.469 10.023 1 44.91 168 HIS B CA 1
ATOM 3054 C C . HIS B 1 168 ? -32.438 33.594 9.258 1 44.91 168 HIS B C 1
ATOM 3056 O O . HIS B 1 168 ? -32.875 34.75 9.266 1 44.91 168 HIS B O 1
ATOM 3062 N N . GLY B 1 169 ? -31.484 33.469 8.555 1 47.94 169 GLY B N 1
ATOM 3063 C CA . GLY B 1 169 ? -30.938 34.375 7.539 1 47.94 169 GLY B CA 1
ATOM 3064 C C . GLY B 1 169 ? -29.812 35.25 8.055 1 47.94 169 GLY B C 1
ATOM 3065 O O . GLY B 1 169 ? -28.781 35.406 7.387 1 47.94 169 GLY B O 1
ATOM 3066 N N . LEU B 1 170 ? -30.094 36.312 8.984 1 50.25 170 LEU B N 1
ATOM 3067 C CA . LEU B 1 170 ? -29.312 37.531 9.148 1 50.25 170 LEU B CA 1
ATOM 3068 C C . LEU B 1 170 ? -28.266 37.375 10.234 1 50.25 170 LEU B C 1
ATOM 3070 O O . LEU B 1 170 ? -27.266 38.094 10.258 1 50.25 170 LEU B O 1
ATOM 3074 N N . LEU B 1 171 ? -28.641 36.625 11.414 1 49.31 171 LEU B N 1
ATOM 3075 C CA . LEU B 1 171 ? -27.672 36.75 12.5 1 49.31 171 LEU B CA 1
ATOM 3076 C C . LEU B 1 171 ? -26.938 35.406 12.719 1 49.31 171 LEU B C 1
ATOM 3078 O O . LEU B 1 171 ? -27.578 34.375 12.82 1 49.31 171 LEU B O 1
ATOM 3082 N N . PRO B 1 172 ? -25.688 35.375 12.539 1 55.5 172 PRO B N 1
ATOM 3083 C CA . PRO B 1 172 ? -24.875 34.188 12.734 1 55.5 172 PRO B CA 1
ATOM 3084 C C . PRO B 1 172 ? -25.016 33.562 14.125 1 55.5 172 PRO B C 1
ATOM 3086 O O . PRO B 1 172 ? -24.953 34.312 15.125 1 55.5 172 PRO B O 1
ATOM 3089 N N . ARG B 1 173 ? -25.875 32.531 14.312 1 52.06 173 ARG B N 1
ATOM 3090 C CA . ARG B 1 173 ? -25.844 31.875 15.625 1 52.06 173 ARG B CA 1
ATOM 3091 C C . ARG B 1 173 ? -24.766 30.812 15.695 1 52.06 173 ARG B C 1
ATOM 3093 O O . ARG B 1 173 ? -24.641 29.984 14.781 1 52.06 173 ARG B O 1
ATOM 3100 N N . LEU B 1 174 ? -23.781 31.156 16.453 1 54.81 174 LEU B N 1
ATOM 3101 C CA . LEU B 1 174 ? -22.703 30.203 16.734 1 54.81 174 LEU B CA 1
ATOM 3102 C C . LEU B 1 174 ? -23.266 28.891 17.266 1 54.81 174 LEU B C 1
ATOM 3104 O O . LEU B 1 174 ? -24.078 28.891 18.203 1 54.81 174 LEU B O 1
ATOM 3108 N N . LYS B 1 175 ? -23.375 27.953 16.516 1 57.78 175 LYS B N 1
ATOM 3109 C CA . LYS B 1 175 ? -23.766 26.656 17.078 1 57.78 175 LYS B CA 1
ATOM 3110 C C . LYS B 1 175 ? -22.844 26.266 18.234 1 57.78 175 LYS B C 1
ATOM 3112 O O . LYS B 1 175 ? -21.75 26.812 18.375 1 57.78 175 LYS B O 1
ATOM 3117 N N . ARG B 1 176 ? -23.375 25.828 19.312 1 49.78 176 ARG B N 1
ATOM 3118 C CA . ARG B 1 176 ? -22.656 25.391 20.5 1 49.78 176 ARG B CA 1
ATOM 3119 C C . ARG B 1 176 ? -21.281 24.828 20.125 1 49.78 176 ARG B C 1
ATOM 3121 O O . ARG B 1 176 ? -20.375 24.781 20.969 1 49.78 176 ARG B O 1
ATOM 3128 N N . SER B 1 177 ? -21.062 24.5 18.938 1 50.84 177 SER B N 1
ATOM 3129 C CA . SER B 1 177 ? -19.828 23.859 18.5 1 50.84 177 SER B CA 1
ATOM 3130 C C . SER B 1 177 ? -18.844 24.891 17.922 1 50.84 177 SER B C 1
ATOM 3132 O O . SER B 1 177 ? -17.75 24.531 17.516 1 50.84 177 SER B O 1
ATOM 3134 N N . SER B 1 178 ? -19.172 26.141 17.906 1 52.12 178 SER B N 1
ATOM 3135 C CA . SER B 1 178 ? -18.344 27.266 17.469 1 52.12 178 SER B CA 1
ATOM 3136 C C . SER B 1 178 ? -17.156 27.484 18.406 1 52.12 178 SER B C 1
ATOM 3138 O O . SER B 1 178 ? -17.297 27.344 19.625 1 52.12 178 SER B O 1
ATOM 3140 N N . GLY B 1 179 ? -15.953 27.734 17.906 1 54.16 179 GLY B N 1
ATOM 3141 C CA . GLY B 1 179 ? -14.703 27.875 18.641 1 54.16 179 GLY B CA 1
ATOM 3142 C C . GLY B 1 179 ? -14.062 26.547 19 1 54.16 179 GLY B C 1
ATOM 3143 O O . GLY B 1 179 ? -12.93 26.516 19.484 1 54.16 179 GLY B O 1
ATOM 3144 N N . SER B 1 180 ? -14.773 25.391 18.719 1 61.19 180 SER B N 1
ATOM 3145 C CA . SER B 1 180 ? -14.32 24.078 19.188 1 61.19 180 SER B CA 1
ATOM 3146 C C . SER B 1 180 ? -13.367 23.438 18.188 1 61.19 180 SER B C 1
ATOM 3148 O O . SER B 1 180 ? -12.625 22.516 18.531 1 61.19 180 SER B O 1
ATOM 3150 N N . ALA B 1 181 ? -13.344 24.109 16.969 1 62.72 181 ALA B N 1
ATOM 3151 C CA . ALA B 1 181 ? -12.523 23.406 15.984 1 62.72 181 ALA B CA 1
ATOM 3152 C C . ALA B 1 181 ? -11.078 23.906 16.016 1 62.72 181 ALA B C 1
ATOM 3154 O O . ALA B 1 181 ? -10.148 23.141 15.781 1 62.72 181 ALA B O 1
ATOM 3155 N N . LEU B 1 182 ? -10.875 25.281 16.344 1 77.94 182 LEU B N 1
ATOM 3156 C CA . LEU B 1 182 ? -9.531 25.828 16.5 1 77.94 182 LEU B CA 1
ATOM 3157 C C . LEU B 1 182 ? -9.062 25.734 17.938 1 77.94 182 LEU B C 1
ATOM 3159 O O . LEU B 1 182 ? -8.852 26.766 18.594 1 77.94 182 LEU B O 1
ATOM 3163 N N . LYS B 1 183 ? -8.898 24.516 18.359 1 84.12 183 LYS B N 1
ATOM 3164 C CA . LYS B 1 183 ? -8.594 24.281 19.766 1 84.12 183 LYS B CA 1
ATOM 3165 C C . LYS B 1 183 ? -7.148 23.828 19.953 1 84.12 183 LYS B C 1
ATOM 3167 O O . LYS B 1 183 ? -6.48 23.469 18.984 1 84.12 183 LYS B O 1
ATOM 3172 N N . PHE B 1 184 ? -6.742 23.969 21.219 1 88.44 184 PHE B N 1
ATOM 3173 C CA . PHE B 1 184 ? -5.367 23.609 21.547 1 88.44 184 PHE B CA 1
ATOM 3174 C C . PHE B 1 184 ? -5.328 22.344 22.406 1 88.44 184 PHE B C 1
ATOM 3176 O O . PHE B 1 184 ? -4.254 21.797 22.672 1 88.44 184 PHE B O 1
ATOM 3183 N N . TYR B 1 185 ? -6.398 21.906 22.906 1 81.06 185 TYR B N 1
ATOM 3184 C CA . TYR B 1 185 ? -6.449 20.703 23.75 1 81.06 185 TYR B CA 1
ATOM 3185 C C . TYR B 1 185 ? -7.773 19.969 23.578 1 81.06 185 TYR B C 1
ATOM 3187 O O . TYR B 1 185 ? -8.688 20.469 22.906 1 81.06 185 TYR B O 1
ATOM 3195 N N . SER B 1 186 ? -7.77 18.688 23.984 1 84 186 SER B N 1
ATOM 3196 C CA . SER B 1 186 ? -8.992 17.891 24 1 84 186 SER B CA 1
ATOM 3197 C C . SER B 1 186 ? -9.305 17.391 25.422 1 84 186 SER B C 1
ATOM 3199 O O . SER B 1 186 ? -8.484 17.531 26.328 1 84 186 SER B O 1
ATOM 3201 N N . LYS B 1 187 ? -10.562 16.875 25.531 1 82.31 187 LYS B N 1
ATOM 3202 C CA . LYS B 1 187 ? -11.031 16.406 26.828 1 82.31 187 LYS B CA 1
ATOM 3203 C C . LYS B 1 187 ? -10.188 15.25 27.328 1 82.31 187 LYS B C 1
ATOM 3205 O O . LYS B 1 187 ? -10.031 15.07 28.531 1 82.31 187 LYS B O 1
ATOM 3210 N N . ASN B 1 188 ? -9.711 14.547 26.438 1 87.62 188 ASN B N 1
ATOM 3211 C CA . ASN B 1 188 ? -8.812 13.461 26.812 1 87.62 188 ASN B CA 1
ATOM 3212 C C . ASN B 1 188 ? -7.41 13.977 27.109 1 87.62 188 ASN B C 1
ATOM 3214 O O . ASN B 1 188 ? -6.59 14.125 26.203 1 87.62 188 ASN B O 1
ATOM 3218 N N . ARG B 1 189 ? -7.035 14.062 28.359 1 89.31 189 ARG B N 1
ATOM 3219 C CA . ARG B 1 189 ? -5.824 14.75 28.797 1 89.31 189 ARG B CA 1
ATOM 3220 C C . ARG B 1 189 ? -4.582 13.922 28.484 1 89.31 189 ARG B C 1
ATOM 3222 O O . ARG B 1 189 ? -3.58 14.453 28 1 89.31 189 ARG B O 1
ATOM 3229 N N . PRO B 1 190 ? -4.656 12.648 28.688 1 90.56 190 PRO B N 1
ATOM 3230 C CA . PRO B 1 190 ? -3.451 11.867 28.391 1 90.56 190 PRO B CA 1
ATOM 3231 C C . PRO B 1 190 ? -3.057 11.922 26.922 1 90.56 190 PRO B C 1
ATOM 3233 O O . PRO B 1 190 ? -1.868 12.008 26.594 1 90.56 190 PRO B O 1
ATOM 3236 N N . ILE B 1 191 ? -3.951 11.93 26.094 1 89.38 191 ILE B N 1
ATOM 3237 C CA . ILE B 1 191 ? -3.641 11.922 24.656 1 89.38 191 ILE B CA 1
ATOM 3238 C C . ILE B 1 191 ? -3.203 13.32 24.219 1 89.38 191 ILE B C 1
ATOM 3240 O O . ILE B 1 191 ? -2.352 13.461 23.344 1 89.38 191 ILE B O 1
ATOM 3244 N N . SER B 1 192 ? -3.773 14.352 24.828 1 91.56 192 SER B N 1
ATOM 3245 C CA . SER B 1 192 ? -3.32 15.711 24.578 1 91.56 192 SER B CA 1
ATOM 3246 C C . SER B 1 192 ? -1.868 15.906 25 1 91.56 192 SER B C 1
ATOM 3248 O O . SER B 1 192 ? -1.076 16.5 24.25 1 91.56 192 SER B O 1
ATOM 3250 N N . LEU B 1 193 ? -1.581 15.336 26.109 1 93.44 193 LEU B N 1
ATOM 3251 C CA . LEU B 1 193 ? -0.21 15.43 26.609 1 93.44 193 LEU B CA 1
ATOM 3252 C C . LEU B 1 193 ? 0.752 14.695 25.672 1 93.44 193 LEU B C 1
ATOM 3254 O O . LEU B 1 193 ? 1.848 15.188 25.391 1 93.44 193 LEU B O 1
ATOM 3258 N N . LEU B 1 194 ? 0.333 13.57 25.234 1 93.38 194 LEU B N 1
ATOM 3259 C CA . LEU B 1 194 ? 1.157 12.812 24.312 1 93.38 194 LEU B CA 1
ATOM 3260 C C . LEU B 1 194 ? 1.409 13.602 23.031 1 93.38 194 LEU B C 1
ATOM 3262 O O . LEU B 1 194 ? 2.525 13.602 22.5 1 93.38 194 LEU B O 1
ATOM 3266 N N . THR B 1 195 ? 0.4 14.273 22.547 1 93.94 195 THR B N 1
ATOM 3267 C CA . THR B 1 195 ? 0.529 15.078 21.344 1 93.94 195 THR B CA 1
ATOM 3268 C C . THR B 1 195 ? 1.556 16.188 21.547 1 93.94 195 THR B C 1
ATOM 3270 O O . THR B 1 195 ? 2.422 16.406 20.688 1 93.94 195 THR B O 1
ATOM 3273 N N . TYR B 1 196 ? 1.503 16.828 22.656 1 95.5 196 TYR B N 1
ATOM 3274 C CA . TYR B 1 196 ? 2.434 17.906 22.953 1 95.5 196 TYR B CA 1
ATOM 3275 C C . TYR B 1 196 ? 3.846 17.375 23.156 1 95.5 196 TYR B C 1
ATOM 3277 O O . TYR B 1 196 ? 4.824 18.016 22.766 1 95.5 196 TYR B O 1
ATOM 3285 N N . LEU B 1 197 ? 3.965 16.219 23.797 1 96.38 197 LEU B N 1
ATOM 3286 C CA . LEU B 1 197 ? 5.277 15.609 23.984 1 96.38 197 LEU B CA 1
ATOM 3287 C C . LEU B 1 197 ? 5.902 15.25 22.641 1 96.38 197 LEU B C 1
ATOM 3289 O O . LEU B 1 197 ? 7.09 15.492 22.422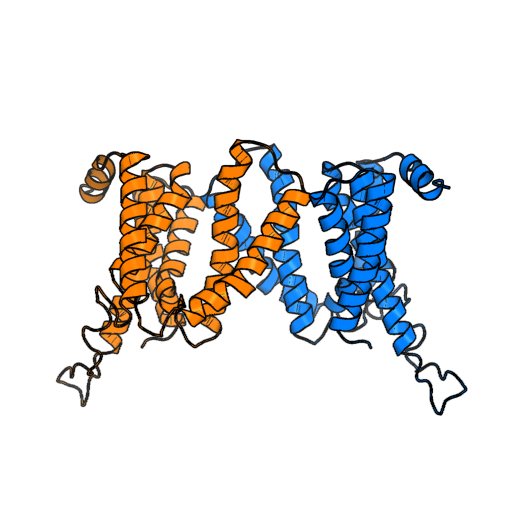 1 96.38 197 LEU B O 1
ATOM 3293 N N . LEU B 1 198 ? 5.121 14.695 21.75 1 96.19 198 LEU B N 1
ATOM 3294 C CA . LEU B 1 198 ? 5.605 14.359 20.422 1 96.19 198 LEU B CA 1
ATOM 3295 C C . LEU B 1 198 ? 6.004 15.617 19.656 1 96.19 198 LEU B C 1
ATOM 3297 O O . LEU B 1 198 ? 7 15.617 18.922 1 96.19 198 LEU B O 1
ATOM 3301 N N . LEU B 1 199 ? 5.172 16.656 19.812 1 96.25 199 LEU B N 1
ATOM 3302 C CA . LEU B 1 199 ? 5.469 17.938 19.188 1 96.25 199 LEU B CA 1
ATOM 3303 C C . LEU B 1 199 ? 6.812 18.469 19.656 1 96.25 199 LEU B C 1
ATOM 3305 O O . LEU B 1 199 ? 7.637 18.891 18.844 1 96.25 199 LEU B O 1
ATOM 3309 N N . LEU B 1 200 ? 7.02 18.406 20.938 1 95.5 200 LEU B N 1
ATOM 3310 C CA . LEU B 1 200 ? 8.266 18.891 21.516 1 95.5 200 LEU B CA 1
ATOM 3311 C C . LEU B 1 200 ? 9.445 18.031 21.062 1 95.5 200 LEU B C 1
ATOM 3313 O O . LEU B 1 200 ? 10.523 18.562 20.766 1 95.5 200 LEU B O 1
ATOM 3317 N N . LEU B 1 201 ? 9.242 16.766 21.031 1 95.25 201 LEU B N 1
ATOM 3318 C CA . LEU B 1 201 ? 10.289 15.852 20.609 1 95.25 201 LEU B CA 1
ATOM 3319 C C . LEU B 1 201 ? 10.695 16.141 19.156 1 95.25 201 LEU B C 1
ATOM 3321 O O . LEU B 1 201 ? 11.891 16.203 18.844 1 95.25 201 LEU B O 1
ATOM 3325 N N . LEU B 1 202 ? 9.703 16.281 18.312 1 94.88 202 LEU B N 1
ATOM 3326 C CA . LEU B 1 202 ? 10.016 16.547 16.906 1 94.88 202 LEU B CA 1
ATOM 3327 C C . LEU B 1 202 ? 10.672 17.906 16.75 1 94.88 202 LEU B C 1
ATOM 3329 O O . LEU B 1 202 ? 11.617 18.062 15.969 1 94.88 202 LEU B O 1
ATOM 3333 N N . SER B 1 203 ? 10.172 18.906 17.469 1 93.88 203 SER B N 1
ATOM 3334 C CA . SER B 1 203 ? 10.766 20.234 17.438 1 93.88 203 SER B CA 1
ATOM 3335 C C . SER B 1 203 ? 12.219 20.203 17.906 1 93.88 203 SER B C 1
ATOM 3337 O O . SER B 1 203 ? 13.086 20.859 17.312 1 93.88 203 SER B O 1
ATOM 3339 N N . GLY B 1 204 ? 12.445 19.422 18.938 1 91.56 204 GLY B N 1
ATOM 3340 C CA . GLY B 1 204 ? 13.805 19.25 19.422 1 91.56 204 GLY B CA 1
ATOM 3341 C C . GLY B 1 204 ? 14.719 18.594 18.406 1 91.56 204 GLY B C 1
ATOM 3342 O O . GLY B 1 204 ? 15.867 19 18.25 1 91.56 204 GLY B O 1
ATOM 3343 N N . THR B 1 205 ? 14.219 17.578 17.766 1 90.38 205 THR B N 1
ATOM 3344 C CA . THR B 1 205 ? 14.992 16.891 16.75 1 90.38 205 THR B CA 1
ATOM 3345 C C . THR B 1 205 ? 15.328 17.828 15.594 1 90.38 205 THR B C 1
ATOM 3347 O O . THR B 1 205 ? 16.453 17.828 15.094 1 90.38 205 THR B O 1
ATOM 3350 N N . ILE B 1 206 ? 14.352 18.547 15.148 1 90.44 206 ILE B N 1
ATOM 3351 C CA . ILE B 1 206 ? 14.555 19.5 14.055 1 90.44 206 ILE B CA 1
ATOM 3352 C C . ILE B 1 206 ? 15.578 20.547 14.461 1 90.44 206 ILE B C 1
ATOM 3354 O O . ILE B 1 206 ? 16.484 20.891 13.695 1 90.44 206 ILE B O 1
ATOM 3358 N N . TYR B 1 207 ? 15.492 21.016 15.648 1 86.62 207 TYR B N 1
ATOM 3359 C CA . TYR B 1 207 ? 16.406 22.031 16.156 1 86.62 207 TYR B CA 1
ATOM 3360 C C . TYR B 1 207 ? 17.828 21.484 16.281 1 86.62 207 TYR B C 1
ATOM 3362 O O . TYR B 1 207 ? 18.781 22.172 15.938 1 86.62 207 TYR B O 1
ATOM 3370 N N . HIS B 1 208 ? 17.953 20.25 16.75 1 84.06 208 HIS B N 1
ATOM 3371 C CA . HIS B 1 208 ? 19.266 19.672 17.031 1 84.06 208 HIS B CA 1
ATOM 3372 C C . HIS B 1 208 ? 19.953 19.219 15.75 1 84.06 208 HIS B C 1
ATOM 3374 O O . HIS B 1 208 ? 21.141 19.438 15.57 1 84.06 208 HIS B O 1
ATOM 3380 N N . TYR B 1 209 ? 19.281 18.562 14.945 1 78.25 209 TYR B N 1
ATOM 3381 C CA . TYR B 1 209 ? 19.922 17.906 13.812 1 78.25 209 TYR B CA 1
ATOM 3382 C C . TYR B 1 209 ? 19.828 18.781 12.562 1 78.25 209 TYR B C 1
ATOM 3384 O O . TYR B 1 209 ? 20.594 18.594 11.617 1 78.25 209 TYR B O 1
ATOM 3392 N N . HIS B 1 210 ? 19.016 19.516 12.5 1 71.88 210 HIS B N 1
ATOM 3393 C CA . HIS B 1 210 ? 18.828 20.359 11.32 1 71.88 210 HIS B CA 1
ATOM 3394 C C . HIS B 1 210 ? 18.688 21.828 11.695 1 71.88 210 HIS B C 1
ATOM 3396 O O . HIS B 1 210 ? 17.656 22.453 11.43 1 71.88 210 HIS B O 1
ATOM 3402 N N . PRO B 1 211 ? 19.625 22.125 12.625 1 56.66 211 PRO B N 1
ATOM 3403 C CA . PRO B 1 211 ? 19.547 23.516 13.094 1 56.66 211 PRO B CA 1
ATOM 3404 C C . PRO B 1 211 ? 19.391 24.516 11.953 1 56.66 211 PRO B C 1
ATOM 3406 O O . PRO B 1 211 ? 20.328 24.719 11.18 1 56.66 211 PRO B O 1
ATOM 3409 N N . THR B 1 212 ? 18.797 24.047 11.039 1 51.72 212 THR B N 1
ATOM 3410 C CA . THR B 1 212 ? 18.734 24.891 9.844 1 51.72 212 THR B CA 1
ATOM 3411 C C . THR B 1 212 ? 18.469 26.344 10.211 1 51.72 212 THR B C 1
ATOM 3413 O O . THR B 1 212 ? 17.953 26.625 11.289 1 51.72 212 THR B O 1
ATOM 3416 N N . ASP B 1 213 ? 18.891 27.078 9.148 1 47.81 213 ASP B N 1
ATOM 3417 C CA . ASP B 1 213 ? 18.875 28.484 8.727 1 47.81 213 ASP B CA 1
ATOM 3418 C C . ASP B 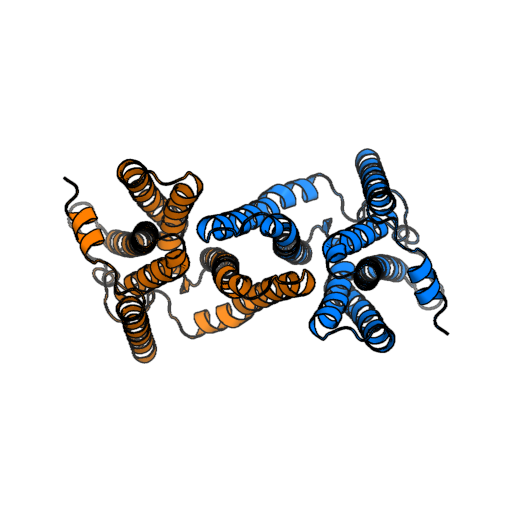1 213 ? 17.469 29.062 8.828 1 47.81 213 ASP B C 1
ATOM 3420 O O . ASP B 1 213 ? 16.641 28.844 7.953 1 47.81 213 ASP B O 1
ATOM 3424 N N . ILE B 1 214 ? 16.859 29 9.867 1 48.59 214 ILE B N 1
ATOM 3425 C CA . ILE B 1 214 ? 15.766 29.953 10.047 1 48.59 214 ILE B CA 1
ATOM 3426 C C . ILE B 1 214 ? 15.883 31.078 9.023 1 48.59 214 ILE B C 1
ATOM 3428 O O . ILE B 1 214 ? 14.945 31.859 8.836 1 48.59 214 ILE B O 1
ATOM 3432 N N . SER B 1 215 ? 17.047 31.156 8.617 1 49.22 215 SER B N 1
ATOM 3433 C CA . SER B 1 215 ? 17.281 32.188 7.609 1 49.22 215 SER B CA 1
ATOM 3434 C C . SER B 1 215 ? 16.469 31.922 6.344 1 49.22 215 SER B C 1
ATOM 3436 O O . SER B 1 215 ? 16.047 32.844 5.656 1 49.22 215 SER B O 1
ATOM 3438 N N . ALA B 1 216 ? 16.281 30.719 6.051 1 47.72 216 ALA B N 1
ATOM 3439 C CA . ALA B 1 216 ? 15.516 30.406 4.852 1 47.72 216 ALA B CA 1
ATOM 3440 C C . ALA B 1 216 ? 14.039 30.734 5.047 1 47.72 216 ALA B C 1
ATOM 3442 O O . ALA B 1 216 ? 13.375 31.219 4.129 1 47.72 216 ALA B O 1
ATOM 3443 N N . ILE B 1 217 ? 13.523 30.391 6.191 1 50.53 217 ILE B N 1
ATOM 3444 C CA . ILE B 1 217 ? 12.172 30.828 6.504 1 50.53 217 ILE B CA 1
ATOM 3445 C C . ILE B 1 217 ? 12.086 32.344 6.406 1 50.53 217 ILE B C 1
ATOM 3447 O O . ILE B 1 217 ? 11.117 32.875 5.863 1 50.53 217 ILE B O 1
ATOM 3451 N N . ARG B 1 218 ? 13.117 33 6.957 1 49.47 218 ARG B N 1
ATOM 3452 C CA . ARG B 1 218 ? 13.188 34.469 6.859 1 49.47 218 ARG B CA 1
ATOM 3453 C C . ARG B 1 218 ? 13.242 34.906 5.402 1 49.47 218 ARG B C 1
ATOM 3455 O O . ARG B 1 218 ? 12.641 35.938 5.031 1 49.47 218 ARG B O 1
ATOM 3462 N N . GLY B 1 219 ? 13.922 34.156 4.637 1 47.53 219 GLY B N 1
ATOM 3463 C CA . GLY B 1 219 ? 13.961 34.5 3.219 1 47.53 219 GLY B CA 1
ATOM 3464 C C . GLY B 1 219 ? 12.641 34.25 2.514 1 47.53 219 GLY B C 1
ATOM 3465 O O . GLY B 1 219 ? 12.234 35.031 1.655 1 47.53 219 GLY B O 1
ATOM 3466 N N . PHE B 1 220 ? 12.031 33.156 2.873 1 49.59 220 PHE B N 1
ATOM 3467 C CA . PHE B 1 220 ? 10.734 32.812 2.285 1 49.59 220 PHE B CA 1
ATOM 3468 C C . PHE B 1 220 ? 9.688 33.844 2.693 1 49.59 220 PHE B C 1
ATOM 3470 O O . PHE B 1 220 ? 8.883 34.281 1.867 1 49.59 220 PHE B O 1
ATOM 3477 N N . LEU B 1 221 ? 9.656 34.156 3.959 1 48.81 221 LEU B N 1
ATOM 3478 C CA . LEU B 1 221 ? 8.719 35.156 4.461 1 48.81 221 LEU B CA 1
ATOM 3479 C C . LEU B 1 221 ? 9.102 36.562 3.98 1 48.81 221 LEU B C 1
ATOM 3481 O O . LEU B 1 221 ? 8.266 37.469 3.965 1 48.81 221 LEU B O 1
ATOM 3485 N N . ALA B 1 222 ? 10.344 36.812 3.648 1 44.91 222 ALA B N 1
ATOM 3486 C CA . ALA B 1 222 ? 10.867 38.094 3.168 1 44.91 222 ALA B CA 1
ATOM 3487 C C . ALA B 1 222 ? 10.719 38.219 1.654 1 44.91 222 ALA B C 1
ATOM 3489 O O . ALA B 1 222 ? 11.188 39.188 1.054 1 44.91 222 ALA B O 1
ATOM 3490 N N . MET B 1 223 ? 10.234 37.125 0.988 1 39.44 223 MET B N 1
ATOM 3491 C CA . MET B 1 223 ? 10.008 37.312 -0.443 1 39.44 223 MET B CA 1
ATOM 3492 C C . MET B 1 223 ? 8.969 38.406 -0.7 1 39.44 223 MET B C 1
ATOM 3494 O O . MET B 1 223 ? 7.91 38.406 -0.07 1 39.44 223 MET B O 1
ATOM 3498 N N . PRO B 1 224 ? 9.422 39.438 -1.385 1 41.53 224 PRO B N 1
ATOM 3499 C CA . PRO B 1 224 ? 8.484 40.531 -1.642 1 41.53 224 PRO B CA 1
ATOM 3500 C C . PRO B 1 224 ? 7.234 40.094 -2.391 1 41.53 224 PRO B C 1
ATOM 3502 O O . PRO B 1 224 ? 7.277 39.094 -3.133 1 41.53 224 PRO B O 1
#